Protein 6KN1 (pdb70)

GO terms:
  GO:0005737 cytoplasm (C, IDA)
  GO:0005829 cytosol (C, IDA)
  GO:0042742 defense response to bacterium (P, IDA)
  GO:0008289 lipid binding (F, IDA)
  GO:0051604 protein maturation (P, IDA)
  GO:0001530 lipopolysaccharide binding (F, IDA)
  GO:0160074 non-canonical inflammasome complex (C, IDA)
  GO:0004197 cysteine-type endopeptidase activity (F, IDA)
  GO:2000494 positive regulation of interleukin-18-mediated signaling pathway (P, IDA)
  GO:0016540 protein autoprocessing (P, IDA)
  GO:0141201 pyroptotic cell death (P, IDA)
  GO:0160075 non-canonical inflammasome complex assembly (P, IDA)
  GO:1900227 positive regulation of NLRP3 inflammasome complex assembly (P, IDA)
  GO:0032497 detection of lipopolysaccharide (P, IDA)
  GO:0050830 defense response to Gram-positive bacterium (P, IDA)
  GO:0050727 regulation of inflammatory response (P, IDA)
  GO:0050729 positive regulation of inflammatory response (P, IDA)
  GO:0070269 pyroptotic inflammatory response (P, IDA)
  GO:0061702 canonical inflammasome complex (C, EXP)
  GO:0042742 defense response to bacterium (P, IMP)

Sequence (494 aa):
LKLCSPEEFTRLCREKTQEIYPIKEANGRTRKALIICNTEFKHLSLRYGANFDIIGMKGLLEDLGYDVVVKEELTAEGMESEMKDFAALSEHQTSDSTFLVLMSHGTLHGICGTMHSEKTPDVLQYDTIYQIFNNCHCPGLRDKPKVIIVQAARGGNSGEMWIRVKLSHVEKDFIAFYSTTPHHLSYRDKTGGSYFITRLISCFRKHACSCHLFDIFLKVQQSFEKASIHSQMPTIDRATLTRYFYLFPGNFTRLCREKTQEIYPIKEANGRTRKALIICNTEFKHLSLRYGANFDIIGMKGLLEDLGYDVVVKEELTAEGMESEMKDFAALSEHQTSDSTFLVLMSHGTLHGICGTMHSEKTPDVLQYDTIYQIFNNCHCPGLRDKPKVIIVQAARGGNSGEMWIAVKLSHVEKDFIAFYSTTPHHLSYRDKTGGSYFITRLISCFRKHACSCHLFDIFLKVQQSFEKASIHSQMPTIDRATLTRYFYLFPGN

Solvent-accessible surface area: 20625 Å² total; per-residue (Å²): 55,97,119,11,57,92,148,63,16,60,87,16,37,156,105,95,69,120,52,3,6,94,22,79,115,51,151,55,39,46,7,36,0,1,0,0,0,0,38,110,16,143,100,57,78,117,13,150,5,1,85,105,3,8,108,20,2,79,26,1,1,80,71,5,35,4,80,20,34,44,73,83,77,26,52,13,127,20,1,42,59,41,2,110,87,6,5,81,60,94,63,0,118,65,0,3,0,0,2,1,0,1,1,3,47,18,44,64,113,0,0,2,0,17,80,24,17,172,192,69,104,19,52,5,94,16,40,33,1,5,102,10,0,10,2,56,100,1,75,12,0,58,92,27,1,0,0,2,0,0,6,2,22,17,22,65,85,52,4,29,39,160,10,212,163,134,48,10,7,25,8,11,1,0,2,0,0,7,0,0,4,8,54,15,61,28,37,70,46,212,98,3,7,0,72,0,2,67,78,0,27,67,17,2,68,114,50,2,31,82,19,18,0,17,21,1,0,9,64,0,2,58,50,16,33,167,14,44,111,101,5,6,2,0,0,1,20,24,4,0,12,2,43,29,2,35,2,4,2,59,22,146,84,169,101,27,184,97,76,78,87,76,5,5,86,37,81,139,56,153,56,36,48,6,35,0,1,0,1,0,0,40,114,18,138,104,45,78,120,15,140,2,0,79,90,4,18,120,20,2,77,24,5,0,83,91,11,32,5,77,16,37,47,75,89,80,26,50,11,141,19,0,55,56,45,0,104,85,6,5,83,60,92,61,0,116,65,0,3,0,0,2,0,0,0,0,4,50,18,42,59,112,0,0,3,0,11,74,22,9,137,179,78,101,21,36,7,82,12,55,40,0,6,95,10,0,12,1,54,101,0,81,13,0,56,80,31,1,0,0,3,1,0,8,2,22,16,26,63,89,52,5,29,32,165,61,136,93,119,46,9,4,20,8,12,1,0,0,0,0,8,0,0,4,8,59,14,63,29,39,70,36,191,82,0,8,0,76,0,3,71,79,1,25,44,15,2,120,136,59,7,106,85,18,22,0,15,17,0,0,16,39,0,2,60,54,18,43,186,21,55,109,103,4,7,2,0,0,1,21,23,3,0,12,2,44,37,2,62,1,36,35,81,81

B-factor: mean 35.71, std 12.39, range [16.39, 105.65]

Secondary structure (DSSP, 8-state):
-PPPPHHHHHHHHHHTGGGB-----TTT---EEEEEE----SSS---TTHHHHHHHHHHHHHHTTPEEEEEES--HHHHHHHHHHHHT-GGGTT-S-EEEEEES-B-SSEEEPTT--SSS--EEEHHHHHHHHSTTT-GGGTTS-EEEEEES-S-SB-SEEEE-/--EEESS-SEEEEESS-TTB---B-TTS-BHHHHHHHHHHHHHTTT--HHHHHHHHHHHT-S--TT----EEESB---SB----TT-/-HHHHHHTTTTB-----TTT---EEEEEE----SSS---TTHHHHHHHHHHHHHHTTPEEEEEES--HHHHHHHHHHHHT-GGGTT-S-EEEEEES-B-SSEEE-TT--SSS--EEEHHHHHHHHSTTT-GGGTTS-EEEEEES-S-SB-SEEE-/--EEEESS-SEEEEESS-TTB---B-TTS-BHHHHHHHHHHHHHTTTS-HHHHHHHHHHHT-S--TT----EEESB---SB----TT-

Foldseek 3Di:
DDDDDPVVVVVCCVVPVPPDQDFDDLPQAAAAEEEEEEAAAPPDDGDPCVVVVVVVVCVVVVVVPHDYHYHYQFFLVRVLVVLLVVLPDLSLLRHQEYEYEYYAEEEQFFHGHRHDDPVRHGGHGPVVSCVCNDVVNRVSQVSHYYHYHYHYDHHDDDDDDDDD/DDDDDPDADDKDKAQADPPADFDADPVGHGLLVVLLVVLCVVPLQPAFDVVSSVVSQVVQPDDDPRGGGIDMDPHHYPDTHRPNPPD/DVVVLVVVVVVDQDFDDQPQAAAAEEEEAEAAADPDDGNPCVVVVCVVVCVVVVVVPHDYHYHYQFFLVRVLVVLLVVLADLSLLRHQEYEYEYYAAAEQFFGGHRHDDPVRHGTHGPVSSCVSNDVVNRVSQVSHYYHYHYHYDHDDDDDDDDD/DDDDDDPDAADKDKAQADPPADFDADPVRHGLLVVLLVVLCVVPLQPAFDVVSSVVSQVVQPDDDPRGGGIDMDPHHYPDTHRPNPPD

CATH classification: 3.40.50.1460

Radius of gyration: 22.17 Å; Cα contacts (8 Å, |Δi|>4): 1161; chains: 4; bounding box: 57×60×59 Å

Nearest PDB structures (foldseek):
  6kmv-assembly1_g  TM=9.885E-01  e=2.119E-16  Mus musculus
  6kmz-assembly1_b  TM=9.619E-01  e=1.067E-12  Homo sapiens
  2h54-assembly1_B-2  TM=9.780E-01  e=7.090E-12  Homo sapiens
  3d6m-assembly1_B-2  TM=9.780E-01  e=1.138E-11  Homo sapiens
  2h48-assembly1_B-2  TM=9.779E-01  e=1.218E-11  Homo sapiens

InterPro domains:
  IPR001309 Peptidase C14, p20 domain [PS50208] (130-258)
  IPR001315 CARD domain [PF00619] (4-84)
  IPR001315 CARD domain [PS50209] (1-81)
  IPR001315 CARD domain [SM00114] (1-92)
  IPR002138 Peptidase C14, caspase non-catalytic subunit p10 [PS50207] (286-371)
  IPR002398 Peptidase C14 family [PTHR47901] (1-373)
  IPR011029 Death-like domain superfamily [G3DSA:1.10.533.10] (4-85)
  IPR011029 Death-like domain superfamily [SSF47986] (8-81)
  IPR011600 Peptidase C14, caspase domain [PF00656] (131-368)
  IPR015917 Peptidase C14A, caspase catalytic domain [PR00376] (130-143)
  IPR015917 Peptidase C14A, caspase catalytic domain [PR00376] (148-166)
  IPR015917 Peptidase C14A, caspase catalytic domain [PR00376] (166-184)
  IPR015917 Peptidase C14A, caspase catalytic domain [PR00376] (199-207)
  IPR015917 Peptidase C14A, caspase catalytic domain [PR00376] (239-257)
  IPR015917 Peptidase C14A, caspase catalytic domain [PR00376] (308-319)
  IPR015917 Peptidase C14A, caspase catalytic domain [PR00376] (361-370)
  IPR015917 Peptidase C14A, caspase catalytic domain [SM00115] (121-371)
  IPR015917 Peptidase C14A, caspase catalytic domain [cd00032] (121-370)
  IPR016129 Peptidase family C14A, His active site [PS01121] (193-207)
  IPR029030 Caspase-like domain superfamily [SSF52129] (109-372)

Structure (mmCIF, N/CA/C/O backbone):
data_6KN1
#
_entry.id   6KN1
#
_cell.length_a   52.001
_cell.length_b   99.941
_cell.length_c   58.294
_cell.angle_alpha   90.00
_cell.angle_beta   114.38
_cell.angle_gamma   90.00
#
_symmetry.space_group_name_H-M   'P 1 21 1'
#
loop_
_entity.id
_entity.type
_entity.pdbx_description
1 polymer Caspase-4
2 polymer Caspase-4
3 polymer Caspase-4
4 polymer Caspase-4
5 water water
#
loop_
_atom_site.group_PDB
_atom_site.id
_atom_site.type_symbol
_atom_site.label_atom_id
_atom_site.label_alt_id
_atom_site.label_comp_id
_atom_site.label_asym_id
_atom_site.label_entity_id
_atom_site.label_seq_id
_atom_site.pdbx_PDB_ins_code
_atom_site.Cartn_x
_atom_site.Cartn_y
_atom_site.Cartn_z
_atom_site.occupancy
_atom_site.B_iso_or_equiv
_atom_site.auth_seq_id
_atom_site.auth_comp_id
_atom_site.auth_asym_id
_atom_site.auth_atom_id
_atom_site.pdbx_PDB_model_num
ATOM 1 N N . LEU A 1 1 ? 3.567 -6.644 -6.116 1.00 43.12 102 LEU A N 1
ATOM 2 C CA . LEU A 1 1 ? 3.526 -5.186 -6.066 1.00 50.60 102 LEU A CA 1
ATOM 3 C C . LEU A 1 1 ? 2.288 -4.625 -6.761 1.00 54.06 102 LEU A C 1
ATOM 4 O O . LEU A 1 1 ? 2.132 -4.762 -7.975 1.00 49.45 102 LEU A O 1
ATOM 9 N N . LYS A 1 2 ? 1.416 -3.984 -5.987 1.00 38.52 103 LYS A N 1
ATOM 10 C CA . LYS A 1 2 ? 0.251 -3.333 -6.567 1.00 42.39 103 LYS A CA 1
ATOM 11 C C . LYS A 1 2 ? 0.678 -2.083 -7.327 1.00 48.72 103 LYS A C 1
ATOM 12 O O . LYS A 1 2 ? 1.519 -1.308 -6.862 1.00 42.50 103 LYS A O 1
ATOM 18 N N . LEU A 1 3 ? 0.096 -1.892 -8.504 1.00 41.21 104 LEU A N 1
ATOM 19 C CA . LEU A 1 3 ? 0.497 -0.822 -9.403 1.00 45.54 104 LEU A CA 1
ATOM 20 C C . LEU A 1 3 ? -0.449 0.367 -9.298 1.00 38.90 104 LEU A C 1
ATOM 21 O O . LEU A 1 3 ? -1.628 0.223 -8.964 1.00 40.29 104 LEU A O 1
ATOM 26 N N . CYS A 1 4 ? 0.088 1.549 -9.588 1.00 44.32 105 CYS A N 1
ATOM 27 C CA . CYS A 1 4 ? -0.704 2.761 -9.725 1.00 39.15 105 CYS A CA 1
ATOM 28 C C . CYS A 1 4 ? -1.143 2.904 -11.177 1.00 47.95 105 CYS A C 1
ATOM 29 O O . CYS A 1 4 ? -0.381 2.603 -12.100 1.00 51.98 105 CYS A O 1
ATOM 32 N N . SER A 1 5 ? -2.378 3.352 -11.374 1.00 49.42 106 SER A N 1
ATOM 33 C CA . SER A 1 5 ? -2.880 3.477 -12.733 1.00 45.79 106 SER A CA 1
ATOM 34 C C . SER A 1 5 ? -2.279 4.702 -13.419 1.00 41.54 106 SER A C 1
ATOM 35 O O . SER A 1 5 ? -1.935 5.688 -12.760 1.00 46.60 106 SER A O 1
ATOM 38 N N . PRO A 1 6 ? -2.130 4.660 -14.744 1.00 53.16 107 PRO A N 1
ATOM 39 C CA . PRO A 1 6 ? -1.677 5.862 -15.460 1.00 44.98 107 PRO A CA 1
ATOM 40 C C . PRO A 1 6 ? -2.574 7.066 -15.239 1.00 46.77 107 PRO A C 1
ATOM 41 O O . PRO A 1 6 ? -2.084 8.202 -15.252 1.00 57.46 107 PRO A O 1
ATOM 45 N N . GLU A 1 7 ? -3.875 6.853 -15.022 1.00 54.32 108 GLU A N 1
ATOM 46 C CA . GLU A 1 7 ? -4.781 7.976 -14.800 1.00 50.82 108 GLU A CA 1
ATOM 47 C C . GLU A 1 7 ? -4.462 8.687 -13.492 1.00 57.77 108 GLU A C 1
ATOM 48 O O . GLU A 1 7 ? -4.409 9.922 -13.440 1.00 48.84 108 GLU A O 1
ATOM 54 N N . GLU A 1 8 ? -4.254 7.919 -12.419 1.00 48.92 109 GLU A N 1
ATOM 55 C CA . GLU A 1 8 ? -3.927 8.518 -11.131 1.00 49.14 109 GLU A CA 1
ATOM 56 C C . GLU A 1 8 ? -2.519 9.100 -11.135 1.00 42.75 109 GLU A C 1
ATOM 57 O O . GLU A 1 8 ? -2.270 10.142 -10.519 1.00 46.00 109 GLU A O 1
ATOM 63 N N . PHE A 1 9 ? -1.585 8.430 -11.815 1.00 43.84 110 PHE A N 1
ATOM 64 C CA . PHE A 1 9 ? -0.245 8.978 -11.996 1.00 42.37 110 PHE A CA 1
ATOM 65 C C . PHE A 1 9 ? -0.304 10.346 -12.663 1.00 48.82 110 PHE A C 1
ATOM 66 O O . PHE A 1 9 ? 0.337 11.301 -12.210 1.00 45.51 110 PHE A O 1
ATOM 74 N N . THR A 1 10 ? -1.097 10.464 -13.729 1.00 46.68 111 THR A N 1
ATOM 75 C CA . THR A 1 10 ? -1.207 11.740 -14.429 1.00 44.51 111 THR A CA 1
ATOM 76 C C . THR A 1 10 ? -1.982 12.760 -13.605 1.00 47.67 111 THR A C 1
ATOM 77 O O . THR A 1 10 ? -1.633 13.948 -13.592 1.00 52.10 111 THR A O 1
ATOM 81 N N . ARG A 1 11 ? -3.028 12.318 -12.903 1.00 43.54 112 ARG A N 1
ATOM 82 C CA . ARG A 1 11 ? -3.839 13.241 -12.115 1.00 47.99 112 ARG A CA 1
ATOM 83 C C . ARG A 1 11 ? -3.009 13.917 -11.029 1.00 57.25 112 ARG A C 1
ATOM 84 O O . ARG A 1 11 ? -3.069 15.140 -10.855 1.00 52.40 112 ARG A O 1
ATOM 92 N N . LEU A 1 12 ? -2.225 13.131 -10.286 1.00 54.60 113 LEU A N 1
ATOM 93 C CA . LEU A 1 12 ? -1.431 13.688 -9.194 1.00 50.48 113 LEU A CA 1
ATOM 94 C C . LEU A 1 12 ? -0.314 14.584 -9.711 1.00 45.76 113 LEU A C 1
ATOM 95 O O . LEU A 1 12 ? -0.089 15.674 -9.172 1.00 46.86 113 LEU A O 1
ATOM 100 N N . CYS A 1 13 ? 0.406 14.140 -10.746 1.00 46.63 114 CYS A N 1
ATOM 101 C CA . CYS A 1 13 ? 1.490 14.942 -11.303 1.00 45.63 114 CYS A CA 1
ATOM 102 C C . CYS A 1 13 ? 0.991 16.251 -11.898 1.00 56.80 114 CYS A C 1
ATOM 103 O O . CYS A 1 13 ? 1.796 17.154 -12.150 1.00 59.03 114 CYS A O 1
ATOM 106 N N . ARG A 1 14 ? -0.317 16.369 -12.123 1.00 58.17 115 ARG A N 1
ATOM 107 C CA . ARG A 1 14 ? -0.890 17.622 -12.681 1.00 64.20 115 ARG A CA 1
ATOM 108 C C . ARG A 1 14 ? -1.464 18.509 -11.570 1.00 58.31 115 ARG A C 1
ATOM 109 O O . ARG A 1 14 ? -1.213 19.716 -11.591 1.00 59.25 115 ARG A O 1
ATOM 117 N N . GLU A 1 15 ? -2.258 17.912 -10.683 1.00 52.98 116 GLU A N 1
ATOM 118 C CA . GLU A 1 15 ? -2.955 18.604 -9.569 1.00 58.57 116 GLU A CA 1
ATOM 119 C C . GLU A 1 15 ? -1.992 19.125 -8.492 1.00 51.52 116 GLU A C 1
ATOM 120 O O . GLU A 1 15 ? -2.200 20.248 -8.024 1.00 54.88 116 GLU A O 1
ATOM 126 N N . LYS A 1 16 ? -0.957 18.363 -8.140 1.00 51.42 117 LYS A N 1
ATOM 127 C CA . LYS A 1 16 ? -0.045 18.816 -7.058 1.00 43.05 117 LYS A CA 1
ATOM 128 C C . LYS A 1 16 ? 1.396 18.770 -7.559 1.00 51.15 117 LYS A C 1
ATOM 129 O O . LYS A 1 16 ? 2.241 18.178 -6.885 1.00 37.82 117 LYS A O 1
ATOM 135 N N . THR A 1 17 ? 1.649 19.476 -8.661 1.00 43.57 118 THR A N 1
ATOM 136 C CA . THR A 1 17 ? 2.973 19.501 -9.326 1.00 38.60 118 THR A CA 1
ATOM 137 C C . THR A 1 17 ? 4.054 20.097 -8.424 1.00 31.25 118 THR A C 1
ATOM 138 O O . THR A 1 17 ? 5.146 19.545 -8.412 1.00 41.52 118 THR A O 1
ATOM 142 N N . GLN A 1 18 ? 3.743 21.160 -7.685 1.00 29.22 119 GLN A N 1
ATOM 143 C CA . GLN A 1 18 ? 4.770 21.818 -6.885 1.00 29.95 119 GLN A CA 1
ATOM 144 C C . GLN A 1 18 ? 5.083 21.098 -5.577 1.00 40.29 119 GLN A C 1
ATOM 145 O O . GLN A 1 18 ? 6.050 21.472 -4.906 1.00 40.52 119 GLN A O 1
ATOM 151 N N . GLU A 1 19 ? 4.309 20.085 -5.193 1.00 32.87 120 GLU A N 1
ATOM 152 C CA . GLU A 1 19 ? 4.525 19.430 -3.906 1.00 34.17 120 GLU A CA 1
ATOM 153 C C . GLU A 1 19 ? 4.817 17.938 -4.017 1.00 40.63 120 GLU A C 1
ATOM 154 O O . GLU A 1 19 ? 4.820 17.242 -2.992 1.00 30.77 120 GLU A O 1
ATOM 160 N N . ILE A 1 20 ? 5.084 17.424 -5.220 1.00 31.13 121 ILE A N 1
ATOM 161 C CA . ILE A 1 20 ? 5.567 16.060 -5.386 1.00 27.69 121 ILE A CA 1
ATOM 162 C C . ILE A 1 20 ? 6.859 16.103 -6.189 1.00 27.89 121 ILE A C 1
ATOM 163 O O . ILE A 1 20 ? 7.068 16.995 -7.016 1.00 29.22 121 ILE A O 1
ATOM 168 N N . TYR A 1 21 ? 7.731 15.138 -5.939 1.00 27.94 122 TYR A N 1
ATOM 169 C CA . TYR A 1 21 ? 8.943 15.043 -6.732 1.00 24.72 122 TYR A CA 1
ATOM 170 C C . TYR A 1 21 ? 8.581 14.614 -8.147 1.00 26.09 122 TYR A C 1
ATOM 171 O O . TYR A 1 21 ? 7.835 13.643 -8.322 1.00 25.66 122 TYR A O 1
ATOM 180 N N . PRO A 1 22 ? 9.062 15.315 -9.168 1.00 32.62 123 PRO A N 1
ATOM 181 C CA . PRO A 1 22 ? 8.706 14.948 -10.543 1.00 29.54 123 PRO A CA 1
ATOM 182 C C . PRO A 1 22 ? 9.273 13.589 -10.909 1.00 29.89 123 PRO A C 1
ATOM 183 O O . PRO A 1 22 ? 10.401 13.247 -10.547 1.00 31.65 123 PRO A O 1
ATOM 187 N N . ILE A 1 23 ? 8.472 12.815 -11.634 1.00 28.13 124 ILE A N 1
ATOM 188 C CA . ILE A 1 23 ? 8.824 11.467 -12.047 1.00 34.36 124 ILE A CA 1
ATOM 189 C C . ILE A 1 23 ? 9.106 11.486 -13.541 1.00 38.86 124 ILE A C 1
ATOM 190 O O . ILE A 1 23 ? 8.359 12.101 -14.313 1.00 46.41 124 ILE A O 1
ATOM 195 N N . LYS A 1 24 ? 10.188 10.835 -13.946 1.00 32.82 125 LYS A N 1
ATOM 196 C CA . LYS A 1 24 ? 10.488 10.702 -15.363 1.00 52.39 125 LYS A CA 1
ATOM 197 C C . LYS A 1 24 ? 9.715 9.528 -15.947 1.00 42.88 125 LYS A C 1
ATOM 198 O O . LYS A 1 24 ? 9.553 8.492 -15.298 1.00 49.12 125 LYS A O 1
ATOM 204 N N . GLU A 1 25 ? 9.219 9.702 -17.172 1.00 68.15 126 GLU A N 1
ATOM 205 C CA . GLU A 1 25 ? 8.549 8.601 -17.851 1.00 72.23 126 GLU A CA 1
ATOM 206 C C . GLU A 1 25 ? 9.536 7.468 -18.091 1.00 47.08 126 GLU A C 1
ATOM 207 O O . GLU A 1 25 ? 10.714 7.700 -18.379 1.00 49.71 126 GLU A O 1
ATOM 213 N N . ALA A 1 26 ? 9.035 6.243 -18.003 1.00 52.42 127 ALA A N 1
ATOM 214 C CA . ALA A 1 26 ? 9.904 5.051 -18.032 1.00 51.08 127 ALA A CA 1
ATOM 215 C C . ALA A 1 26 ? 10.661 4.876 -19.350 1.00 45.90 127 ALA A C 1
ATOM 216 O O . ALA A 1 26 ? 11.664 4.161 -19.323 1.00 49.22 127 ALA A O 1
ATOM 218 N N . ASN A 1 27 ? 10.226 5.507 -20.440 1.00 53.71 128 ASN A N 1
ATOM 219 C CA . ASN A 1 27 ? 10.860 5.186 -21.746 1.00 53.28 128 ASN A CA 1
ATOM 220 C C . ASN A 1 27 ? 12.370 5.449 -21.748 1.00 47.82 128 ASN A C 1
ATOM 221 O O . ASN A 1 27 ? 13.106 4.507 -22.053 1.00 68.23 128 ASN A O 1
ATOM 226 N N . GLY A 1 28 ? 12.836 6.609 -21.308 1.00 46.05 129 GLY A N 1
ATOM 227 C CA . GLY A 1 28 ? 14.292 6.853 -21.324 1.00 51.92 129 GLY A CA 1
ATOM 228 C C . GLY A 1 28 ? 14.876 6.855 -19.925 1.00 50.49 129 GLY A C 1
ATOM 229 O O . GLY A 1 28 ? 16.041 7.224 -19.767 1.00 38.23 129 GLY A O 1
ATOM 230 N N . ARG A 1 29 ? 14.086 6.398 -18.957 1.00 42.26 130 ARG A N 1
ATOM 231 C CA . ARG A 1 29 ? 14.442 6.451 -17.546 1.00 38.25 130 ARG A CA 1
ATOM 232 C C . ARG A 1 29 ? 15.478 5.384 -17.212 1.00 33.94 130 ARG A C 1
ATOM 233 O O . ARG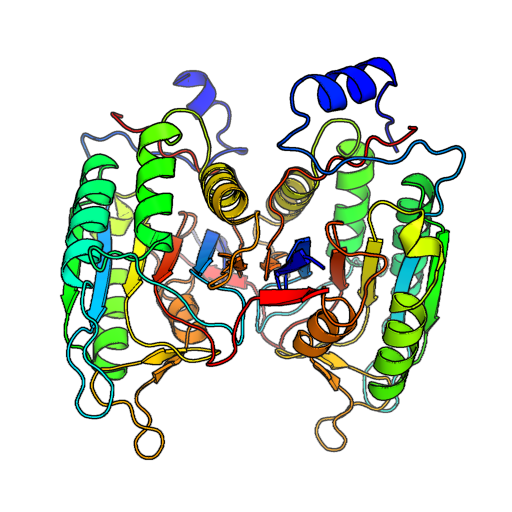 A 1 29 ? 15.407 4.251 -17.696 1.00 36.20 130 ARG A O 1
ATOM 241 N N . THR A 1 30 ? 16.452 5.753 -16.375 1.00 30.67 131 THR A N 1
ATOM 242 C CA . THR A 1 30 ? 17.557 4.865 -16.011 1.00 32.25 131 THR A CA 1
ATOM 243 C C . THR A 1 30 ? 17.761 4.873 -14.489 1.00 28.59 131 THR A C 1
ATOM 244 O O . THR A 1 30 ? 18.827 5.226 -13.991 1.00 32.40 131 THR A O 1
ATOM 248 N N . ARG A 1 31 ? 16.734 4.458 -13.745 1.00 30.38 132 ARG A N 1
ATOM 249 C CA . ARG A 1 31 ? 16.838 4.424 -12.287 1.00 27.22 132 ARG A CA 1
ATOM 250 C C . ARG A 1 31 ? 17.909 3.437 -11.835 1.00 30.55 132 ARG A C 1
ATOM 251 O O . ARG A 1 31 ? 17.956 2.292 -12.294 1.00 28.03 132 ARG A O 1
ATOM 259 N N . LYS A 1 32 ? 18.768 3.889 -10.926 1.00 22.32 133 LYS A N 1
ATOM 260 C CA . LYS A 1 32 ? 19.793 3.058 -10.314 1.00 19.96 133 LYS A CA 1
ATOM 261 C C . LYS A 1 32 ? 19.590 3.030 -8.806 1.00 27.13 133 LYS A C 1
ATOM 262 O O . LYS A 1 32 ? 19.273 4.057 -8.195 1.00 27.80 133 LYS A O 1
ATOM 268 N N . ALA A 1 33 ? 19.772 1.853 -8.208 1.00 25.48 134 ALA A N 1
ATOM 269 C CA . ALA A 1 33 ? 19.824 1.723 -6.760 1.00 27.95 134 ALA A CA 1
ATOM 270 C C . ALA A 1 33 ? 21.038 0.885 -6.380 1.00 29.21 134 ALA A C 1
ATOM 271 O O . ALA A 1 33 ? 21.563 0.109 -7.183 1.00 28.81 134 ALA A O 1
ATOM 273 N N . LEU A 1 34 ? 21.487 1.060 -5.140 1.00 24.76 135 LEU A N 1
ATOM 274 C CA . LEU A 1 34 ? 22.704 0.434 -4.643 1.00 22.86 135 LEU A CA 1
ATOM 275 C C . LEU A 1 34 ? 22.399 -0.366 -3.385 1.00 29.78 135 LEU A C 1
ATOM 276 O O . LEU A 1 34 ? 21.743 0.142 -2.468 1.00 25.43 135 LEU A O 1
ATOM 281 N N . ILE A 1 35 ? 22.883 -1.607 -3.338 1.00 26.31 136 ILE A N 1
ATOM 282 C CA . ILE A 1 35 ? 22.815 -2.434 -2.136 1.00 27.97 136 ILE A CA 1
ATOM 283 C C . ILE A 1 35 ? 24.236 -2.815 -1.749 1.00 24.24 136 ILE A C 1
ATOM 284 O O . ILE A 1 35 ? 24.945 -3.467 -2.525 1.00 35.52 136 ILE A O 1
ATOM 289 N N . ILE A 1 36 ? 24.655 -2.404 -0.557 1.00 22.92 137 ILE A N 1
ATOM 290 C CA . ILE A 1 36 ? 25.934 -2.799 0.018 1.00 19.27 137 ILE A CA 1
ATOM 291 C C . ILE A 1 36 ? 25.636 -3.716 1.195 1.00 34.73 137 ILE A C 1
ATOM 292 O O . ILE A 1 36 ? 24.903 -3.331 2.114 1.00 25.19 137 ILE A O 1
ATOM 297 N N . CYS A 1 37 ? 26.197 -4.926 1.169 1.00 25.63 138 CYS A N 1
ATOM 298 C CA . CYS A 1 37 ? 25.934 -5.908 2.215 1.00 28.59 138 CYS A CA 1
ATOM 299 C C . CYS A 1 37 ? 27.217 -6.619 2.612 1.00 35.14 138 CYS A C 1
ATOM 300 O O . CYS A 1 37 ? 27.956 -7.110 1.751 1.00 30.83 138 CYS A O 1
ATOM 303 N N . ASN A 1 38 ? 27.466 -6.679 3.917 1.00 27.02 139 ASN A N 1
ATOM 304 C CA . ASN A 1 38 ? 28.588 -7.408 4.491 1.00 35.54 139 ASN A CA 1
ATOM 305 C C . ASN A 1 38 ? 28.048 -8.583 5.299 1.00 41.18 139 ASN A C 1
ATOM 306 O O . ASN A 1 38 ? 27.325 -8.384 6.281 1.00 30.07 139 ASN A O 1
ATOM 311 N N . THR A 1 39 ? 28.399 -9.800 4.890 1.00 27.43 140 THR A N 1
ATOM 312 C CA . THR A 1 39 ? 27.947 -11.006 5.576 1.00 25.56 140 THR A CA 1
ATOM 313 C C . THR A 1 39 ? 29.026 -11.622 6.457 1.00 31.38 140 THR A C 1
ATOM 314 O O . THR A 1 39 ? 28.758 -11.990 7.607 1.00 31.66 140 THR A O 1
ATOM 318 N N . GLU A 1 40 ? 30.247 -11.735 5.946 1.00 28.43 141 GLU A N 1
ATOM 319 C CA . GLU A 1 40 ? 31.332 -12.397 6.652 1.00 38.20 141 GLU A CA 1
ATOM 320 C C . GLU A 1 40 ? 32.354 -11.373 7.120 1.00 31.75 141 GLU A C 1
ATOM 321 O O . GLU A 1 40 ? 32.715 -10.453 6.379 1.00 35.94 141 GLU A O 1
ATOM 327 N N . PHE A 1 41 ? 32.830 -11.555 8.346 1.00 27.49 142 PHE A N 1
ATOM 328 C CA . PHE A 1 41 ? 33.666 -10.580 9.024 1.00 35.80 142 PHE A CA 1
ATOM 329 C C . PHE A 1 41 ? 34.887 -11.267 9.615 1.00 41.37 142 PHE A C 1
ATOM 330 O O . PHE A 1 41 ? 34.822 -12.422 10.045 1.00 40.68 142 PHE A O 1
ATOM 338 N N . LYS A 1 42 ? 36.002 -10.535 9.648 1.00 37.32 143 LYS A N 1
ATOM 339 C CA . LYS A 1 42 ? 37.221 -11.084 10.232 1.00 45.85 143 LYS A CA 1
ATOM 340 C C . LYS A 1 42 ? 37.062 -11.329 11.728 1.00 45.91 143 LYS A C 1
ATOM 341 O O . LYS A 1 42 ? 37.510 -12.359 12.244 1.00 45.13 143 LYS A O 1
ATOM 347 N N . HIS A 1 43 ? 36.421 -10.402 12.440 1.00 38.88 144 HIS A N 1
ATOM 348 C CA . HIS A 1 43 ? 36.337 -10.467 13.891 1.00 44.54 144 HIS A CA 1
ATOM 349 C C . HIS A 1 43 ? 34.918 -10.559 14.431 1.00 40.71 144 HIS A C 1
ATOM 350 O O . HIS A 1 43 ? 34.751 -10.845 15.621 1.00 47.44 144 HIS A O 1
ATOM 357 N N . LEU A 1 44 ? 33.902 -10.328 13.610 1.00 44.94 145 LEU A N 1
ATOM 358 C CA . LEU A 1 44 ? 32.522 -10.273 14.064 1.00 40.48 145 LEU A CA 1
ATOM 359 C C . LEU A 1 44 ? 31.744 -11.469 13.531 1.00 41.24 145 LEU A C 1
ATOM 360 O O . LEU A 1 44 ? 32.198 -12.195 12.643 1.00 38.08 145 LEU A O 1
ATOM 365 N N . SER A 1 45 ? 30.549 -11.656 14.084 1.00 36.52 146 SER A N 1
ATOM 366 C CA . SER A 1 45 ? 29.768 -12.849 13.800 1.00 38.74 146 SER A CA 1
ATOM 367 C C . SER A 1 45 ? 29.173 -12.812 12.395 1.00 39.84 146 SER A C 1
ATOM 368 O O . SER A 1 45 ? 28.892 -11.750 11.831 1.00 33.76 146 SER A O 1
ATOM 371 N N . LEU A 1 46 ? 28.986 -14.005 11.837 1.00 30.13 147 LEU A N 1
ATOM 372 C CA . LEU A 1 46 ? 28.379 -14.169 10.525 1.00 31.16 147 LEU A CA 1
ATOM 373 C C . LEU A 1 46 ? 26.929 -13.704 10.549 1.00 31.12 147 LEU A C 1
ATOM 374 O O . LEU A 1 46 ? 26.187 -13.994 11.490 1.00 28.98 147 LEU A O 1
ATOM 379 N N . ARG A 1 47 ? 26.513 -13.007 9.492 1.00 30.43 148 ARG A N 1
ATOM 380 C CA . ARG A 1 47 ? 25.171 -12.428 9.432 1.00 34.24 148 ARG A CA 1
ATOM 381 C C . ARG A 1 47 ? 24.264 -13.356 8.628 1.00 28.73 148 ARG A C 1
ATOM 382 O O . ARG A 1 47 ? 23.962 -13.122 7.459 1.00 30.95 148 ARG A O 1
ATOM 390 N N . TYR A 1 48 ? 23.805 -14.421 9.291 1.00 35.44 149 TYR A N 1
ATOM 391 C CA . TYR A 1 48 ? 22.874 -15.348 8.663 1.00 34.90 149 TYR A CA 1
ATOM 392 C C . TYR A 1 48 ? 21.586 -14.632 8.285 1.00 37.55 149 TYR A C 1
ATOM 393 O O . TYR A 1 48 ? 21.118 -13.741 8.999 1.00 41.64 149 TYR A O 1
ATOM 402 N N . GLY A 1 49 ? 21.003 -15.038 7.158 1.00 32.39 150 GLY A N 1
ATOM 403 C CA . GLY A 1 49 ? 19.808 -14.404 6.648 1.00 36.12 150 GLY A CA 1
ATOM 404 C C . GLY A 1 49 ? 20.039 -13.141 5.846 1.00 31.02 150 GLY A C 1
ATOM 405 O O . GLY A 1 49 ? 19.086 -12.627 5.245 1.00 33.40 150 GLY A O 1
ATOM 406 N N . ALA A 1 50 ? 21.270 -12.625 5.806 1.00 32.34 151 ALA A N 1
ATOM 407 C CA . ALA A 1 50 ? 21.537 -11.424 5.020 1.00 38.06 151 ALA A CA 1
ATOM 408 C C . ALA A 1 50 ? 21.196 -11.633 3.549 1.00 34.82 151 ALA A C 1
ATOM 409 O O . ALA A 1 50 ? 20.676 -10.724 2.893 1.00 27.21 151 ALA A O 1
ATOM 411 N N . ASN A 1 51 ? 21.461 -12.826 3.010 1.00 32.83 152 ASN A N 1
ATOM 412 C CA . ASN A 1 51 ? 21.160 -13.028 1.596 1.00 34.24 152 ASN A CA 1
ATOM 413 C C . ASN A 1 51 ? 19.661 -13.024 1.340 1.00 29.15 152 ASN A C 1
ATOM 414 O O . ASN A 1 51 ? 19.220 -12.600 0.266 1.00 29.59 152 ASN A O 1
ATOM 419 N N . PHE A 1 52 ? 18.866 -13.481 2.311 1.00 30.55 153 PHE A N 1
ATOM 420 C CA . PHE A 1 52 ? 17.419 -13.325 2.215 1.00 30.74 153 PHE A CA 1
ATOM 421 C C . PHE A 1 52 ? 17.031 -11.856 2.121 1.00 28.99 153 PHE A C 1
ATOM 422 O O . PHE A 1 52 ? 16.114 -11.497 1.373 1.00 29.17 153 PHE A O 1
ATOM 430 N N . ASP A 1 53 ? 17.713 -10.989 2.877 1.00 30.71 154 ASP A N 1
ATOM 431 C CA . ASP A 1 53 ? 17.421 -9.560 2.800 1.00 26.85 154 ASP A CA 1
ATOM 432 C C . ASP A 1 53 ? 17.835 -8.978 1.450 1.00 33.80 154 ASP A C 1
ATOM 433 O O . ASP A 1 53 ? 17.102 -8.167 0.871 1.00 32.84 154 ASP A O 1
ATOM 438 N N . ILE A 1 54 ? 19.017 -9.358 0.948 1.00 33.29 155 ILE A N 1
ATOM 439 C CA . ILE A 1 54 ? 19.456 -8.895 -0.371 1.00 26.93 155 ILE A CA 1
ATOM 440 C C . ILE A 1 54 ? 18.415 -9.246 -1.422 1.00 31.88 155 ILE A C 1
ATOM 441 O O . ILE A 1 54 ? 17.950 -8.386 -2.177 1.00 29.90 155 ILE A O 1
ATOM 446 N N . ILE A 1 55 ? 18.040 -10.526 -1.488 1.00 31.58 156 ILE A N 1
ATOM 447 C CA . ILE A 1 55 ? 17.112 -10.978 -2.521 1.00 34.93 156 ILE A CA 1
ATOM 448 C C . ILE A 1 55 ? 15.785 -10.245 -2.402 1.00 25.17 156 ILE A C 1
ATOM 449 O O . ILE A 1 55 ? 15.189 -9.841 -3.410 1.00 31.89 156 ILE A O 1
ATOM 454 N N . GLY A 1 56 ? 15.316 -10.035 -1.170 1.00 32.34 157 GLY A N 1
ATOM 455 C CA . GLY A 1 56 ? 14.050 -9.349 -0.975 1.00 30.68 157 GLY A CA 1
ATOM 456 C C . GLY A 1 56 ? 14.106 -7.884 -1.365 1.00 35.00 157 GLY A C 1
ATOM 457 O O . GLY A 1 56 ? 13.195 -7.374 -2.023 1.00 30.18 157 GLY A O 1
ATOM 458 N N . MET A 1 57 ? 15.167 -7.181 -0.958 1.00 28.78 158 MET A N 1
ATOM 459 C CA . MET A 1 57 ? 15.292 -5.772 -1.328 1.00 26.75 158 MET A CA 1
ATOM 460 C C . MET A 1 57 ? 15.582 -5.611 -2.816 1.00 27.36 158 MET A C 1
ATOM 461 O O . MET A 1 57 ? 15.042 -4.706 -3.461 1.00 27.09 158 MET A O 1
ATOM 466 N N . LYS A 1 58 ? 16.427 -6.480 -3.378 1.00 31.62 159 LYS A N 1
ATOM 467 C CA . LYS A 1 58 ? 16.735 -6.411 -4.806 1.00 30.92 159 LYS A CA 1
ATOM 468 C C . LYS A 1 58 ? 15.469 -6.547 -5.644 1.00 33.09 159 LYS A C 1
ATOM 469 O O . LYS A 1 58 ? 15.224 -5.750 -6.558 1.00 31.97 159 LYS A O 1
ATOM 475 N N . GLY A 1 59 ? 14.637 -7.540 -5.325 1.00 34.20 160 GLY A N 1
ATOM 476 C CA . GLY A 1 59 ? 13.427 -7.760 -6.102 1.00 32.78 160 GLY A CA 1
ATOM 477 C C . GLY A 1 59 ? 12.422 -6.633 -5.969 1.00 37.53 160 GLY A C 1
ATOM 478 O O . GLY A 1 59 ? 11.766 -6.258 -6.944 1.00 36.34 160 GLY A O 1
ATOM 479 N N . LEU A 1 60 ? 12.289 -6.072 -4.763 1.00 30.79 161 LEU A N 1
ATOM 480 C CA . LEU A 1 60 ? 11.378 -4.948 -4.568 1.00 25.36 161 LEU A CA 1
ATOM 481 C C . LEU A 1 60 ? 11.823 -3.720 -5.356 1.00 27.03 161 LEU A C 1
ATOM 482 O O . LEU A 1 60 ? 10.997 -3.032 -5.968 1.00 29.01 161 LEU A O 1
ATOM 487 N N . LEU A 1 61 ? 13.123 -3.423 -5.346 1.00 26.91 162 LEU A N 1
ATOM 488 C CA . LEU A 1 61 ? 13.613 -2.244 -6.053 1.00 37.75 162 LEU A CA 1
ATOM 489 C C . LEU A 1 61 ? 13.493 -2.414 -7.563 1.00 35.28 162 LEU A C 1
ATOM 490 O O . LEU A 1 61 ? 13.211 -1.450 -8.285 1.00 29.83 162 LEU A O 1
ATOM 495 N N . GLU A 1 62 ? 13.701 -3.633 -8.059 1.00 34.46 163 GLU A N 1
ATOM 496 C CA . GLU A 1 62 ? 13.492 -3.885 -9.480 1.00 29.79 163 GLU A CA 1
ATOM 497 C C . GLU A 1 62 ? 12.027 -3.711 -9.857 1.00 32.29 163 GLU A C 1
ATOM 498 O O . GLU A 1 62 ? 11.708 -3.073 -10.868 1.00 31.68 163 GLU A O 1
ATOM 504 N N . ASP A 1 63 ? 11.120 -4.262 -9.047 1.00 33.53 164 ASP A N 1
ATOM 505 C CA . ASP A 1 63 ? 9.694 -4.049 -9.270 1.00 35.26 164 ASP A CA 1
ATOM 506 C C . ASP A 1 63 ? 9.335 -2.570 -9.232 1.00 33.84 164 ASP A C 1
ATOM 507 O O . ASP A 1 63 ? 8.371 -2.149 -9.882 1.00 37.08 164 ASP A O 1
ATOM 512 N N . LEU A 1 64 ? 10.093 -1.766 -8.482 1.00 33.25 165 LEU A N 1
ATOM 513 C CA . LEU A 1 64 ? 9.868 -0.328 -8.427 1.00 34.36 165 LEU A CA 1
ATOM 514 C C . LEU A 1 64 ? 10.531 0.423 -9.577 1.00 33.44 165 LEU A C 1
ATOM 515 O O . LEU A 1 64 ? 10.334 1.637 -9.697 1.00 39.34 165 LEU A O 1
ATOM 520 N N . GLY A 1 65 ? 11.304 -0.254 -10.420 1.00 33.32 166 GLY A N 1
ATOM 521 C CA . GLY A 1 65 ? 11.890 0.367 -11.589 1.00 33.68 166 GLY A CA 1
ATOM 522 C C . GLY A 1 65 ? 13.373 0.650 -11.517 1.00 34.69 166 GLY A C 1
ATOM 523 O O . GLY A 1 65 ? 13.904 1.298 -12.426 1.00 38.98 166 GLY A O 1
ATOM 524 N N . TYR A 1 66 ? 14.065 0.180 -10.487 1.00 29.76 167 TYR A N 1
ATOM 525 C CA . TYR A 1 66 ? 15.484 0.457 -10.324 1.00 28.54 167 TYR A CA 1
ATOM 526 C C . TYR A 1 66 ? 16.321 -0.707 -10.837 1.00 38.10 167 TYR A C 1
ATOM 527 O O . TYR A 1 66 ? 15.998 -1.874 -10.599 1.00 33.14 167 TYR A O 1
ATOM 536 N N . ASP A 1 67 ? 17.393 -0.381 -11.556 1.00 32.14 168 ASP A N 1
ATOM 537 C CA . ASP A 1 67 ? 18.443 -1.354 -11.823 1.00 31.90 168 ASP A CA 1
ATOM 538 C C . ASP A 1 67 ? 19.362 -1.387 -10.611 1.00 40.62 168 ASP A C 1
ATOM 539 O O . ASP A 1 67 ? 19.915 -0.353 -10.223 1.00 32.10 168 ASP A O 1
ATOM 544 N N . VAL A 1 68 ? 19.514 -2.563 -10.004 1.00 29.71 169 VAL A N 1
ATOM 545 C CA . VAL A 1 68 ? 20.122 -2.692 -8.686 1.00 36.86 169 VAL A CA 1
ATOM 546 C C . VAL A 1 68 ? 21.577 -3.117 -8.821 1.00 34.83 169 VAL A C 1
ATOM 547 O O . VAL A 1 68 ? 21.888 -4.134 -9.455 1.00 32.40 169 VAL A O 1
ATOM 551 N N . VAL A 1 69 ? 22.461 -2.335 -8.214 1.00 30.64 170 VAL A N 1
ATOM 552 C CA . VAL A 1 69 ? 23.881 -2.637 -8.091 1.00 24.43 170 VAL A CA 1
ATOM 553 C C . VAL A 1 69 ? 24.102 -3.223 -6.706 1.00 35.70 170 VAL A C 1
ATOM 554 O O . VAL A 1 69 ? 23.775 -2.578 -5.702 1.00 27.28 170 VAL A O 1
ATOM 558 N N . VAL A 1 70 ? 24.696 -4.417 -6.664 1.00 31.68 171 VAL A N 1
ATOM 559 C CA . VAL A 1 70 ? 24.968 -5.102 -5.370 1.00 28.73 171 VAL A CA 1
ATOM 560 C C . VAL A 1 70 ? 26.476 -5.258 -5.188 1.00 29.09 171 VAL A C 1
ATOM 561 O O . VAL A 1 70 ? 27.124 -5.780 -6.090 1.00 36.18 171 VAL A O 1
ATOM 565 N N . LYS A 1 71 ? 26.991 -4.811 -4.046 1.00 27.96 172 LYS A N 1
ATOM 566 C CA . LYS A 1 71 ? 28.426 -4.927 -3.690 1.00 28.07 172 LYS A CA 1
ATOM 567 C C . LYS A 1 71 ? 28.493 -5.618 -2.327 1.00 38.09 172 LYS A C 1
ATOM 568 O O . LYS A 1 71 ? 27.733 -5.211 -1.443 1.00 31.85 172 LYS A O 1
ATOM 574 N N . GLU A 1 72 ? 29.381 -6.597 -2.158 1.00 28.54 173 GLU A N 1
ATOM 575 C CA . GLU A 1 72 ? 29.417 -7.349 -0.880 1.00 31.56 173 GLU A CA 1
ATOM 576 C C . GLU A 1 72 ? 30.834 -7.485 -0.331 1.00 35.51 173 GLU A C 1
ATOM 577 O O . GLU A 1 72 ? 31.791 -7.332 -1.091 1.00 35.02 173 GLU A O 1
ATOM 583 N N . GLU A 1 73 ? 30.926 -7.768 0.968 1.00 32.71 174 GLU A N 1
ATOM 584 C CA . GLU A 1 73 ? 32.216 -8.041 1.643 1.00 33.09 174 GLU A CA 1
ATOM 585 C C . GLU A 1 73 ? 33.214 -6.904 1.416 1.00 38.88 174 GLU A C 1
ATOM 586 O O . GLU A 1 73 ? 34.279 -7.164 0.857 1.00 41.79 174 GLU A O 1
ATOM 592 N N . LEU A 1 74 ? 32.855 -5.695 1.846 1.00 31.01 175 LEU A N 1
ATOM 593 C CA . LEU A 1 74 ? 33.718 -4.504 1.667 1.00 33.66 175 LEU A CA 1
ATOM 594 C C . LEU A 1 74 ? 34.192 -3.951 3.010 1.00 33.41 175 LEU A C 1
ATOM 595 O O . LEU A 1 74 ? 33.456 -4.036 3.986 1.00 30.87 175 LEU A O 1
ATOM 600 N N . THR A 1 75 ? 35.417 -3.438 3.034 1.00 33.76 176 THR A N 1
ATOM 601 C CA . THR A 1 75 ? 35.889 -2.673 4.177 1.00 36.59 176 THR A CA 1
ATOM 602 C C . THR A 1 75 ? 35.196 -1.311 4.185 1.00 27.85 176 THR A C 1
ATOM 603 O O . THR A 1 75 ? 34.361 -1.007 3.330 1.00 37.33 176 THR A O 1
ATOM 607 N N . ALA A 1 76 ? 35.536 -0.473 5.165 1.00 36.91 177 ALA A N 1
ATOM 608 C CA . ALA A 1 76 ? 34.961 0.870 5.181 1.00 38.06 177 ALA A CA 1
ATOM 609 C C . ALA A 1 76 ? 35.431 1.676 3.977 1.00 34.20 177 ALA A C 1
ATOM 610 O O . ALA A 1 76 ? 34.631 2.369 3.335 1.00 37.64 177 ALA A O 1
ATOM 612 N N . GLU A 1 77 ? 36.722 1.588 3.648 1.00 33.32 178 GLU A N 1
ATOM 613 C CA . GLU A 1 77 ? 37.228 2.266 2.459 1.00 36.62 178 GLU A CA 1
ATOM 614 C C . GLU A 1 77 ? 36.633 1.682 1.186 1.00 38.08 178 GLU A C 1
ATOM 615 O O . GLU A 1 77 ? 36.419 2.414 0.213 1.00 35.62 178 GLU A O 1
ATOM 621 N N . GLY A 1 78 ? 36.362 0.376 1.171 1.00 36.19 179 GLY A N 1
ATOM 622 C CA . GLY A 1 78 ? 35.712 -0.215 0.014 1.00 35.37 179 GLY A CA 1
ATOM 623 C C . GLY A 1 78 ? 34.294 0.288 -0.171 1.00 31.26 179 GLY A C 1
ATOM 624 O O . GLY A 1 78 ? 33.863 0.563 -1.294 1.00 31.89 179 GLY A O 1
ATOM 625 N N . MET A 1 79 ? 33.547 0.415 0.930 1.00 34.35 180 MET A N 1
ATOM 626 C CA . MET A 1 79 ? 32.206 0.984 0.853 1.00 31.17 180 MET A CA 1
ATOM 627 C C . MET A 1 79 ? 32.244 2.420 0.348 1.00 28.81 180 MET A C 1
ATOM 628 O O . MET A 1 79 ? 31.414 2.820 -0.474 1.00 28.69 180 MET A O 1
ATOM 633 N N . GLU A 1 80 ? 33.193 3.213 0.847 1.00 31.95 181 GLU A N 1
ATOM 634 C CA . GLU A 1 80 ? 33.335 4.591 0.389 1.00 32.64 181 GLU A CA 1
ATOM 635 C C . GLU A 1 80 ? 33.665 4.638 -1.099 1.00 35.83 181 GLU A C 1
ATOM 636 O O . GLU A 1 80 ? 33.048 5.389 -1.865 1.00 25.84 181 GLU A O 1
ATOM 642 N N . SER A 1 81 ? 34.627 3.821 -1.529 1.00 31.47 182 SER A N 1
ATOM 643 C CA . SER A 1 81 ? 34.974 3.765 -2.945 1.00 31.29 182 SER A CA 1
ATOM 644 C C . SER A 1 81 ? 33.757 3.417 -3.796 1.00 29.78 182 SER A C 1
ATOM 645 O O . SER A 1 81 ? 33.455 4.105 -4.776 1.00 31.23 182 SER A O 1
ATOM 648 N N . GLU A 1 82 ? 33.024 2.366 -3.414 1.00 32.59 183 GLU A N 1
ATOM 649 C CA . GLU A 1 82 ? 31.882 1.926 -4.213 1.00 32.56 183 GLU A CA 1
ATOM 650 C C . GLU A 1 82 ? 30.770 2.970 -4.239 1.00 28.74 183 GLU A C 1
ATOM 651 O O . GLU A 1 82 ? 30.103 3.144 -5.267 1.00 29.78 183 GLU A O 1
ATOM 657 N N . MET A 1 83 ? 30.536 3.659 -3.115 1.00 30.82 184 MET A N 1
ATOM 658 C CA . MET A 1 83 ? 29.520 4.709 -3.103 1.00 27.01 184 MET A CA 1
ATOM 659 C C . MET A 1 83 ? 29.914 5.871 -4.004 1.00 29.21 184 MET A C 1
ATOM 660 O O . MET A 1 83 ? 29.076 6.403 -4.743 1.00 30.92 184 MET A O 1
ATOM 665 N N . LYS A 1 84 ? 31.179 6.289 -3.952 1.00 27.87 185 LYS A N 1
ATOM 666 C CA . LYS A 1 84 ? 31.640 7.337 -4.857 1.00 28.12 185 LYS A CA 1
ATOM 667 C C . LYS A 1 84 ? 31.499 6.911 -6.315 1.00 24.60 185 LYS A C 1
ATOM 668 O O . LYS A 1 84 ? 31.075 7.708 -7.158 1.00 29.94 185 LYS A O 1
ATOM 674 N N . ASP A 1 85 ? 31.841 5.656 -6.629 1.00 31.49 186 ASP A N 1
ATOM 675 C CA . ASP A 1 85 ? 31.635 5.145 -7.985 1.00 35.71 186 ASP A CA 1
ATOM 676 C C . ASP A 1 85 ? 30.166 5.208 -8.374 1.00 36.41 186 ASP A C 1
ATOM 677 O O . ASP A 1 85 ? 29.819 5.650 -9.477 1.00 23.93 186 ASP A O 1
ATOM 682 N N . PHE A 1 86 ? 29.287 4.766 -7.469 1.00 28.54 187 PHE A N 1
ATOM 683 C CA . PHE A 1 86 ? 27.852 4.762 -7.734 1.00 22.89 187 PHE A CA 1
ATOM 684 C C . PHE A 1 86 ? 27.299 6.177 -7.838 1.00 26.13 187 PHE A C 1
ATOM 685 O O . PHE A 1 86 ? 26.418 6.446 -8.662 1.00 27.40 187 PHE A O 1
ATOM 693 N N . ALA A 1 87 ? 27.784 7.093 -6.993 1.00 30.17 188 ALA A N 1
ATOM 694 C CA . ALA A 1 87 ? 27.315 8.472 -7.059 1.00 22.90 188 ALA A CA 1
ATOM 695 C C . ALA A 1 87 ? 27.689 9.142 -8.375 1.00 24.69 188 ALA A C 1
ATOM 696 O O . ALA A 1 87 ? 27.020 10.097 -8.786 1.00 27.11 188 ALA A O 1
ATOM 698 N N . ALA A 1 88 ? 28.733 8.663 -9.045 1.00 26.97 189 ALA A N 1
ATOM 699 C CA . ALA A 1 88 ? 29.214 9.266 -10.283 1.00 30.35 189 ALA A CA 1
ATOM 700 C C . ALA A 1 88 ? 28.634 8.631 -11.540 1.00 32.39 189 ALA A C 1
ATOM 701 O O . ALA A 1 88 ? 29.015 9.035 -12.643 1.00 29.87 189 ALA A O 1
ATOM 703 N N . LEU A 1 89 ? 27.728 7.661 -11.415 1.00 32.48 190 LEU A N 1
ATOM 704 C CA . LEU A 1 89 ? 27.130 7.048 -12.598 1.00 31.12 190 LEU A CA 1
ATOM 705 C C . LEU A 1 89 ? 26.339 8.087 -13.385 1.00 39.09 190 LEU A C 1
ATOM 706 O O . LEU A 1 89 ? 25.515 8.814 -12.823 1.00 33.05 190 LEU A O 1
ATOM 711 N N . SER A 1 90 ? 26.586 8.161 -14.697 1.00 31.00 191 SER A N 1
ATOM 712 C CA . SER A 1 90 ? 25.871 9.158 -15.485 1.00 28.71 191 SER A CA 1
ATOM 713 C C . SER A 1 90 ? 24.389 8.831 -15.608 1.00 28.09 191 SER A C 1
ATOM 714 O O . SER A 1 90 ? 23.593 9.730 -15.899 1.00 27.87 191 SER A O 1
ATOM 717 N N . GLU A 1 91 ? 23.997 7.580 -15.342 1.00 28.52 192 GLU A N 1
ATOM 718 C CA . GLU A 1 91 ? 22.590 7.200 -15.401 1.00 30.91 192 GLU A CA 1
ATOM 719 C C . GLU A 1 91 ? 21.737 7.924 -14.366 1.00 27.80 192 GLU A C 1
ATOM 720 O O . GLU A 1 91 ? 20.513 7.974 -14.521 1.00 24.64 192 GLU A O 1
ATOM 726 N N . HIS A 1 92 ? 22.342 8.490 -13.319 1.00 31.10 193 HIS A N 1
ATOM 727 C CA . HIS A 1 92 ? 21.552 9.269 -12.371 1.00 29.70 193 HIS A CA 1
ATOM 728 C C . HIS A 1 92 ? 20.935 10.494 -13.036 1.00 26.75 193 HIS A C 1
ATOM 729 O O . HIS A 1 92 ? 19.835 10.916 -12.665 1.00 27.80 193 HIS A O 1
ATOM 736 N N . GLN A 1 93 ? 21.616 11.074 -14.028 1.00 28.44 194 GLN A N 1
ATOM 737 C CA . GLN A 1 93 ? 21.074 12.264 -14.671 1.00 22.17 194 GLN A CA 1
ATOM 738 C C . GLN A 1 93 ? 19.760 11.963 -15.384 1.00 25.51 194 GLN A C 1
ATOM 739 O O . GLN A 1 93 ? 18.858 12.807 -15.409 1.00 32.28 194 GLN A O 1
ATOM 745 N N . THR A 1 94 ? 19.629 10.765 -15.966 1.00 27.30 195 THR A N 1
ATOM 746 C CA . THR A 1 94 ? 18.385 10.342 -16.598 1.00 28.08 195 THR A CA 1
ATOM 747 C C . THR A 1 94 ? 17.484 9.558 -15.643 1.00 33.95 195 THR A C 1
ATOM 748 O O . THR A 1 94 ? 16.542 8.892 -16.088 1.00 28.38 195 THR A O 1
ATOM 752 N N . SER A 1 95 ? 17.746 9.637 -14.347 1.00 31.11 196 SER A N 1
ATOM 753 C CA . SER A 1 95 ? 16.905 9.054 -13.314 1.00 32.45 196 SER A CA 1
ATOM 754 C C . SER A 1 95 ? 16.188 10.171 -12.560 1.00 28.00 196 SER A C 1
ATOM 755 O O . SER A 1 95 ? 16.424 11.359 -12.792 1.00 25.74 196 SER A O 1
ATOM 758 N N . ASP A 1 96 ? 15.296 9.781 -11.647 1.00 28.73 197 ASP A N 1
ATOM 759 C CA . ASP A 1 96 ? 14.557 10.743 -10.840 1.00 26.70 197 ASP A CA 1
ATOM 760 C C . ASP A 1 96 ? 14.741 10.550 -9.342 1.00 22.04 197 ASP A C 1
ATOM 761 O O . ASP A 1 96 ? 14.155 11.310 -8.560 1.00 28.82 197 ASP A O 1
ATOM 766 N N . SER A 1 97 ? 15.552 9.585 -8.925 1.00 31.29 198 SER A N 1
ATOM 767 C CA . SER A 1 97 ? 15.637 9.197 -7.522 1.00 33.73 198 SER A CA 1
ATOM 768 C C . SER A 1 97 ? 16.674 8.092 -7.402 1.00 28.34 198 SER A C 1
ATOM 769 O O . SER A 1 97 ? 17.123 7.523 -8.402 1.00 30.11 198 SER A O 1
ATOM 772 N N . THR A 1 98 ? 17.045 7.783 -6.161 1.00 23.06 199 THR A N 1
ATOM 773 C CA . THR A 1 98 ? 17.831 6.585 -5.919 1.00 18.75 199 THR A CA 1
ATOM 774 C C . THR A 1 98 ? 17.511 6.036 -4.538 1.00 21.71 199 THR A C 1
ATOM 775 O O . THR A 1 98 ? 17.040 6.754 -3.654 1.00 22.89 199 THR A O 1
ATOM 779 N N . PHE A 1 99 ? 17.766 4.740 -4.376 1.00 22.35 200 PHE A N 1
ATOM 780 C CA . PHE A 1 99 ? 17.750 4.076 -3.081 1.00 26.43 200 PHE A CA 1
ATOM 781 C C . PHE A 1 99 ? 19.153 3.566 -2.791 1.00 24.85 200 PHE A C 1
ATOM 782 O O . PHE A 1 99 ? 19.835 3.042 -3.681 1.00 29.48 200 PHE A O 1
ATOM 790 N N . LEU A 1 100 ? 19.578 3.738 -1.548 1.00 23.10 201 LEU A N 1
ATOM 791 C CA . LEU A 1 100 ? 20.869 3.278 -1.052 1.00 22.92 201 LEU A CA 1
ATOM 792 C C . LEU A 1 100 ? 20.581 2.392 0.154 1.00 22.12 201 LEU A C 1
ATOM 793 O O . LEU A 1 100 ? 20.143 2.885 1.199 1.00 24.29 201 LEU A O 1
ATOM 798 N N . VAL A 1 101 ? 20.784 1.086 0.004 1.00 23.11 202 VAL A N 1
ATOM 799 C CA . VAL A 1 101 ? 20.461 0.113 1.049 1.00 28.98 202 VAL A CA 1
ATOM 800 C C . VAL A 1 101 ? 21.764 -0.436 1.613 1.00 30.91 202 VAL A C 1
ATOM 801 O O . VAL A 1 101 ? 22.571 -1.020 0.878 1.00 32.74 202 VAL A O 1
ATOM 805 N N . LEU A 1 102 ? 21.968 -0.261 2.917 1.00 23.56 203 LEU A N 1
ATOM 806 C CA . LEU A 1 102 ? 23.196 -0.672 3.585 1.00 24.30 203 LEU A CA 1
ATOM 807 C C . LEU A 1 102 ? 22.879 -1.717 4.649 1.00 27.54 203 LEU A C 1
ATOM 808 O O . LEU A 1 102 ? 22.033 -1.483 5.521 1.00 26.94 203 LEU A O 1
ATOM 813 N N . MET A 1 103 ? 23.503 -2.894 4.518 1.00 30.25 204 MET A N 1
ATOM 814 C CA . MET A 1 103 ? 23.272 -4.027 5.455 1.00 32.17 204 MET A CA 1
ATOM 815 C C . MET A 1 103 ? 24.605 -4.548 5.995 1.00 26.69 204 MET A C 1
ATOM 816 O O . MET A 1 103 ? 25.384 -5.076 5.196 1.00 33.39 204 MET A O 1
ATOM 821 N N . SER A 1 104 ? 24.797 -4.474 7.312 1.00 25.09 205 SER A N 1
ATOM 822 C CA . SER A 1 104 ? 26.049 -4.908 7.979 1.00 24.71 205 SER A CA 1
ATOM 823 C C . SER A 1 104 ? 25.881 -4.846 9.491 1.00 30.48 205 SER A C 1
ATOM 824 O O . SER A 1 104 ? 24.775 -4.632 9.962 1.00 28.24 205 SER A O 1
ATOM 827 N N . HIS A 1 105 ? 26.965 -5.144 10.194 1.00 30.55 206 HIS A N 1
ATOM 828 C CA . HIS A 1 105 ? 27.010 -4.890 11.650 1.00 29.43 206 HIS A CA 1
ATOM 829 C C . HIS A 1 105 ? 27.097 -3.365 11.785 1.00 25.23 206 HIS A C 1
ATOM 830 O O . HIS A 1 105 ? 27.761 -2.729 10.964 1.00 29.46 206 HIS A O 1
ATOM 837 N N . GLY A 1 106 ? 26.478 -2.810 12.812 1.00 28.92 207 GLY A N 1
ATOM 838 C CA . GLY A 1 106 ? 26.433 -1.380 12.984 1.00 26.82 207 GLY A CA 1
ATOM 839 C C . GLY A 1 106 ? 26.867 -0.969 14.376 1.00 32.01 207 GLY A C 1
ATOM 840 O O . GLY A 1 106 ? 26.811 -1.742 15.332 1.00 29.33 207 GLY A O 1
ATOM 841 N N . THR A 1 107 ? 27.323 0.273 14.459 1.00 35.43 208 THR A N 1
ATOM 842 C CA . THR A 1 107 ? 27.585 0.969 15.705 1.00 34.70 208 THR A CA 1
ATOM 843 C C . THR A 1 107 ? 26.717 2.223 15.743 1.00 33.55 208 THR A C 1
ATOM 844 O O . THR A 1 107 ? 25.981 2.528 14.799 1.00 29.19 208 THR A O 1
ATOM 848 N N . LEU A 1 108 ? 26.825 2.960 16.847 1.00 28.93 209 LEU A N 1
ATOM 849 C CA . LEU A 1 108 ? 26.050 4.185 16.998 1.00 26.51 209 LEU A CA 1
ATOM 850 C C . LEU A 1 108 ? 26.324 5.162 15.862 1.00 32.45 209 LEU A C 1
ATOM 851 O O . LEU A 1 108 ? 25.407 5.832 15.373 1.00 39.25 209 LEU A O 1
ATOM 856 N N . HIS A 1 109 ? 27.573 5.246 15.413 1.00 31.95 210 HIS A N 1
ATOM 857 C CA . HIS A 1 109 ? 27.973 6.304 14.501 1.00 44.31 210 HIS A CA 1
ATOM 858 C C . HIS A 1 109 ? 28.294 5.817 13.097 1.00 33.11 210 HIS A C 1
ATOM 859 O O . HIS A 1 109 ? 28.578 6.645 12.228 1.00 30.64 210 HIS A O 1
ATOM 866 N N . GLY A 1 110 ? 28.236 4.516 12.836 1.00 32.71 211 GLY A N 1
ATOM 867 C CA . GLY A 1 110 ? 28.541 4.096 11.484 1.00 30.90 211 GLY A CA 1
ATOM 868 C C . GLY A 1 110 ? 28.273 2.627 11.249 1.00 32.41 211 GLY A C 1
ATOM 869 O O . GLY A 1 110 ? 27.880 1.880 12.151 1.00 33.25 211 GLY A O 1
ATOM 870 N N . ILE A 1 111 ? 28.502 2.231 10.000 1.00 28.71 212 ILE A N 1
ATOM 871 C CA . ILE A 1 111 ? 28.314 0.862 9.535 1.00 35.86 212 ILE A CA 1
ATOM 872 C C . ILE A 1 111 ? 29.677 0.187 9.451 1.00 28.67 212 ILE A C 1
ATOM 873 O O . ILE A 1 111 ? 30.671 0.808 9.052 1.00 31.62 212 ILE A O 1
ATOM 878 N N . CYS A 1 112 ? 29.735 -1.083 9.849 1.00 32.51 213 CYS A N 1
ATOM 879 C CA . CYS A 1 112 ? 31.001 -1.790 9.992 1.00 29.61 213 CYS A CA 1
ATOM 880 C C . CYS A 1 112 ? 31.470 -2.388 8.673 1.00 31.32 213 CYS A C 1
ATOM 881 O O . CYS A 1 112 ? 30.694 -3.012 7.945 1.00 31.58 213 CYS A O 1
ATOM 884 N N . GLY A 1 113 ? 32.757 -2.211 8.384 1.00 31.35 214 GLY A N 1
ATOM 885 C CA . GLY A 1 113 ? 33.387 -2.974 7.330 1.00 29.37 214 GLY A CA 1
ATOM 886 C C . GLY A 1 113 ? 33.739 -4.379 7.792 1.00 36.16 214 GLY A C 1
ATOM 887 O O . GLY A 1 113 ? 33.639 -4.720 8.972 1.00 33.82 214 GLY A O 1
ATOM 888 N N . THR A 1 114 ? 34.166 -5.201 6.828 1.00 40.13 215 THR A N 1
ATOM 889 C CA . THR A 1 114 ? 34.454 -6.609 7.095 1.00 27.97 215 THR A CA 1
ATOM 890 C C . THR A 1 114 ? 35.556 -6.806 8.127 1.00 34.35 215 THR A C 1
ATOM 891 O O . THR A 1 114 ? 35.603 -7.859 8.775 1.00 37.27 215 THR A O 1
ATOM 895 N N . MET A 1 115 ? 36.445 -5.828 8.292 1.00 35.08 216 MET A N 1
ATOM 896 C CA . MET A 1 115 ? 37.618 -5.964 9.144 1.00 34.83 216 MET A CA 1
ATOM 897 C C . MET A 1 115 ? 37.435 -5.336 10.520 1.00 34.82 216 MET A C 1
ATOM 898 O O . MET A 1 115 ? 38.413 -5.206 11.263 1.00 38.81 216 MET A O 1
ATOM 903 N N . HIS A 1 116 ? 36.213 -4.961 10.885 1.00 36.99 217 HIS A N 1
ATOM 904 C CA . HIS A 1 116 ? 36.018 -4.173 12.094 1.00 33.76 217 HIS A CA 1
ATOM 905 C C . HIS A 1 116 ? 36.241 -4.996 13.355 1.00 38.63 217 HIS A C 1
ATOM 906 O O . HIS A 1 116 ? 35.887 -6.176 13.424 1.00 40.08 217 HIS A O 1
ATOM 913 N N . SER A 1 117 ? 36.843 -4.352 14.351 1.00 36.85 218 SER A N 1
ATOM 914 C CA . SER A 1 117 ? 36.848 -4.815 15.732 1.00 44.78 218 SER A CA 1
ATOM 915 C C . SER A 1 117 ? 37.164 -3.609 16.603 1.00 36.45 218 SER A C 1
ATOM 916 O O . SER A 1 117 ? 37.577 -2.558 16.106 1.00 41.58 218 SER A O 1
ATOM 919 N N . GLU A 1 118 ? 36.962 -3.770 17.913 1.00 46.14 219 GLU A N 1
ATOM 920 C CA . GLU A 1 118 ? 37.250 -2.678 18.840 1.00 51.80 219 GLU A CA 1
ATOM 921 C C . GLU A 1 118 ? 38.697 -2.216 18.722 1.00 60.01 219 GLU A C 1
ATOM 922 O O . GLU A 1 118 ? 38.982 -1.015 18.804 1.00 54.25 219 GLU A O 1
ATOM 928 N N . LYS A 1 119 ? 39.624 -3.153 18.520 1.00 59.11 220 LYS A N 1
ATOM 929 C CA . LYS A 1 119 ? 41.033 -2.804 18.392 1.00 54.63 220 LYS A CA 1
ATOM 930 C C . LYS A 1 119 ? 41.421 -2.403 16.975 1.00 57.15 220 LYS A C 1
ATOM 931 O O . LYS A 1 119 ? 42.418 -1.695 16.800 1.00 60.07 220 LYS A O 1
ATOM 937 N N . THR A 1 120 ? 40.661 -2.827 15.968 1.00 47.99 221 THR A N 1
ATOM 938 C CA . THR A 1 120 ? 40.936 -2.505 14.568 1.00 50.63 221 THR A CA 1
ATOM 939 C C . THR A 1 120 ? 39.698 -1.866 13.950 1.00 43.70 221 THR A C 1
ATOM 940 O O . THR A 1 120 ? 38.994 -2.492 13.148 1.00 46.01 221 THR A O 1
ATOM 944 N N . PRO A 1 121 ? 39.370 -0.604 14.291 1.00 50.29 222 PRO A N 1
ATOM 945 C CA . PRO A 1 121 ? 38.150 0.014 13.785 1.00 43.19 222 PRO A CA 1
ATOM 946 C C . PRO A 1 121 ? 38.118 0.072 12.257 1.00 41.38 222 PRO A C 1
ATOM 947 O O . PRO A 1 121 ? 39.065 0.498 11.662 1.00 41.78 222 PRO A O 1
ATOM 951 N N . ASP A 1 122 ? 36.998 -0.369 11.697 1.00 40.81 223 ASP A N 1
ATOM 952 C CA . ASP A 1 122 ? 36.726 -0.381 10.241 1.00 37.35 223 ASP A CA 1
ATOM 953 C C . ASP A 1 122 ? 35.275 0.075 10.073 1.00 32.21 223 ASP A C 1
ATOM 954 O O . ASP A 1 122 ? 34.417 -0.781 9.889 1.00 34.45 223 ASP A O 1
ATOM 959 N N . VAL A 1 123 ? 35.019 1.380 10.159 1.00 36.48 224 VAL A N 1
ATOM 960 C CA . VAL A 1 123 ? 33.611 1.868 10.144 1.00 31.14 224 VAL A CA 1
ATOM 961 C C . VAL A 1 123 ? 33.416 3.007 9.142 1.00 33.35 224 VAL A C 1
ATOM 962 O O . VAL A 1 123 ? 34.263 3.893 9.084 1.00 31.41 224 VAL A O 1
ATOM 966 N N . LEU A 1 124 ? 32.316 2.957 8.395 1.00 29.36 225 LEU A N 1
ATOM 967 C CA . LEU A 1 124 ? 31.958 4.083 7.510 1.00 29.24 225 LEU A CA 1
ATOM 968 C C . LEU A 1 124 ? 30.948 4.935 8.280 1.00 26.44 225 LEU A C 1
ATOM 969 O O . LEU A 1 124 ? 29.866 4.448 8.571 1.00 31.89 225 LEU A O 1
ATOM 974 N N . GLN A 1 125 ? 31.332 6.160 8.603 1.00 31.46 226 GLN A N 1
ATOM 975 C CA . GLN A 1 125 ? 30.442 7.104 9.270 1.00 41.15 226 GLN A CA 1
ATOM 976 C C . GLN A 1 125 ? 29.174 7.314 8.456 1.00 33.46 226 GLN A C 1
ATOM 977 O O . GLN A 1 125 ? 29.233 7.490 7.237 1.00 23.20 226 GLN A O 1
ATOM 983 N N . TYR A 1 126 ? 28.021 7.311 9.129 1.00 22.67 227 TYR A N 1
ATOM 984 C CA . TYR A 1 126 ? 26.794 7.656 8.419 1.00 28.77 227 TYR A CA 1
ATOM 985 C C . TYR A 1 126 ? 26.869 9.058 7.832 1.00 32.41 227 TYR A C 1
ATOM 986 O O . TYR A 1 126 ? 26.276 9.325 6.781 1.00 26.62 227 TYR A O 1
ATOM 995 N N . ASP A 1 127 ? 27.605 9.958 8.484 1.00 28.51 228 ASP A N 1
ATOM 996 C CA . ASP A 1 127 ? 27.750 11.312 7.965 1.00 26.92 228 ASP A CA 1
ATOM 997 C C . ASP A 1 127 ? 28.468 11.333 6.620 1.00 32.86 228 ASP A C 1
ATOM 998 O O . ASP A 1 127 ? 28.208 12.214 5.793 1.00 29.85 228 ASP A O 1
ATOM 1003 N N . THR A 1 128 ? 29.380 10.384 6.387 1.00 32.68 229 THR A N 1
ATOM 1004 C CA . THR A 1 128 ? 30.116 10.340 5.124 1.00 29.02 229 THR A CA 1
ATOM 1005 C C . THR A 1 128 ? 29.202 10.025 3.947 1.00 31.90 229 THR A C 1
ATOM 1006 O O . THR A 1 128 ? 29.434 10.511 2.831 1.00 34.91 229 THR A O 1
ATOM 1010 N N . ILE A 1 129 ? 28.167 9.216 4.175 1.00 28.06 230 ILE A N 1
ATOM 1011 C CA . ILE A 1 129 ? 27.218 8.882 3.117 1.00 28.74 230 ILE A CA 1
ATOM 1012 C C . ILE A 1 129 ? 26.591 10.144 2.546 1.00 28.48 230 ILE A C 1
ATOM 1013 O O . ILE A 1 129 ? 26.500 10.316 1.325 1.00 28.35 230 ILE A O 1
ATOM 1018 N N . TYR A 1 130 ? 26.151 11.051 3.425 1.00 28.65 231 TYR A N 1
ATOM 1019 C CA . TYR A 1 130 ? 25.561 12.301 2.963 1.00 27.27 231 TYR A CA 1
ATOM 1020 C C . TYR A 1 130 ? 26.572 13.133 2.193 1.00 23.67 231 TYR A C 1
ATOM 1021 O O . TYR A 1 130 ? 26.222 13.785 1.203 1.00 28.61 231 TYR A O 1
ATOM 1030 N N . GLN A 1 131 ? 27.831 13.128 2.629 1.00 22.33 232 GLN A N 1
ATOM 1031 C CA . GLN A 1 131 ? 28.832 13.912 1.919 1.00 30.00 232 GLN A CA 1
ATOM 1032 C C . GLN A 1 131 ? 29.055 13.368 0.512 1.00 31.28 232 GLN A C 1
ATOM 1033 O O . GLN A 1 131 ? 29.238 14.141 -0.436 1.00 31.05 232 GLN A O 1
ATOM 1039 N N . ILE A 1 132 ? 29.007 12.047 0.352 1.00 27.38 233 ILE A N 1
ATOM 1040 C CA . ILE A 1 132 ? 29.261 11.450 -0.955 1.00 31.75 233 ILE A CA 1
ATOM 1041 C C . ILE A 1 132 ? 28.139 11.779 -1.935 1.00 28.05 233 ILE A C 1
ATOM 1042 O O . ILE A 1 132 ? 28.384 11.979 -3.133 1.00 27.21 233 ILE A O 1
ATOM 1047 N N . PHE A 1 133 ? 26.898 11.857 -1.450 1.00 22.83 234 PHE A N 1
ATOM 1048 C CA . PHE A 1 133 ? 25.732 11.972 -2.320 1.00 23.47 234 PHE A CA 1
ATOM 1049 C C . PHE A 1 133 ? 25.080 13.353 -2.324 1.00 23.18 234 PHE A C 1
ATOM 1050 O O . PHE A 1 133 ? 24.032 13.519 -2.960 1.00 24.70 234 PHE A O 1
ATOM 1058 N N . ASN A 1 134 ? 25.657 14.352 -1.653 1.00 22.84 235 ASN A N 1
ATOM 1059 C CA . ASN A 1 134 ? 24.967 15.632 -1.555 1.00 23.51 235 ASN A CA 1
ATOM 1060 C C . ASN A 1 134 ? 25.136 16.436 -2.846 1.00 31.63 235 ASN A C 1
ATOM 1061 O O . ASN A 1 134 ? 25.774 15.997 -3.807 1.00 27.03 235 ASN A O 1
ATOM 1066 N N . ASN A 1 135 ? 24.552 17.639 -2.861 1.00 28.80 236 ASN A N 1
ATOM 1067 C CA . ASN A 1 135 ? 24.535 18.453 -4.074 1.00 29.03 236 ASN A CA 1
ATOM 1068 C C . ASN A 1 135 ? 25.923 18.903 -4.499 1.00 30.59 236 ASN A C 1
ATOM 1069 O O . ASN A 1 135 ? 26.116 19.242 -5.670 1.00 30.75 236 ASN A O 1
ATOM 1074 N N . CYS A 1 136 ? 26.888 18.911 -3.580 1.00 31.35 237 CYS A N 1
ATOM 1075 C CA . CYS A 1 136 ? 28.252 19.273 -3.938 1.00 32.03 237 CYS A CA 1
ATOM 1076 C C . CYS A 1 136 ? 28.963 18.146 -4.675 1.00 42.18 237 CYS A C 1
ATOM 1077 O O . CYS A 1 136 ? 29.681 18.398 -5.649 1.00 40.71 237 CYS A O 1
ATOM 1080 N N . HIS A 1 137 ? 28.776 16.899 -4.236 1.00 29.83 238 HIS A N 1
ATOM 1081 C CA . HIS A 1 137 ? 29.577 15.790 -4.734 1.00 31.29 238 HIS A CA 1
ATOM 1082 C C . HIS A 1 137 ? 28.834 14.840 -5.665 1.00 30.89 238 HIS A C 1
ATOM 1083 O O . HIS A 1 137 ? 29.479 13.989 -6.286 1.00 36.82 238 HIS A O 1
ATOM 1090 N N . CYS A 1 138 ? 27.513 14.966 -5.801 1.00 30.15 239 CYS A N 1
ATOM 1091 C CA . CYS A 1 138 ? 26.717 14.077 -6.650 1.00 27.36 239 CYS A CA 1
ATOM 1092 C C . CYS A 1 138 ? 25.800 14.918 -7.527 1.00 27.48 239 CYS A C 1
ATOM 1093 O O . CYS A 1 138 ? 24.621 15.123 -7.208 1.00 26.47 239 CYS A O 1
ATOM 1096 N N . PRO A 1 139 ? 26.308 15.415 -8.658 1.00 26.68 240 PRO A N 1
ATOM 1097 C CA . PRO A 1 139 ? 25.494 16.335 -9.467 1.00 22.10 240 PRO A CA 1
ATOM 1098 C C . PRO A 1 139 ? 24.308 15.668 -10.135 1.00 23.69 240 PRO A C 1
ATOM 1099 O O . PRO A 1 139 ? 23.273 16.320 -10.315 1.00 25.82 240 PRO A O 1
ATOM 1103 N N . GLY A 1 140 ? 24.422 14.391 -10.507 1.00 25.20 241 GLY A N 1
ATOM 1104 C CA . GLY A 1 140 ? 23.348 13.716 -11.217 1.00 26.41 241 GLY A CA 1
ATOM 1105 C C . GLY A 1 140 ? 22.085 13.532 -10.406 1.00 29.71 241 GLY A C 1
ATOM 1106 O O . GLY A 1 140 ? 21.003 13.396 -10.988 1.00 27.56 241 GLY A O 1
ATOM 1107 N N . LEU A 1 141 ? 22.191 13.543 -9.078 1.00 24.15 242 LEU A N 1
ATOM 1108 C CA . LEU A 1 141 ? 21.034 13.393 -8.206 1.00 23.46 242 LEU A CA 1
ATOM 1109 C C . LEU A 1 141 ? 20.615 14.696 -7.532 1.00 27.19 242 LEU A C 1
ATOM 1110 O O . LEU A 1 141 ? 19.820 14.663 -6.585 1.00 22.28 242 LEU A O 1
ATOM 1115 N N . ARG A 1 142 ? 21.112 15.842 -7.996 1.00 25.81 243 ARG A N 1
ATOM 1116 C CA . ARG A 1 142 ? 20.654 17.116 -7.456 1.00 25.13 243 ARG A CA 1
ATOM 1117 C C . ARG A 1 142 ? 19.154 17.267 -7.667 1.00 30.53 243 ARG A C 1
ATOM 1118 O O . ARG A 1 142 ? 18.630 16.957 -8.741 1.00 27.84 243 ARG A O 1
ATOM 1126 N N . ASP A 1 143 ? 18.465 17.715 -6.615 1.00 24.09 244 ASP A N 1
ATOM 1127 C CA . ASP A 1 143 ? 17.018 17.926 -6.550 1.00 27.60 244 ASP A CA 1
ATOM 1128 C C . ASP A 1 143 ? 16.209 16.632 -6.575 1.00 26.80 244 ASP A C 1
ATOM 1129 O O . ASP A 1 143 ? 14.981 16.687 -6.706 1.00 28.18 244 ASP A O 1
ATOM 1134 N N . LYS A 1 144 ? 16.848 15.470 -6.437 1.00 25.62 245 LYS A N 1
ATOM 1135 C CA . LYS A 1 144 ? 16.126 14.208 -6.526 1.00 27.96 245 LYS A CA 1
ATOM 1136 C C . LYS A 1 144 ? 16.206 13.446 -5.205 1.00 25.58 245 LYS A C 1
ATOM 1137 O O . LYS A 1 144 ? 17.226 13.516 -4.510 1.00 24.68 245 LYS A O 1
ATOM 1143 N N . PRO A 1 145 ? 15.147 12.715 -4.840 1.00 27.17 246 PRO A N 1
ATOM 1144 C CA . PRO A 1 145 ? 15.138 11.979 -3.562 1.00 21.52 246 PRO A CA 1
ATOM 1145 C C . PRO A 1 145 ? 16.226 10.917 -3.485 1.00 28.28 246 PRO A C 1
ATOM 1146 O O . PRO A 1 145 ? 16.374 10.071 -4.376 1.00 25.31 246 PRO A O 1
ATOM 1150 N N . LYS A 1 146 ? 16.970 10.954 -2.387 1.00 20.66 247 LYS A N 1
ATOM 1151 C CA . LYS A 1 146 ? 18.019 9.992 -2.078 1.00 20.12 247 LYS A CA 1
ATOM 1152 C C . LYS A 1 146 ? 17.588 9.265 -0.807 1.00 19.39 247 LYS A C 1
ATOM 1153 O O . LYS A 1 146 ? 17.669 9.822 0.291 1.00 23.79 247 LYS A O 1
ATOM 1159 N N . VAL A 1 147 ? 17.110 8.035 -0.960 1.00 24.35 248 VAL A N 1
ATOM 1160 C CA . VAL A 1 147 ? 16.516 7.278 0.140 1.00 26.29 248 VAL A CA 1
ATOM 1161 C C . VAL A 1 147 ? 17.554 6.296 0.664 1.00 26.12 248 VAL A C 1
ATOM 1162 O O . VAL A 1 147 ? 18.023 5.423 -0.074 1.00 25.40 248 VAL A O 1
ATOM 1166 N N . ILE A 1 148 ? 17.900 6.428 1.943 1.00 21.95 249 ILE A N 1
ATOM 1167 C CA . ILE A 1 148 ? 18.889 5.580 2.598 1.00 24.04 249 ILE A CA 1
ATOM 1168 C C . ILE A 1 148 ? 18.164 4.617 3.531 1.00 24.67 249 ILE A C 1
ATOM 1169 O O . ILE A 1 148 ? 17.474 5.049 4.465 1.00 22.95 249 ILE A O 1
ATOM 1174 N N . ILE A 1 149 ? 18.326 3.317 3.287 1.00 21.34 250 ILE A N 1
ATOM 1175 C CA . ILE A 1 149 ? 17.775 2.262 4.140 1.00 23.03 250 ILE A CA 1
ATOM 1176 C C . ILE A 1 149 ? 18.935 1.626 4.894 1.00 22.21 250 ILE A C 1
ATOM 1177 O O . ILE A 1 149 ? 19.885 1.133 4.276 1.00 25.72 250 ILE A O 1
ATOM 1182 N N . VAL A 1 150 ? 18.863 1.613 6.225 1.00 24.70 251 VAL A N 1
ATOM 1183 C CA . VAL A 1 150 ? 19.988 1.168 7.043 1.00 22.04 251 VAL A CA 1
ATOM 1184 C C . VAL A 1 150 ? 19.568 -0.069 7.830 1.00 30.85 251 VAL A C 1
ATOM 1185 O O . VAL A 1 150 ? 18.838 0.026 8.828 1.00 24.14 251 VAL A O 1
ATOM 1189 N N . GLN A 1 151 ? 20.051 -1.234 7.393 1.00 24.79 252 GLN A N 1
ATOM 1190 C CA . GLN A 1 151 ? 19.836 -2.509 8.080 1.00 28.44 252 GLN A CA 1
ATOM 1191 C C . GLN A 1 151 ? 21.058 -2.769 8.956 1.00 31.66 252 GLN A C 1
ATOM 1192 O O . GLN A 1 151 ? 22.048 -3.359 8.521 1.00 29.89 252 GLN A O 1
ATOM 1198 N N . ALA A 1 152 ? 20.986 -2.314 10.204 1.00 28.27 253 ALA A N 1
ATOM 1199 C CA . ALA A 1 152 ? 22.102 -2.424 11.133 1.00 27.05 253 ALA A CA 1
ATOM 1200 C C . ALA A 1 152 ? 21.624 -2.010 12.515 1.00 33.10 253 ALA A C 1
ATOM 1201 O O . ALA A 1 152 ? 20.714 -1.188 12.645 1.00 34.88 253 ALA A O 1
ATOM 1203 N N . ALA A 1 153 ? 22.233 -2.596 13.540 1.00 30.09 254 ALA A N 1
ATOM 1204 C CA . ALA A 1 153 ? 21.994 -2.124 14.894 1.00 34.42 254 ALA A CA 1
ATOM 1205 C C . ALA A 1 153 ? 22.765 -0.833 15.130 1.00 30.97 254 ALA A C 1
ATOM 1206 O O . ALA A 1 153 ? 23.745 -0.530 14.448 1.00 30.71 254 ALA A O 1
ATOM 1208 N N . ARG A 1 154 ? 22.303 -0.057 16.107 1.00 28.57 255 ARG A N 1
ATOM 1209 C CA . ARG A 1 154 ? 22.952 1.202 16.444 1.00 26.09 255 ARG A CA 1
ATOM 1210 C C . ARG A 1 154 ? 23.482 1.192 17.869 1.00 26.73 255 ARG A C 1
ATOM 1211 O O . ARG A 1 154 ? 23.663 2.251 18.478 1.00 25.83 255 ARG A O 1
ATOM 1219 N N . GLY A 1 155 ? 23.754 0.010 18.393 1.00 29.67 256 GLY A N 1
ATOM 1220 C CA . GLY A 1 155 ? 24.230 -0.138 19.751 1.00 29.31 256 GLY A CA 1
ATOM 1221 C C . GLY A 1 155 ? 23.950 -1.544 20.230 1.00 27.45 256 GLY A C 1
ATOM 1222 O O . GLY A 1 155 ? 23.376 -2.365 19.518 1.00 32.22 256 GLY A O 1
ATOM 1223 N N . GLY A 1 156 ? 24.363 -1.801 21.469 1.00 32.58 257 GLY A N 1
ATOM 1224 C CA . GLY A 1 156 ? 24.226 -3.119 22.051 1.00 32.35 257 GLY A CA 1
ATOM 1225 C C . GLY A 1 156 ? 23.136 -3.277 23.086 1.00 41.26 257 GLY A C 1
ATOM 1226 O O . GLY A 1 156 ? 23.042 -4.346 23.705 1.00 37.85 257 GLY A O 1
ATOM 1227 N N . ASN A 1 157 ? 22.304 -2.266 23.302 1.00 35.70 258 ASN A N 1
ATOM 1228 C CA . ASN A 1 157 ? 21.315 -2.313 24.365 1.00 31.71 258 ASN A CA 1
ATOM 1229 C C . ASN A 1 157 ? 19.990 -2.857 23.854 1.00 31.43 258 ASN A C 1
ATOM 1230 O O . ASN A 1 157 ? 19.602 -2.635 22.705 1.00 28.63 258 ASN A O 1
ATOM 1235 N N . SER A 1 158 ? 19.298 -3.579 24.731 1.00 33.92 259 SER A N 1
ATOM 1236 C CA . SER A 1 158 ? 17.934 -4.003 24.458 1.00 27.65 259 SER A CA 1
ATOM 1237 C C . SER A 1 158 ? 17.035 -2.786 24.258 1.00 34.63 259 SER A C 1
ATOM 1238 O O . SER A 1 158 ? 17.225 -1.734 24.881 1.00 32.85 259 SER A O 1
ATOM 1241 N N . GLY A 1 159 ? 16.046 -2.935 23.379 1.00 30.35 260 GLY A N 1
ATOM 1242 C CA . GLY A 1 159 ? 15.132 -1.864 23.049 1.00 34.26 260 GLY A CA 1
ATOM 1243 C C . GLY A 1 159 ? 13.768 -1.956 23.694 1.00 35.81 260 GLY A C 1
ATOM 1244 O O . GLY A 1 159 ? 12.847 -1.252 23.260 1.00 24.63 260 GLY A O 1
ATOM 1245 N N . GLU A 1 160 ? 13.598 -2.813 24.702 1.00 30.13 261 GLU A N 1
ATOM 1246 C CA . GLU A 1 160 ? 12.358 -2.864 25.466 1.00 28.26 261 GLU A CA 1
ATOM 1247 C C . GLU A 1 160 ? 12.689 -2.958 26.949 1.00 32.30 261 GLU A C 1
ATOM 1248 O O . GLU A 1 160 ? 13.846 -3.135 27.344 1.00 35.02 261 GLU A O 1
ATOM 1254 N N . MET A 1 161 ? 11.651 -2.839 27.771 1.00 37.53 262 MET A N 1
ATOM 1255 C CA . MET A 1 161 ? 11.802 -2.917 29.218 1.00 28.05 262 MET A CA 1
ATOM 1256 C C . MET A 1 161 ? 10.440 -3.199 29.831 1.00 32.33 262 MET A C 1
ATOM 1257 O O . MET A 1 161 ? 9.409 -3.130 29.159 1.00 29.74 262 MET A O 1
ATOM 1262 N N . TRP A 1 162 ? 10.453 -3.519 31.126 1.00 33.40 263 TRP A N 1
ATOM 1263 C CA . TRP A 1 162 ? 9.236 -3.772 31.884 1.00 32.13 263 TRP A CA 1
ATOM 1264 C C . TRP A 1 162 ? 8.762 -2.489 32.554 1.00 30.44 263 TRP A C 1
ATOM 1265 O O . TRP A 1 162 ? 9.566 -1.740 33.113 1.00 30.55 263 TRP A O 1
ATOM 1276 N N . ILE A 1 163 ? 7.450 -2.247 32.518 1.00 27.12 264 ILE A N 1
ATOM 1277 C CA . ILE A 1 163 ? 6.849 -1.121 33.218 1.00 36.23 264 ILE A CA 1
ATOM 1278 C C . ILE A 1 163 ? 5.626 -1.604 33.990 1.00 47.67 264 ILE A C 1
ATOM 1279 O O . ILE A 1 163 ? 5.156 -2.729 33.824 1.00 39.01 264 ILE A O 1
ATOM 1284 N N . ARG A 1 164 ? 5.116 -0.724 34.846 1.00 46.13 265 ARG A N 1
ATOM 1285 C CA . ARG A 1 164 ? 3.939 -1.018 35.654 1.00 60.05 265 ARG A CA 1
ATOM 1286 C C . ARG A 1 164 ? 2.929 0.124 35.573 1.00 54.77 265 ARG A C 1
ATOM 1287 O O . ARG A 1 164 ? 1.945 0.048 34.836 1.00 57.64 265 ARG A O 1
ATOM 1295 N N . VAL B 2 1 ? 25.033 29.616 -14.183 1.00 55.86 287 VAL B N 1
ATOM 1296 C CA . VAL B 2 1 ? 25.313 29.693 -12.754 1.00 41.49 287 VAL B CA 1
ATOM 1297 C C . VAL B 2 1 ? 24.014 29.776 -11.958 1.00 30.84 287 VAL B C 1
ATOM 1298 O O . VAL B 2 1 ? 23.101 30.521 -12.309 1.00 41.43 287 VAL B O 1
ATOM 1302 N N . LYS B 2 2 ? 23.926 29.004 -10.878 1.00 33.51 288 LYS B N 1
ATOM 1303 C CA . LYS B 2 2 ? 22.759 29.072 -10.015 1.00 28.99 288 LYS B CA 1
ATOM 1304 C C . LYS B 2 2 ? 23.159 28.666 -8.606 1.00 32.85 288 LYS B C 1
ATOM 1305 O O . LYS B 2 2 ? 24.216 28.070 -8.384 1.00 29.08 288 LYS B O 1
ATOM 1311 N N . LEU B 2 3 ? 22.302 29.012 -7.654 1.00 27.44 289 LEU B N 1
ATOM 1312 C CA . LEU B 2 3 ? 22.519 28.662 -6.261 1.00 29.72 289 LEU B CA 1
ATOM 1313 C C . LEU B 2 3 ? 21.884 27.313 -5.960 1.00 27.86 289 LEU B C 1
ATOM 1314 O O . LEU B 2 3 ? 20.918 26.900 -6.606 1.00 34.50 289 LEU B O 1
ATOM 1319 N N . SER B 2 4 ? 22.440 26.624 -4.968 1.00 31.66 290 SER B N 1
ATOM 1320 C CA . SER B 2 4 ? 21.930 25.319 -4.578 1.00 23.09 290 SER B CA 1
ATOM 1321 C C . SER B 2 4 ? 22.194 25.104 -3.096 1.00 25.01 290 SER B C 1
ATOM 1322 O O . SER B 2 4 ? 23.191 25.590 -2.558 1.00 27.51 290 SER B O 1
ATOM 1325 N N . HIS B 2 5 ? 21.280 24.391 -2.438 1.00 28.75 291 HIS B N 1
ATOM 1326 C CA . HIS B 2 5 ? 21.557 23.890 -1.097 1.00 29.05 291 HIS B CA 1
ATOM 1327 C C . HIS B 2 5 ? 22.714 22.902 -1.147 1.00 25.47 291 HIS B C 1
ATOM 1328 O O . HIS B 2 5 ? 22.901 22.183 -2.131 1.00 29.84 291 HIS B O 1
ATOM 1335 N N . VAL B 2 6 ? 23.500 22.866 -0.073 1.00 24.85 292 VAL B N 1
ATOM 1336 C CA . VAL B 2 6 ? 24.537 21.846 0.039 1.00 30.40 292 VAL B CA 1
ATOM 1337 C C . VAL B 2 6 ? 23.911 20.470 0.246 1.00 29.65 292 VAL B C 1
ATOM 1338 O O . VAL B 2 6 ? 24.241 19.507 -0.456 1.00 24.88 292 VAL B O 1
ATOM 1342 N N . GLU B 2 7 ? 23.003 20.353 1.217 1.00 29.16 293 GLU B N 1
ATOM 1343 C CA . GLU B 2 7 ? 22.377 19.078 1.552 1.00 29.07 293 GLU B CA 1
ATOM 1344 C C . GLU B 2 7 ? 20.864 19.228 1.499 1.00 23.50 293 GLU B C 1
ATOM 1345 O O . GLU B 2 7 ? 20.296 20.067 2.203 1.00 27.63 293 GLU B O 1
ATOM 1351 N N . LYS B 2 8 ? 20.217 18.416 0.664 1.00 22.79 294 LYS B N 1
ATOM 1352 C CA . LYS B 2 8 ? 18.769 18.458 0.509 1.00 22.39 294 LYS B CA 1
ATOM 1353 C C . LYS B 2 8 ? 18.316 17.167 -0.162 1.00 23.84 294 LYS B C 1
ATOM 1354 O O . LYS B 2 8 ? 19.108 16.478 -0.809 1.00 25.01 294 LYS B O 1
ATOM 1360 N N . ASP B 2 9 ? 17.031 16.843 0.020 1.00 19.92 295 ASP B N 1
ATOM 1361 C CA . ASP B 2 9 ? 16.364 15.721 -0.646 1.00 20.21 295 ASP B CA 1
ATOM 1362 C C . ASP B 2 9 ? 16.865 14.362 -0.156 1.00 25.33 295 ASP B C 1
ATOM 1363 O O . ASP B 2 9 ? 16.884 13.386 -0.914 1.00 24.45 295 ASP B O 1
ATOM 1368 N N . PHE B 2 10 ? 17.241 14.275 1.121 1.00 21.33 296 PHE B N 1
ATOM 1369 C CA . PHE B 2 10 ? 17.648 13.029 1.752 1.00 23.39 296 PHE B CA 1
ATOM 1370 C C . PHE B 2 10 ? 16.569 12.551 2.712 1.00 18.96 296 PHE B C 1
ATOM 1371 O O . PHE B 2 10 ? 15.893 13.351 3.368 1.00 21.27 296 PHE B O 1
ATOM 1379 N N . ILE B 2 11 ? 16.436 11.236 2.821 1.00 19.37 297 ILE B N 1
ATOM 1380 C CA . ILE B 2 11 ? 15.697 10.644 3.933 1.00 21.66 297 ILE B CA 1
ATOM 1381 C C . ILE B 2 11 ? 16.372 9.335 4.298 1.00 25.48 297 ILE B C 1
ATOM 1382 O O . ILE B 2 11 ? 16.826 8.588 3.423 1.00 22.68 297 ILE B O 1
ATOM 1387 N N . ALA B 2 12 ? 16.470 9.070 5.593 1.00 21.46 298 ALA B N 1
ATOM 1388 C CA . ALA B 2 12 ? 17.093 7.854 6.083 1.00 19.88 298 ALA B CA 1
ATOM 1389 C C . ALA B 2 12 ? 16.095 7.114 6.955 1.00 23.99 298 ALA B C 1
ATOM 1390 O O . ALA B 2 12 ? 15.346 7.731 7.720 1.00 21.87 298 ALA B O 1
ATOM 1392 N N . PHE B 2 13 ? 16.078 5.792 6.816 1.00 23.47 299 PHE B N 1
ATOM 1393 C CA . PHE B 2 13 ? 15.193 4.926 7.585 1.00 22.74 299 PHE B CA 1
ATOM 1394 C C . PHE B 2 13 ? 16.070 3.843 8.195 1.00 23.98 299 PHE B C 1
ATOM 1395 O O . PHE B 2 13 ? 16.584 2.980 7.475 1.00 23.07 299 PHE B O 1
ATOM 1403 N N . TYR B 2 14 ? 16.280 3.917 9.508 1.00 25.25 300 TYR B N 1
ATOM 1404 C CA . TYR B 2 14 ? 17.106 2.963 10.237 1.00 23.08 300 TYR B CA 1
ATOM 1405 C C . TYR B 2 14 ? 16.235 1.862 10.828 1.00 20.02 300 TYR B C 1
ATOM 1406 O O . TYR B 2 14 ? 15.093 2.102 11.222 1.00 22.90 300 TYR B O 1
ATOM 1415 N N . SER B 2 15 ? 16.797 0.651 10.919 1.00 22.83 301 SER B N 1
ATOM 1416 C CA . SER B 2 15 ? 16.036 -0.472 11.456 1.00 26.70 301 SER B CA 1
ATOM 1417 C C . SER B 2 15 ? 15.733 -0.322 12.941 1.00 23.20 301 SER B C 1
ATOM 1418 O O . SER B 2 15 ? 14.837 -1.008 13.445 1.00 21.77 301 SER B O 1
ATOM 1421 N N . THR B 2 16 ? 16.452 0.546 13.648 1.00 24.87 302 THR B N 1
ATOM 1422 C CA . THR B 2 16 ? 16.291 0.654 15.089 1.00 24.24 302 THR B CA 1
ATOM 1423 C C . THR B 2 16 ? 16.573 2.080 15.538 1.00 26.15 302 THR B C 1
ATOM 1424 O O . THR B 2 16 ? 17.038 2.926 14.762 1.00 18.34 302 THR B O 1
ATOM 1428 N N . THR B 2 17 ? 16.223 2.336 16.791 1.00 20.54 303 THR B N 1
ATOM 1429 C CA . THR B 2 17 ? 16.514 3.638 17.429 1.00 25.56 303 THR B CA 1
ATOM 1430 C C . THR B 2 17 ? 17.981 3.622 17.854 1.00 23.43 303 THR B C 1
ATOM 1431 O O . THR B 2 17 ? 18.555 2.542 17.980 1.00 24.54 303 THR B O 1
ATOM 1435 N N . PRO B 2 18 ? 18.625 4.772 18.116 1.00 24.61 304 PRO B N 1
ATOM 1436 C CA . PRO B 2 18 ? 20.004 4.760 18.559 1.00 20.39 304 PRO B CA 1
ATOM 1437 C C . PRO B 2 18 ? 20.201 3.985 19.872 1.00 25.65 304 PRO B C 1
ATOM 1438 O O . PRO B 2 18 ? 19.332 4.011 20.712 1.00 25.29 304 PRO B O 1
ATOM 1442 N N . HIS B 2 19 ? 21.354 3.308 19.968 1.00 27.05 305 HIS B N 1
ATOM 1443 C CA . HIS B 2 19 ? 21.896 2.492 21.100 1.00 30.30 305 HIS B CA 1
ATOM 1444 C C . HIS B 2 19 ? 21.199 1.130 21.215 1.00 27.16 305 HIS B C 1
ATOM 1445 O O . HIS B 2 19 ? 21.559 0.392 22.129 1.00 30.31 305 HIS B O 1
ATOM 1452 N N . HIS B 2 20 ? 20.334 0.774 20.266 1.00 27.81 306 HIS B N 1
ATOM 1453 C CA . HIS B 2 20 ? 19.506 -0.450 20.398 1.00 27.19 306 HIS B CA 1
ATOM 1454 C C . HIS B 2 20 ? 19.781 -1.495 19.311 1.00 26.27 306 HIS B C 1
ATOM 1455 O O . HIS B 2 20 ? 20.370 -1.171 18.283 1.00 25.13 306 HIS B O 1
ATOM 1462 N N . LEU B 2 21 ? 19.348 -2.720 19.592 1.00 25.08 307 LEU B N 1
ATOM 1463 C CA . LEU B 2 21 ? 19.562 -3.887 18.753 1.00 25.06 307 LEU B CA 1
ATOM 1464 C C . LEU B 2 21 ? 18.493 -4.004 17.670 1.00 26.09 307 LEU B C 1
ATOM 1465 O O . LEU B 2 21 ? 17.383 -3.480 17.789 1.00 29.78 307 LEU B O 1
ATOM 1470 N N . SER B 2 22 ? 18.847 -4.725 16.605 1.00 25.11 308 SER B N 1
ATOM 1471 C CA . SER B 2 22 ? 17.941 -5.115 15.534 1.00 31.57 308 SER B CA 1
ATOM 1472 C C . SER B 2 22 ? 17.796 -6.633 15.540 1.00 26.65 308 SER B C 1
ATOM 1473 O O . SER B 2 22 ? 18.715 -7.347 15.951 1.00 30.13 308 SER B O 1
ATOM 1476 N N . TYR B 2 23 ? 16.633 -7.115 15.121 1.00 25.48 309 TYR B N 1
ATOM 1477 C CA . TYR B 2 23 ? 16.338 -8.562 15.251 1.00 28.45 309 TYR B CA 1
ATOM 1478 C C . TYR B 2 23 ? 15.933 -9.216 13.933 1.00 26.27 309 TYR B C 1
ATOM 1479 O O . TYR B 2 23 ? 15.462 -8.568 13.000 1.00 27.60 309 TYR B O 1
ATOM 1488 N N . ARG B 2 24 ? 16.120 -10.529 13.922 1.00 27.91 310 ARG B N 1
ATOM 1489 C CA . ARG B 2 24 ? 15.813 -11.360 12.744 1.00 34.79 310 ARG B CA 1
ATOM 1490 C C . ARG B 2 24 ? 14.730 -12.371 13.104 1.00 38.27 310 ARG B C 1
ATOM 1491 O O . ARG B 2 24 ? 14.562 -12.715 14.277 1.00 33.06 310 ARG B O 1
ATOM 1499 N N . ASP B 2 25 ? 14.087 -12.860 12.057 1.00 39.99 311 ASP B N 1
ATOM 1500 C CA . ASP B 2 25 ? 13.019 -13.880 12.055 1.00 46.72 311 ASP B CA 1
ATOM 1501 C C . ASP B 2 25 ? 13.607 -15.230 12.453 1.00 44.46 311 ASP B C 1
ATOM 1502 O O . ASP B 2 25 ? 14.810 -15.450 12.303 1.00 44.50 311 ASP B O 1
ATOM 1507 N N . LYS B 2 26 ? 12.740 -16.180 12.795 1.00 44.63 312 LYS B N 1
ATOM 1508 C CA . LYS B 2 26 ? 13.210 -17.567 13.057 1.00 52.24 312 LYS B CA 1
ATOM 1509 C C . LYS B 2 26 ? 13.847 -18.107 11.761 1.00 46.64 312 LYS B C 1
ATOM 1510 O O . LYS B 2 26 ? 14.880 -18.769 11.854 1.00 53.15 312 LYS B O 1
ATOM 1516 N N . THR B 2 27 ? 13.256 -17.803 10.604 1.00 37.66 313 THR B N 1
ATOM 1517 C CA . THR B 2 27 ? 13.790 -18.146 9.264 1.00 45.15 313 THR B CA 1
ATOM 1518 C C . THR B 2 27 ? 15.100 -17.389 8.966 1.00 47.27 313 THR B C 1
ATOM 1519 O O . THR B 2 27 ? 15.796 -17.818 8.043 1.00 43.48 313 THR B O 1
ATOM 1523 N N . GLY B 2 28 ? 15.387 -16.261 9.632 1.00 42.07 314 GLY B N 1
ATOM 1524 C CA . GLY B 2 28 ? 16.618 -15.536 9.381 1.00 36.95 314 GLY B CA 1
ATOM 1525 C C . GLY B 2 28 ? 16.439 -14.181 8.732 1.00 37.28 314 GLY B C 1
ATOM 1526 O O . GLY B 2 28 ? 17.414 -13.425 8.643 1.00 35.13 314 GLY B O 1
ATOM 1527 N N . GLY B 2 29 ? 15.239 -13.849 8.266 1.00 31.32 315 GLY B N 1
ATOM 1528 C CA . GLY B 2 29 ? 15.025 -12.556 7.648 1.00 37.18 315 GLY B CA 1
ATOM 1529 C C . GLY B 2 29 ? 14.918 -11.439 8.671 1.00 34.56 315 GLY B C 1
ATOM 1530 O O . GLY B 2 29 ? 14.448 -11.624 9.792 1.00 28.67 315 GLY B O 1
ATOM 1531 N N . SER B 2 30 ? 15.380 -10.258 8.274 1.00 30.56 316 SER B N 1
ATOM 1532 C CA . SER B 2 30 ? 15.234 -9.083 9.126 1.00 23.26 316 SER B CA 1
ATOM 1533 C C . SER B 2 30 ? 13.770 -8.672 9.188 1.00 22.63 316 SER B C 1
ATOM 1534 O O . SER B 2 30 ? 13.118 -8.523 8.150 1.00 29.38 316 SER B O 1
ATOM 1537 N N . TYR B 2 31 ? 13.239 -8.509 10.407 1.00 24.29 317 TYR B N 1
ATOM 1538 C CA . TYR B 2 31 ? 11.879 -7.993 10.541 1.00 22.61 317 TYR B CA 1
ATOM 1539 C C . TYR B 2 31 ? 11.732 -6.666 9.816 1.00 23.80 317 TYR B C 1
ATOM 1540 O O . TYR B 2 31 ? 10.725 -6.424 9.146 1.00 25.63 317 TYR B O 1
ATOM 1549 N N . PHE B 2 32 ? 12.726 -5.791 9.956 1.00 22.99 318 PHE B N 1
ATOM 1550 C CA . PHE B 2 32 ? 12.682 -4.482 9.312 1.00 23.06 318 PHE B CA 1
ATOM 1551 C C . PHE B 2 32 ? 12.525 -4.622 7.801 1.00 22.26 318 PHE B C 1
ATOM 1552 O O . PHE B 2 32 ? 11.582 -4.088 7.205 1.00 29.34 318 PHE B O 1
ATOM 1560 N N . ILE B 2 33 ? 13.431 -5.369 7.171 1.00 26.77 319 ILE B N 1
ATOM 1561 C CA . ILE B 2 33 ? 13.398 -5.536 5.716 1.00 24.02 319 ILE B CA 1
ATOM 1562 C C . ILE B 2 33 ? 12.094 -6.194 5.279 1.00 25.66 319 ILE B C 1
ATOM 1563 O O . ILE B 2 33 ? 11.453 -5.759 4.317 1.00 25.65 319 ILE B O 1
ATOM 1568 N N . THR B 2 34 ? 11.675 -7.248 5.989 1.00 31.48 320 THR B N 1
ATOM 1569 C CA . THR B 2 34 ? 10.462 -7.971 5.611 1.00 27.96 320 THR B CA 1
ATOM 1570 C C . THR B 2 34 ? 9.243 -7.053 5.618 1.00 31.77 320 THR B C 1
ATOM 1571 O O . THR B 2 34 ? 8.446 -7.057 4.672 1.00 24.60 320 THR B O 1
ATOM 1575 N N . ARG B 2 35 ? 9.082 -6.255 6.682 1.00 28.18 321 ARG B N 1
ATOM 1576 C CA . ARG B 2 35 ? 7.937 -5.351 6.769 1.00 22.84 321 ARG B CA 1
ATOM 1577 C C . ARG B 2 35 ? 8.071 -4.188 5.794 1.00 23.82 321 ARG B C 1
ATOM 1578 O O . ARG B 2 35 ? 7.067 -3.687 5.273 1.00 25.57 321 ARG B O 1
ATOM 1586 N N . LEU B 2 36 ? 9.297 -3.717 5.569 1.00 25.52 322 LEU B N 1
ATOM 1587 C CA . LEU B 2 36 ? 9.521 -2.683 4.565 1.00 25.04 322 LEU B CA 1
ATOM 1588 C C . LEU B 2 36 ? 9.043 -3.148 3.191 1.00 30.30 322 LEU B C 1
ATOM 1589 O O . LEU B 2 36 ? 8.333 -2.421 2.486 1.00 34.04 322 LEU B O 1
ATOM 1594 N N . ILE B 2 37 ? 9.409 -4.372 2.803 1.00 33.87 323 ILE B N 1
ATOM 1595 C CA . ILE B 2 37 ? 8.956 -4.916 1.523 1.00 26.26 323 ILE B CA 1
ATOM 1596 C C . ILE B 2 37 ? 7.440 -5.063 1.517 1.00 28.24 323 ILE B C 1
ATOM 1597 O O . ILE B 2 37 ? 6.767 -4.686 0.551 1.00 31.65 323 ILE B O 1
ATOM 1602 N N . SER B 2 38 ? 6.879 -5.592 2.609 1.00 32.39 324 SER B N 1
ATOM 1603 C CA . SER B 2 38 ? 5.438 -5.808 2.693 1.00 35.91 324 SER B CA 1
ATOM 1604 C C . SER B 2 38 ? 4.657 -4.501 2.548 1.00 39.38 324 SER B C 1
ATOM 1605 O O . SER B 2 38 ? 3.679 -4.435 1.793 1.00 36.02 324 SER B O 1
ATOM 1608 N N . CYS B 2 39 ? 5.066 -3.448 3.268 1.00 34.62 325 CYS B N 1
ATOM 1609 C CA . CYS B 2 39 ? 4.337 -2.182 3.184 1.00 30.92 325 CYS B CA 1
ATOM 1610 C C . CYS B 2 39 ? 4.507 -1.527 1.817 1.00 27.70 325 CYS B C 1
ATOM 1611 O O . CYS B 2 39 ? 3.571 -0.905 1.304 1.00 30.90 325 CYS B O 1
ATOM 1614 N N . PHE B 2 40 ? 5.694 -1.638 1.220 1.00 27.01 326 PHE B N 1
ATOM 1615 C CA . PHE B 2 40 ? 5.886 -1.093 -0.122 1.00 35.19 326 PHE B CA 1
ATOM 1616 C C . PHE B 2 40 ? 4.979 -1.790 -1.130 1.00 34.13 326 PHE B C 1
ATOM 1617 O O . PHE B 2 40 ? 4.276 -1.135 -1.907 1.00 39.15 326 PHE B O 1
ATOM 1625 N N . ARG B 2 41 ? 4.975 -3.125 -1.130 1.00 36.39 327 ARG B N 1
ATOM 1626 C CA . ARG B 2 41 ? 4.186 -3.846 -2.125 1.00 34.95 327 ARG B CA 1
ATOM 1627 C C . ARG B 2 41 ? 2.699 -3.552 -1.988 1.00 41.68 327 ARG B C 1
ATOM 1628 O O . ARG B 2 41 ? 1.973 -3.550 -2.988 1.00 47.34 327 ARG B O 1
ATOM 1636 N N . LYS B 2 42 ? 2.234 -3.278 -0.771 1.00 36.48 328 LYS B N 1
ATOM 1637 C CA . LYS B 2 42 ? 0.822 -3.020 -0.531 1.00 40.08 328 LYS B CA 1
ATOM 1638 C C . LYS B 2 42 ? 0.437 -1.561 -0.761 1.00 45.59 328 LYS B C 1
ATOM 1639 O O . LYS B 2 42 ? -0.663 -1.287 -1.256 1.00 42.25 328 LYS B O 1
ATOM 1645 N N . HIS B 2 43 ? 1.315 -0.612 -0.421 1.00 37.11 329 HIS B N 1
ATOM 1646 C CA . HIS B 2 43 ? 0.923 0.787 -0.328 1.00 32.50 329 HIS B CA 1
ATOM 1647 C C . HIS B 2 43 ? 1.644 1.731 -1.279 1.00 35.34 329 HIS B C 1
ATOM 1648 O O . HIS B 2 43 ? 1.284 2.913 -1.322 1.00 35.45 329 HIS B O 1
ATOM 1655 N N . ALA B 2 44 ? 2.649 1.270 -2.027 1.00 34.47 330 ALA B N 1
ATOM 1656 C CA . ALA B 2 44 ? 3.339 2.177 -2.942 1.00 32.61 330 ALA B CA 1
ATOM 1657 C C . ALA B 2 44 ? 2.395 2.714 -4.010 1.00 44.35 330 ALA B C 1
ATOM 1658 O O . ALA B 2 44 ? 2.608 3.816 -4.530 1.00 36.51 330 ALA B O 1
ATOM 1660 N N . CYS B 2 45 ? 1.361 1.944 -4.321 1.00 37.41 331 CYS B N 1
ATOM 1661 C CA . CYS B 2 45 ? 0.381 2.338 -5.360 1.00 37.24 331 CYS B CA 1
ATOM 1662 C C . CYS B 2 45 ? -0.393 3.598 -4.955 1.00 43.35 331 CYS B C 1
ATOM 1663 O O . CYS B 2 45 ? -0.876 4.286 -5.855 1.00 48.48 331 CYS B O 1
ATOM 1666 N N . SER B 2 46 ? -0.633 3.810 -3.662 1.00 35.31 332 SER B N 1
ATOM 1667 C CA . SER B 2 46 ? -1.451 4.979 -3.257 1.00 38.29 332 SER B CA 1
ATOM 1668 C C . SER B 2 46 ? -0.794 5.875 -2.200 1.00 42.61 332 SER B C 1
ATOM 1669 O O . SER B 2 46 ? -1.413 6.867 -1.835 1.00 46.36 332 SER B O 1
ATOM 1672 N N . CYS B 2 47 ? 0.406 5.563 -1.723 1.00 46.79 333 CYS B N 1
ATOM 1673 C CA . CYS B 2 47 ? 0.977 6.398 -0.635 1.00 38.92 333 CYS B CA 1
ATOM 1674 C C . CYS B 2 47 ? 2.380 6.879 -0.988 1.00 34.96 333 CYS B C 1
ATOM 1675 O O . CYS B 2 47 ? 3.109 6.121 -1.623 1.00 37.04 333 CYS B O 1
ATOM 1678 N N . HIS B 2 48 ? 2.743 8.078 -0.532 1.00 33.42 334 HIS B N 1
ATOM 1679 C CA . HIS B 2 48 ? 4.100 8.550 -0.746 1.00 30.74 334 HIS B CA 1
ATOM 1680 C C . HIS B 2 48 ? 5.037 7.944 0.299 1.00 31.82 334 HIS B C 1
ATOM 1681 O O . HIS B 2 48 ? 4.611 7.315 1.275 1.00 28.96 334 HIS B O 1
ATOM 1688 N N . LEU B 2 49 ? 6.336 8.154 0.078 1.00 30.11 335 LEU B N 1
ATOM 1689 C CA . LEU B 2 49 ? 7.371 7.432 0.811 1.00 27.25 335 LEU B CA 1
ATOM 1690 C C . LEU B 2 49 ? 7.216 7.566 2.325 1.00 28.21 335 LEU B C 1
ATOM 1691 O O . LEU B 2 49 ? 7.335 6.578 3.058 1.00 27.15 335 LEU B O 1
ATOM 1696 N N . PHE B 2 50 ? 6.980 8.787 2.817 1.00 30.09 336 PHE B N 1
ATOM 1697 C CA . PHE B 2 50 ? 6.893 8.973 4.266 1.00 27.42 336 PHE B CA 1
ATOM 1698 C C . PHE B 2 50 ? 5.740 8.179 4.866 1.00 30.83 336 PHE B C 1
ATOM 1699 O O . PHE B 2 50 ? 5.874 7.609 5.955 1.00 32.34 336 PHE B O 1
ATOM 1707 N N . ASP B 2 51 ? 4.586 8.166 4.194 1.00 35.65 337 ASP B N 1
ATOM 1708 C CA . ASP B 2 51 ? 3.449 7.405 4.704 1.00 34.29 337 ASP B CA 1
ATOM 1709 C C . ASP B 2 51 ? 3.739 5.912 4.721 1.00 36.61 337 ASP B C 1
ATOM 1710 O O . ASP B 2 51 ? 3.254 5.195 5.606 1.00 31.90 337 ASP B O 1
ATOM 1715 N N . ILE B 2 52 ? 4.513 5.426 3.748 1.00 26.14 338 ILE B N 1
ATOM 1716 C CA . ILE B 2 52 ? 4.927 4.028 3.755 1.00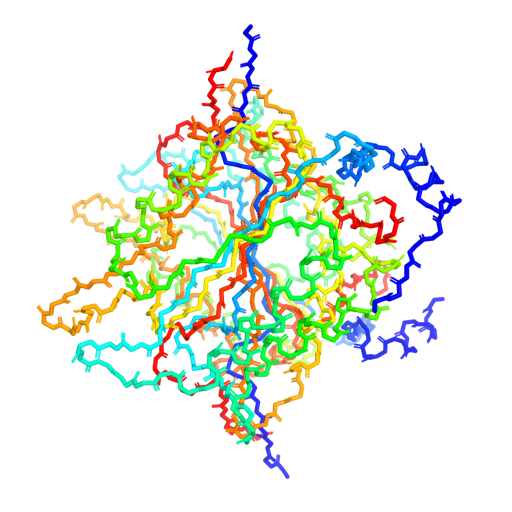 30.51 338 ILE B CA 1
ATOM 1717 C C . ILE B 2 52 ? 5.840 3.760 4.944 1.00 30.38 338 ILE B C 1
ATOM 1718 O O . ILE B 2 52 ? 5.670 2.775 5.671 1.00 28.81 338 ILE B O 1
ATOM 1723 N N . PHE B 2 53 ? 6.820 4.642 5.165 1.00 26.12 339 PHE B N 1
ATOM 1724 C CA . PHE B 2 53 ? 7.697 4.487 6.323 1.00 29.76 339 PHE B CA 1
ATOM 1725 C C . PHE B 2 53 ? 6.901 4.518 7.621 1.00 31.52 339 PHE B C 1
ATOM 1726 O O . PHE B 2 53 ? 7.185 3.752 8.549 1.00 30.27 339 PHE B O 1
ATOM 1734 N N . LEU B 2 54 ? 5.905 5.400 7.703 1.00 28.47 340 LEU B N 1
ATOM 1735 C CA . LEU B 2 54 ? 5.091 5.484 8.912 1.00 29.35 340 LEU B CA 1
ATOM 1736 C C . LEU B 2 54 ? 4.350 4.179 9.169 1.00 31.27 340 LEU B C 1
ATOM 1737 O O . LEU B 2 54 ? 4.284 3.707 10.310 1.00 28.69 340 LEU B O 1
ATOM 1742 N N . LYS B 2 55 ? 3.797 3.571 8.114 1.00 30.08 341 LYS B N 1
ATOM 1743 C CA . LYS B 2 55 ? 3.121 2.287 8.266 1.00 29.74 341 LYS B CA 1
ATOM 1744 C C . LYS B 2 55 ? 4.080 1.203 8.744 1.00 30.06 341 LYS B C 1
ATOM 1745 O O . LYS B 2 55 ? 3.699 0.339 9.543 1.00 28.89 341 LYS B O 1
ATOM 1751 N N . VAL B 2 56 ? 5.327 1.221 8.263 1.00 27.79 342 VAL B N 1
ATOM 1752 C CA . VAL B 2 56 ? 6.328 0.292 8.780 1.00 21.24 342 VAL B CA 1
ATOM 1753 C C . VAL B 2 56 ? 6.501 0.493 10.282 1.00 25.33 342 VAL B C 1
ATOM 1754 O O . VAL B 2 56 ? 6.452 -0.463 11.068 1.00 22.80 342 VAL B O 1
ATOM 1758 N N . GLN B 2 57 ? 6.688 1.749 10.703 1.00 26.42 343 GLN B N 1
ATOM 1759 C CA . GLN B 2 57 ? 6.870 2.050 12.121 1.00 21.93 343 GLN B CA 1
ATOM 1760 C C . GLN B 2 57 ? 5.663 1.614 12.940 1.00 30.93 343 GLN B C 1
ATOM 1761 O O . GLN B 2 57 ? 5.816 1.091 14.049 1.00 25.63 343 GLN B O 1
ATOM 1767 N N . GLN B 2 58 ? 4.454 1.822 12.410 1.00 26.92 344 GLN B N 1
ATOM 1768 C CA . GLN B 2 58 ? 3.253 1.388 13.118 1.00 26.87 344 GLN B CA 1
ATOM 1769 C C . GLN B 2 58 ? 3.247 -0.119 13.348 1.00 29.65 344 GLN B C 1
ATOM 1770 O O . GLN B 2 58 ? 2.750 -0.587 14.380 1.00 26.48 344 GLN B O 1
ATOM 1776 N N . SER B 2 59 ? 3.809 -0.892 12.419 1.00 26.19 345 SER B N 1
ATOM 1777 C CA . SER B 2 59 ? 3.814 -2.344 12.562 1.00 22.65 345 SER B CA 1
ATOM 1778 C C . SER B 2 59 ? 4.722 -2.811 13.691 1.00 27.15 345 SER B C 1
ATOM 1779 O O . SER B 2 59 ? 4.567 -3.940 14.168 1.00 28.18 345 SER B O 1
ATOM 1782 N N . PHE B 2 60 ? 5.664 -1.974 14.126 1.00 26.31 346 PHE B N 1
ATOM 1783 C CA . PHE B 2 60 ? 6.503 -2.255 15.283 1.00 32.07 346 PHE B CA 1
ATOM 1784 C C . PHE B 2 60 ? 5.989 -1.601 16.563 1.00 27.62 346 PHE B C 1
ATOM 1785 O O . PHE B 2 60 ? 6.702 -1.598 17.571 1.00 28.45 346 PHE B O 1
ATOM 1793 N N . GLU B 2 61 ? 4.782 -1.030 16.547 1.00 25.59 347 GLU B N 1
ATOM 1794 C CA . GLU B 2 61 ? 4.348 -0.217 17.681 1.00 26.02 347 GLU B CA 1
ATOM 1795 C C . GLU B 2 61 ? 4.160 -1.064 18.937 1.00 27.36 347 GLU B C 1
ATOM 1796 O O . GLU B 2 61 ? 4.604 -0.678 20.025 1.00 29.40 347 GLU B O 1
ATOM 1802 N N . LYS B 2 62 ? 3.494 -2.210 18.810 1.00 31.84 348 LYS B N 1
ATOM 1803 C CA . LYS B 2 62 ? 3.270 -3.083 19.961 1.00 33.14 348 LYS B CA 1
ATOM 1804 C C . LYS B 2 62 ? 4.595 -3.666 20.434 1.00 32.98 348 LYS B C 1
ATOM 1805 O O . LYS B 2 62 ? 5.284 -4.350 19.672 1.00 36.08 348 LYS B O 1
ATOM 1811 N N . ALA B 2 63 ? 4.946 -3.411 21.689 1.00 28.73 349 ALA B N 1
ATOM 1812 C CA . ALA B 2 63 ? 6.201 -3.925 22.217 1.00 34.16 349 ALA B CA 1
ATOM 1813 C C . ALA B 2 63 ? 6.138 -5.442 22.389 1.00 43.21 349 ALA B C 1
ATOM 1814 O O . ALA B 2 63 ? 5.091 -6.011 22.705 1.00 32.75 349 ALA B O 1
ATOM 1816 N N . SER B 2 64 ? 7.275 -6.097 22.159 1.00 29.56 350 SER B N 1
ATOM 1817 C CA . SER B 2 64 ? 7.441 -7.524 22.405 1.00 26.47 350 SER B CA 1
ATOM 1818 C C . SER B 2 64 ? 8.746 -7.741 23.161 1.00 26.34 350 SER B C 1
ATOM 1819 O O . SER B 2 64 ? 9.444 -6.789 23.520 1.00 28.32 350 SER B O 1
ATOM 1822 N N . ILE B 2 65 ? 9.092 -9.011 23.393 1.00 35.62 351 ILE B N 1
ATOM 1823 C CA . ILE B 2 65 ? 10.303 -9.320 24.146 1.00 30.97 351 ILE B CA 1
ATOM 1824 C C . ILE B 2 65 ? 11.574 -9.013 23.374 1.00 33.00 351 ILE B C 1
ATOM 1825 O O . ILE B 2 65 ? 12.651 -8.959 23.977 1.00 35.10 351 ILE B O 1
ATOM 1830 N N . HIS B 2 66 ? 11.483 -8.814 22.052 1.00 30.19 352 HIS B N 1
ATOM 1831 C CA . HIS B 2 66 ? 12.608 -8.356 21.239 1.00 32.45 352 HIS B CA 1
ATOM 1832 C C . HIS B 2 66 ? 12.116 -7.206 20.355 1.00 32.18 352 HIS B C 1
ATOM 1833 O O . HIS B 2 66 ? 11.985 -7.333 19.135 1.00 29.81 352 HIS B O 1
ATOM 1840 N N . SER B 2 67 ? 11.847 -6.076 21.003 1.00 30.11 353 SER B N 1
ATOM 1841 C CA . SER B 2 67 ? 11.293 -4.899 20.349 1.00 30.04 353 SER B CA 1
ATOM 1842 C C . SER B 2 67 ? 12.371 -4.116 19.618 1.00 25.48 353 SER B C 1
ATOM 1843 O O . SER B 2 67 ? 13.538 -4.090 20.021 1.00 25.69 353 SER B O 1
ATOM 1846 N N . GLN B 2 68 ? 11.954 -3.452 18.541 1.00 25.68 354 GLN B N 1
ATOM 1847 C CA . GLN B 2 68 ? 12.758 -2.432 17.890 1.00 24.80 354 GLN B CA 1
ATOM 1848 C C . GLN B 2 68 ? 11.798 -1.443 17.248 1.00 16.39 354 GLN B C 1
ATOM 1849 O O . GLN B 2 68 ? 10.636 -1.762 16.979 1.00 25.80 354 GLN B O 1
ATOM 1855 N N . MET B 2 69 ? 12.277 -0.224 17.030 1.00 24.23 355 MET B N 1
ATOM 1856 C CA . MET B 2 69 ? 11.455 0.821 16.427 1.00 20.28 355 MET B CA 1
ATOM 1857 C C . MET B 2 69 ? 12.250 1.486 15.312 1.00 20.89 355 MET B C 1
ATOM 1858 O O . MET B 2 69 ? 13.164 2.281 15.591 1.00 21.06 355 MET B O 1
ATOM 1863 N N . PRO B 2 70 ? 11.951 1.172 14.051 1.00 17.80 356 PRO B N 1
ATOM 1864 C CA . PRO B 2 70 ? 12.603 1.873 12.939 1.00 19.78 356 PRO B CA 1
ATOM 1865 C C . PRO B 2 70 ? 12.446 3.380 13.078 1.00 19.76 356 PRO B C 1
ATOM 1866 O O . PRO B 2 70 ? 11.447 3.877 13.605 1.00 23.36 356 PRO B O 1
ATOM 1870 N N . THR B 2 71 ? 13.456 4.106 12.601 1.00 20.96 357 THR B N 1
ATOM 1871 C CA . THR B 2 71 ? 13.625 5.519 12.922 1.00 22.34 357 THR B CA 1
ATOM 1872 C C . THR B 2 71 ? 13.925 6.291 11.650 1.00 23.51 357 THR B C 1
ATOM 1873 O O . THR B 2 71 ? 14.872 5.955 10.930 1.00 21.97 357 THR B O 1
ATOM 1877 N N . ILE B 2 72 ? 13.125 7.315 11.381 1.00 22.87 358 ILE B N 1
ATOM 1878 C CA . ILE B 2 72 ? 13.359 8.213 10.256 1.00 22.80 358 ILE B CA 1
ATOM 1879 C C . ILE B 2 72 ? 14.333 9.293 10.706 1.00 24.90 358 ILE B C 1
ATOM 1880 O O . ILE B 2 72 ? 14.159 9.883 11.778 1.00 25.19 358 ILE B O 1
ATOM 1885 N N . ASP B 2 73 ? 15.356 9.560 9.894 1.00 21.11 359 ASP B N 1
ATOM 1886 C CA . ASP B 2 73 ? 16.447 10.419 10.324 1.00 23.56 359 ASP B CA 1
ATOM 1887 C C . ASP B 2 73 ? 16.907 11.340 9.200 1.00 28.48 359 ASP B C 1
ATOM 1888 O O . ASP B 2 73 ? 16.818 10.999 8.015 1.00 21.71 359 ASP B O 1
ATOM 1893 N N . ARG B 2 74 ? 17.409 12.512 9.604 1.00 20.18 360 ARG B N 1
ATOM 1894 C CA . ARG B 2 74 ? 18.087 13.479 8.722 1.00 21.13 360 ARG B CA 1
ATOM 1895 C C . ARG B 2 74 ? 17.290 13.739 7.443 1.00 22.28 360 ARG B C 1
ATOM 1896 O O . ARG B 2 74 ? 17.827 13.777 6.329 1.00 26.01 360 ARG B O 1
ATOM 1904 N N . ALA B 2 75 ? 15.991 13.955 7.617 1.00 19.28 361 ALA B N 1
ATOM 1905 C CA . ALA B 2 75 ? 15.058 14.041 6.500 1.00 22.22 361 ALA B CA 1
ATOM 1906 C C . ALA B 2 75 ? 15.007 15.472 5.968 1.00 23.06 361 ALA B C 1
ATOM 1907 O O . ALA B 2 75 ? 14.633 16.399 6.697 1.00 24.14 361 ALA B O 1
ATOM 1909 N N . THR B 2 76 ? 15.386 15.654 4.699 1.00 25.28 362 THR B N 1
ATOM 1910 C CA . THR B 2 76 ? 15.307 16.957 4.046 1.00 21.83 362 THR B CA 1
ATOM 1911 C C . THR B 2 76 ? 14.579 16.867 2.713 1.00 23.19 362 THR B C 1
ATOM 1912 O O . THR B 2 76 ? 14.919 17.582 1.765 1.00 22.60 362 THR B O 1
ATOM 1916 N N . LEU B 2 77 ? 13.585 15.991 2.616 1.00 22.35 363 LEU B N 1
ATOM 1917 C CA . LEU B 2 77 ? 12.679 16.051 1.479 1.00 28.34 363 LEU B CA 1
ATOM 1918 C C . LEU B 2 77 ? 11.818 17.304 1.597 1.00 32.19 363 LEU B C 1
ATOM 1919 O O . LEU B 2 77 ? 11.367 17.665 2.689 1.00 29.00 363 LEU B O 1
ATOM 1924 N N . THR B 2 78 ? 11.625 18.002 0.477 1.00 24.25 364 THR B N 1
ATOM 1925 C CA . THR B 2 78 ? 10.760 19.175 0.448 1.00 27.58 364 THR B CA 1
ATOM 1926 C C . THR B 2 78 ? 9.450 18.920 -0.280 1.00 35.92 364 THR B C 1
ATOM 1927 O O . THR B 2 78 ? 8.622 19.833 -0.380 1.00 31.13 364 THR B O 1
ATOM 1931 N N . ARG B 2 79 ? 9.243 17.709 -0.797 1.00 23.60 365 ARG B N 1
ATOM 1932 C CA . ARG B 2 79 ? 8.019 17.340 -1.489 1.00 27.40 365 ARG B CA 1
ATOM 1933 C C . ARG B 2 79 ? 7.645 15.918 -1.098 1.00 26.40 365 ARG B C 1
ATOM 1934 O O . ARG B 2 79 ? 8.421 15.202 -0.462 1.00 25.59 365 ARG B O 1
ATOM 1942 N N . TYR B 2 80 ? 6.440 15.508 -1.481 1.00 24.92 366 TYR B N 1
ATOM 1943 C CA . TYR B 2 80 ? 6.059 14.111 -1.358 1.00 28.61 366 TYR B CA 1
ATOM 1944 C C . TYR B 2 80 ? 6.754 13.305 -2.443 1.00 35.19 366 TYR B C 1
ATOM 1945 O O . TYR B 2 80 ? 6.848 13.744 -3.594 1.00 29.58 366 TYR B O 1
ATOM 1954 N N . PHE B 2 81 ? 7.257 12.133 -2.070 1.00 21.76 367 PHE B N 1
ATOM 1955 C CA . PHE B 2 81 ? 7.902 11.208 -3.000 1.00 26.16 367 PHE B CA 1
ATOM 1956 C C . PHE B 2 81 ? 6.937 10.047 -3.245 1.00 29.71 367 PHE B C 1
ATOM 1957 O O . PHE B 2 81 ? 6.897 9.072 -2.486 1.00 30.14 367 PHE B O 1
ATOM 1965 N N . TYR B 2 82 ? 6.148 10.171 -4.310 1.00 27.34 368 TYR B N 1
ATOM 1966 C CA . TYR B 2 82 ? 5.347 9.070 -4.829 1.00 29.22 368 TYR B CA 1
ATOM 1967 C C . TYR B 2 82 ? 6.166 8.265 -5.829 1.00 30.21 368 TYR B C 1
ATOM 1968 O O . TYR B 2 82 ? 6.854 8.829 -6.683 1.00 31.33 368 TYR B O 1
ATOM 1977 N N . LEU B 2 83 ? 6.078 6.941 -5.729 1.00 33.08 369 LEU B N 1
ATOM 1978 C CA . LEU B 2 83 ? 6.831 6.042 -6.640 1.00 29.18 369 LEU B CA 1
ATOM 1979 C C . LEU B 2 83 ? 6.035 5.704 -7.907 1.00 32.66 369 LEU B C 1
ATOM 1980 O O . LEU B 2 83 ? 6.673 5.278 -8.864 1.00 31.37 369 LEU B O 1
ATOM 1985 N N . PHE B 2 84 ? 4.707 5.833 -7.876 1.00 33.74 370 PHE B N 1
ATOM 1986 C CA . PHE B 2 84 ? 3.840 5.560 -9.055 1.00 38.74 370 PHE B CA 1
ATOM 1987 C C . PHE B 2 84 ? 4.196 4.205 -9.671 1.00 40.55 370 PHE B C 1
ATOM 1988 O O . PHE B 2 84 ? 4.524 4.177 -10.857 1.00 44.04 370 PHE B O 1
ATOM 1996 N N . PRO B 2 85 ? 4.169 3.093 -8.913 1.00 33.53 371 PRO B N 1
ATOM 1997 C CA . PRO B 2 85 ? 4.602 1.807 -9.442 1.00 40.98 371 PRO B CA 1
ATOM 1998 C C . PRO B 2 85 ? 3.808 1.439 -10.701 1.00 43.10 371 PRO B C 1
ATOM 1999 O O . PRO B 2 85 ? 2.620 1.596 -10.707 1.00 43.16 371 PRO B O 1
ATOM 2003 N N . GLY B 2 86 ? 4.519 0.952 -11.718 1.00 41.94 372 GLY B N 1
ATOM 2004 C CA . GLY B 2 86 ? 3.929 0.575 -13.013 1.00 43.03 372 GLY B CA 1
ATOM 2005 C C . GLY B 2 86 ? 3.984 1.700 -14.032 1.00 54.43 372 GLY B C 1
ATOM 2006 O O . GLY B 2 86 ? 3.626 1.443 -15.186 1.00 64.14 372 GLY B O 1
ATOM 2007 N N . ASN B 2 87 ? 4.421 2.899 -13.638 1.00 50.50 373 ASN B N 1
ATOM 2008 C CA . ASN B 2 87 ? 4.527 3.999 -14.590 1.00 40.37 373 ASN B CA 1
ATOM 2009 C C . ASN B 2 87 ? 5.979 4.405 -14.828 1.00 56.46 373 ASN B C 1
ATOM 2010 O O . ASN B 2 87 ? 6.866 4.105 -14.027 1.00 48.97 373 ASN B O 1
ATOM 2016 N N . PHE C 3 1 ? -15.967 14.943 12.205 1.00 57.39 110 PHE C N 1
ATOM 2017 C CA . PHE C 3 1 ? -14.610 14.415 12.283 1.00 67.34 110 PHE C CA 1
ATOM 2018 C C . PHE C 3 1 ? -14.392 13.727 13.609 1.00 58.64 110 PHE C C 1
ATOM 2019 O O . PHE C 3 1 ? -13.480 12.921 13.726 1.00 56.79 110 PHE C O 1
ATOM 2027 N N . THR C 3 2 ? -15.195 14.115 14.605 1.00 54.70 111 THR C N 1
ATOM 2028 C CA . THR C 3 2 ? -15.014 13.626 15.967 1.00 60.33 111 THR C CA 1
ATOM 2029 C C . THR C 3 2 ? -15.039 12.102 16.023 1.00 62.90 111 THR C C 1
ATOM 2030 O O . THR C 3 2 ? -14.144 11.476 16.602 1.00 57.73 111 THR C O 1
ATOM 2034 N N . ARG C 3 3 ? -16.083 11.485 15.472 1.00 62.96 112 ARG C N 1
ATOM 2035 C CA . ARG C 3 3 ? -16.126 10.028 15.449 1.00 64.85 112 ARG C CA 1
ATOM 2036 C C . ARG C 3 3 ? -15.046 9.458 14.534 1.00 59.58 112 ARG C C 1
ATOM 2037 O O . ARG C 3 3 ? -14.535 8.360 14.787 1.00 54.12 112 ARG C O 1
ATOM 2045 N N . LEU C 3 4 ? -14.695 10.183 13.467 1.00 58.02 113 LEU C N 1
ATOM 2046 C CA . LEU C 3 4 ? -13.599 9.759 12.604 1.00 52.83 113 LEU C CA 1
ATOM 2047 C C . LEU C 3 4 ? -12.266 9.864 13.328 1.00 65.91 113 LEU C C 1
ATOM 2048 O O . LEU C 3 4 ? -11.387 9.012 13.152 1.00 60.00 113 LEU C O 1
ATOM 2053 N N . CYS C 3 5 ? -12.098 10.912 14.137 1.00 50.16 114 CYS C N 1
ATOM 2054 C CA . CYS C 3 5 ? -10.963 10.981 15.049 1.00 56.30 114 CYS C CA 1
ATOM 2055 C C . CYS C 3 5 ? -10.952 9.780 15.989 1.00 52.42 114 CYS C C 1
ATOM 2056 O O . CYS C 3 5 ? -9.927 9.104 16.141 1.00 46.98 114 CYS C O 1
ATOM 2059 N N . ARG C 3 6 ? -12.095 9.493 16.622 1.00 49.28 115 ARG C N 1
ATOM 2060 C CA . ARG C 3 6 ? -12.196 8.320 17.486 1.00 53.14 115 ARG C CA 1
ATOM 2061 C C . ARG C 3 6 ? -11.933 7.033 16.714 1.00 55.76 115 ARG C C 1
ATOM 2062 O O . ARG C 3 6 ? -11.379 6.079 17.269 1.00 50.83 115 ARG C O 1
ATOM 2070 N N . GLU C 3 7 ? -12.410 7.008 15.472 1.00 55.45 116 GLU C N 1
ATOM 2071 C CA . GLU C 3 7 ? -12.333 5.843 14.555 1.00 57.01 116 GLU C CA 1
ATOM 2072 C C . GLU C 3 7 ? -10.880 5.502 14.244 1.00 62.23 116 GLU C C 1
ATOM 2073 O O . GLU C 3 7 ? -10.522 4.314 14.302 1.00 49.70 116 GLU C O 1
ATOM 2079 N N . LYS C 3 8 ? -10.047 6.521 14.015 1.00 54.24 117 LYS C N 1
ATOM 2080 C CA . LYS C 3 8 ? -8.621 6.298 13.659 1.00 55.59 117 LYS C CA 1
ATOM 2081 C C . LYS C 3 8 ? -7.742 6.231 14.916 1.00 54.71 117 LYS C C 1
ATOM 2082 O O . LYS C 3 8 ? -6.681 6.818 14.906 1.00 57.80 117 LYS C O 1
ATOM 2088 N N . THR C 3 9 ? -8.139 5.425 15.898 1.00 69.62 118 THR C N 1
ATOM 2089 C CA . THR C 3 9 ? -7.461 5.252 17.200 1.00 61.61 118 THR C CA 1
ATOM 2090 C C . THR C 3 9 ? -6.183 4.443 16.999 1.00 67.55 118 THR C C 1
ATOM 2091 O O . THR C 3 9 ? -5.469 4.265 17.991 1.00 58.52 118 THR C O 1
ATOM 2095 N N . GLN C 3 10 ? -5.990 3.871 15.803 1.00 66.24 119 GLN C N 1
ATOM 2096 C CA . GLN C 3 10 ? -4.716 3.179 15.497 1.00 52.26 119 GLN C CA 1
ATOM 2097 C C . GLN C 3 10 ? -3.898 4.028 14.509 1.00 44.00 119 GLN C C 1
ATOM 2098 O O . GLN C 3 10 ? -2.681 3.849 14.478 1.00 51.06 119 GLN C O 1
ATOM 2104 N N . GLU C 3 11 ? -4.550 4.891 13.720 1.00 38.97 120 GLU C N 1
ATOM 2105 C CA . GLU C 3 11 ? -3.852 5.727 12.696 1.00 35.22 120 GLU C CA 1
ATOM 2106 C C . GLU C 3 11 ? -3.361 7.083 13.230 1.00 35.62 120 GLU C C 1
ATOM 2107 O O . GLU C 3 11 ? -2.430 7.623 12.646 1.00 32.88 120 GLU C O 1
ATOM 2113 N N . ILE C 3 12 ? -3.990 7.621 14.274 1.00 34.70 121 ILE C N 1
ATOM 2114 C CA . ILE C 3 12 ? -3.640 8.924 14.823 1.00 28.33 121 ILE C CA 1
ATOM 2115 C C . ILE C 3 12 ? -3.465 8.811 16.331 1.00 37.86 121 ILE C C 1
ATOM 2116 O O . ILE C 3 12 ? -4.004 7.913 16.985 1.00 29.47 121 ILE C O 1
ATOM 2121 N N . TYR C 3 13 ? -2.688 9.741 16.878 1.00 32.04 122 TYR C N 1
ATOM 2122 C CA . TYR C 3 13 ? -2.502 9.790 18.318 1.00 32.41 122 TYR C CA 1
ATOM 2123 C C . TYR C 3 13 ? -3.786 10.264 18.995 1.00 29.34 122 TYR C C 1
ATOM 2124 O O . TYR C 3 13 ? -4.437 11.193 18.507 1.00 27.47 122 TYR C O 1
ATOM 2133 N N . PRO C 3 14 ? -4.185 9.641 20.105 1.00 27.27 123 PRO C N 1
ATOM 2134 C CA . PRO C 3 14 ? -5.410 10.078 20.782 1.00 28.68 123 PRO C CA 1
ATOM 2135 C C . PRO C 3 14 ? -5.227 11.453 21.403 1.00 33.02 123 PRO C C 1
ATOM 2136 O O . PRO C 3 14 ? -4.194 11.751 22.007 1.00 33.42 123 PRO C O 1
ATOM 2140 N N . ILE C 3 15 ? -6.240 12.298 21.230 1.00 34.27 124 ILE C N 1
ATOM 2141 C CA . ILE C 3 15 ? -6.231 13.675 21.710 1.00 32.36 124 ILE C CA 1
ATOM 2142 C C . ILE C 3 15 ? -7.271 13.807 22.812 1.00 36.97 124 ILE C C 1
ATOM 2143 O O . ILE C 3 15 ? -8.404 13.331 22.665 1.00 41.16 124 ILE C O 1
ATOM 2148 N N . LYS C 3 16 ? -6.888 14.446 23.915 1.00 35.88 125 LYS C N 1
ATOM 2149 C CA . LYS C 3 16 ? -7.807 14.688 25.018 1.00 42.26 125 LYS C CA 1
ATOM 2150 C C . LYS C 3 16 ? -8.519 16.019 24.817 1.00 42.59 125 LYS C C 1
ATOM 2151 O O . LYS C 3 16 ? -7.931 16.983 24.318 1.00 51.49 125 LYS C O 1
ATOM 2157 N N . GLU C 3 17 ? -9.782 16.054 25.242 1.00 56.15 126 GLU C N 1
ATOM 2158 C CA . GLU C 3 17 ? -10.614 17.277 25.151 1.00 56.62 126 GLU C CA 1
ATOM 2159 C C . GLU C 3 17 ? -10.077 18.298 26.149 1.00 51.51 126 GLU C C 1
ATOM 2160 O O . GLU C 3 17 ? -9.460 17.887 27.119 1.00 46.59 126 GLU C O 1
ATOM 2166 N N . ALA C 3 18 ? -10.348 19.571 25.887 1.00 57.16 127 ALA C N 1
ATOM 2167 C CA . ALA C 3 18 ? -9.818 20.727 26.643 1.00 58.43 127 ALA C CA 1
ATOM 2168 C C . ALA C 3 18 ? -10.219 20.748 28.121 1.00 47.12 127 ALA C C 1
ATOM 2169 O O . ALA C 3 18 ? -9.358 21.109 28.920 1.00 49.06 127 ALA C O 1
ATOM 2171 N N . ASN C 3 19 ? -11.419 20.298 28.482 1.00 50.08 128 ASN C N 1
ATOM 2172 C CA . ASN C 3 19 ? -11.897 20.518 29.875 1.00 62.30 128 ASN C CA 1
ATOM 2173 C C . ASN C 3 19 ? -10.963 19.953 30.952 1.00 54.76 128 ASN C C 1
ATOM 2174 O O . ASN C 3 19 ? -10.554 20.743 31.811 1.00 63.59 128 ASN C O 1
ATOM 2179 N N . GLY C 3 20 ? -10.538 18.698 30.874 1.00 44.35 129 GLY C N 1
ATOM 2180 C CA . GLY C 3 20 ? -9.655 18.211 31.951 1.00 49.57 129 GLY C CA 1
ATOM 2181 C C . GLY C 3 20 ? -8.193 18.165 31.544 1.00 44.97 129 GLY C C 1
ATOM 2182 O O . GLY C 3 20 ? -7.376 17.713 32.346 1.00 40.80 129 GLY C O 1
ATOM 2183 N N . ARG C 3 21 ? -7.891 18.622 30.331 1.00 43.15 130 ARG C N 1
ATOM 2184 C CA . ARG C 3 21 ? -6.525 18.554 29.751 1.00 36.58 130 ARG C CA 1
ATOM 2185 C C . ARG C 3 21 ? -5.571 19.546 30.412 1.00 38.16 130 ARG C C 1
ATOM 2186 O O . ARG C 3 21 ? -5.977 20.683 30.643 1.00 38.52 130 ARG C O 1
ATOM 2194 N N . THR C 3 22 ? -4.324 19.116 30.613 1.00 38.25 131 THR C N 1
ATOM 2195 C CA . THR C 3 22 ? -3.253 19.956 31.197 1.00 33.58 131 THR C CA 1
ATOM 2196 C C . THR C 3 22 ? -2.004 19.859 30.312 1.00 29.69 131 THR C C 1
ATOM 2197 O O . THR C 3 22 ? -0.971 19.435 30.805 1.00 29.35 131 THR C O 1
ATOM 2201 N N . ARG C 3 23 ? -2.107 20.298 29.056 1.00 30.37 132 ARG C N 1
ATOM 2202 C CA . ARG C 3 23 ? -0.958 20.291 28.158 1.00 26.98 132 ARG C CA 1
ATOM 2203 C C . ARG C 3 23 ? 0.124 21.235 28.660 1.00 30.61 132 ARG C C 1
ATOM 2204 O O . ARG C 3 23 ? -0.153 22.366 29.065 1.00 27.71 132 ARG C O 1
ATOM 2212 N N . LYS C 3 24 ? 1.367 20.773 28.602 1.00 23.47 133 LYS C N 1
ATOM 2213 C CA . LYS C 3 24 ? 2.516 21.567 28.999 1.00 24.00 133 LYS C CA 1
ATOM 2214 C C . LYS C 3 24 ? 3.515 21.614 27.854 1.00 22.66 133 LYS C C 1
ATOM 2215 O O .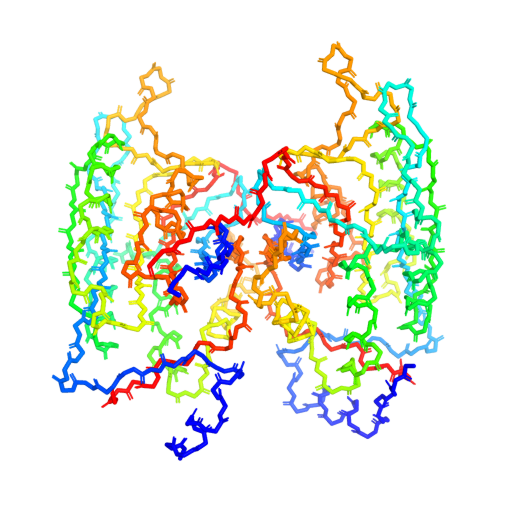 LYS C 3 24 ? 3.666 20.650 27.103 1.00 28.24 133 LYS C O 1
ATOM 2221 N N . ALA C 3 25 ? 4.192 22.753 27.729 1.00 28.92 134 ALA C N 1
ATOM 2222 C CA . ALA C 3 25 ? 5.282 22.916 26.782 1.00 25.39 134 ALA C CA 1
ATOM 2223 C C . ALA C 3 25 ? 6.415 23.648 27.478 1.00 25.85 134 ALA C C 1
ATOM 2224 O O . ALA C 3 25 ? 6.199 24.384 28.447 1.00 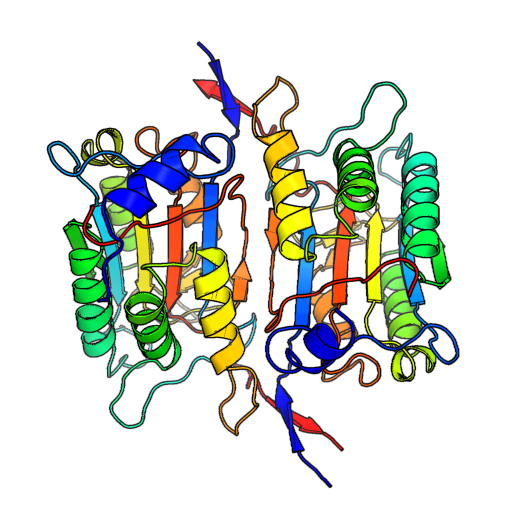26.27 134 ALA C O 1
ATOM 2226 N N . LEU C 3 26 ? 7.626 23.434 26.978 1.00 24.60 135 LEU C N 1
ATOM 2227 C CA . LEU C 3 26 ? 8.831 24.011 27.552 1.00 25.18 135 LEU C CA 1
ATOM 2228 C C . LEU C 3 26 ? 9.603 24.762 26.479 1.00 26.63 135 LEU C C 1
ATOM 2229 O O . LEU C 3 26 ? 9.908 24.202 25.420 1.00 24.49 135 LEU C O 1
ATOM 2234 N N . ILE C 3 27 ? 9.923 26.021 26.758 1.00 26.47 136 ILE C N 1
ATOM 2235 C CA . ILE C 3 27 ? 10.848 26.805 25.949 1.00 22.50 136 ILE C CA 1
ATOM 2236 C C . ILE C 3 27 ? 12.087 27.061 26.794 1.00 24.65 136 ILE C C 1
ATOM 2237 O O . ILE C 3 27 ? 11.993 27.615 27.898 1.00 27.83 136 ILE C O 1
ATOM 2242 N N . ILE C 3 28 ? 13.241 26.645 26.288 1.00 26.14 137 ILE C N 1
ATOM 2243 C CA . ILE C 3 28 ? 14.534 26.974 26.875 1.00 25.29 137 ILE C CA 1
ATOM 2244 C C . ILE C 3 28 ? 15.259 27.884 25.896 1.00 32.11 137 ILE C C 1
ATOM 2245 O O . ILE C 3 28 ? 15.376 27.554 24.711 1.00 26.62 137 ILE C O 1
ATOM 2250 N N . CYS C 3 29 ? 15.734 29.030 26.384 1.00 23.78 138 CYS C N 1
ATOM 2251 C CA . CYS C 3 29 ? 16.394 29.999 25.520 1.00 26.02 138 CYS C CA 1
ATOM 2252 C C . CYS C 3 29 ? 17.546 30.665 26.255 1.00 31.25 138 CYS C C 1
ATOM 2253 O O . CYS C 3 29 ? 17.365 31.183 27.360 1.00 29.66 138 CYS C O 1
ATOM 2256 N N . ASN C 3 30 ? 18.722 30.647 25.640 1.00 27.40 139 ASN C N 1
ATOM 2257 C CA . ASN C 3 30 ? 19.874 31.398 26.113 1.00 30.96 139 ASN C CA 1
ATOM 2258 C C . ASN C 3 30 ? 20.139 32.551 25.156 1.00 30.78 139 ASN C C 1
ATOM 2259 O O . ASN C 3 30 ? 20.287 32.337 23.948 1.00 29.50 139 ASN C O 1
ATOM 2264 N N . THR C 3 31 ? 20.193 33.765 25.697 1.00 26.05 140 THR C N 1
ATOM 2265 C CA . THR C 3 31 ? 20.447 34.961 24.904 1.00 27.74 140 THR C CA 1
ATOM 2266 C C . THR C 3 31 ? 21.831 35.543 25.152 1.00 29.95 140 THR C C 1
ATOM 2267 O O . THR C 3 31 ? 22.554 35.835 24.195 1.00 25.74 140 THR C O 1
ATOM 2271 N N . GLU C 3 32 ? 22.229 35.705 26.412 1.00 27.71 141 GLU C N 1
ATOM 2272 C CA . GLU C 3 32 ? 23.527 36.267 26.759 1.00 32.48 141 GLU C CA 1
ATOM 2273 C C . GLU C 3 32 ? 24.471 35.167 27.230 1.00 27.92 141 GLU C C 1
ATOM 2274 O O . GLU C 3 32 ? 24.072 34.264 27.978 1.00 29.30 141 GLU C O 1
ATOM 2280 N N . PHE C 3 33 ? 25.727 35.267 26.799 1.00 27.00 142 PHE C N 1
ATOM 2281 C CA . PHE C 3 33 ? 26.741 34.241 26.989 1.00 37.82 142 PHE C CA 1
ATOM 2282 C C . PHE C 3 33 ? 28.028 34.880 27.493 1.00 37.67 142 PHE C C 1
ATOM 2283 O O . PHE C 3 33 ? 28.322 36.038 27.189 1.00 35.53 142 PHE C O 1
ATOM 2291 N N . LYS C 3 34 ? 28.808 34.105 28.252 1.00 37.82 143 LYS C N 1
ATOM 2292 C CA . LYS C 3 34 ? 30.065 34.627 28.781 1.00 45.33 143 LYS C CA 1
ATOM 2293 C C . LYS C 3 34 ? 31.110 34.804 27.683 1.00 46.12 143 LYS C C 1
ATOM 2294 O O . LYS C 3 34 ? 31.826 35.811 27.662 1.00 43.03 143 LYS C O 1
ATOM 2300 N N . HIS C 3 35 ? 31.220 33.838 26.767 1.00 38.47 144 HIS C N 1
ATOM 2301 C CA . HIS C 3 35 ? 32.228 33.883 25.718 1.00 42.11 144 HIS C CA 1
ATOM 2302 C C . HIS C 3 35 ? 31.659 33.965 24.311 1.00 40.66 144 HIS C C 1
ATOM 2303 O O . HIS C 3 35 ? 32.413 34.257 23.377 1.00 48.10 144 HIS C O 1
ATOM 2310 N N . LEU C 3 36 ? 30.370 33.714 24.126 1.00 44.61 145 LEU C N 1
ATOM 2311 C CA . LEU C 3 36 ? 29.770 33.651 22.804 1.00 36.39 145 LEU C CA 1
ATOM 2312 C C . LEU C 3 36 ? 28.933 34.894 22.547 1.00 38.94 145 LEU C C 1
ATOM 2313 O O . LEU C 3 36 ? 28.577 35.635 23.467 1.00 40.48 145 LEU C O 1
ATOM 2318 N N . SER C 3 37 ? 28.619 35.108 21.274 1.00 34.65 146 SER C N 1
ATOM 2319 C CA . SER C 3 37 ? 27.944 36.330 20.870 1.00 40.30 146 SER C CA 1
ATOM 2320 C C . SER C 3 37 ? 26.525 36.393 21.426 1.00 39.34 146 SER C C 1
ATOM 2321 O O . SER C 3 37 ? 25.885 35.373 21.700 1.00 31.58 146 SER C O 1
ATOM 2324 N N . LEU C 3 38 ? 26.053 37.623 21.602 1.00 33.27 147 LEU C N 1
ATOM 2325 C CA . LEU C 3 38 ? 24.687 37.892 22.023 1.00 30.05 147 LEU C CA 1
ATOM 2326 C C . LEU C 3 38 ? 23.712 37.469 20.928 1.00 40.70 147 LEU C C 1
ATOM 2327 O O . LEU C 3 38 ? 23.915 37.781 19.750 1.00 27.25 147 LEU C O 1
ATOM 2332 N N . ARG C 3 39 ? 22.644 36.769 21.314 1.00 31.26 148 ARG C N 1
ATOM 2333 C CA . ARG C 3 39 ? 21.688 36.245 20.336 1.00 33.75 148 ARG C CA 1
ATOM 2334 C C . ARG C 3 39 ? 20.573 37.268 20.142 1.00 28.90 148 ARG C C 1
ATOM 2335 O O . ARG C 3 39 ? 19.475 37.172 20.695 1.00 29.72 148 ARG C O 1
ATOM 2343 N N . TYR C 3 40 ? 20.879 38.266 19.319 1.00 30.87 149 TYR C N 1
ATOM 2344 C CA . TYR C 3 40 ? 19.918 39.304 18.980 1.00 30.67 149 TYR C CA 1
ATOM 2345 C C . TYR C 3 40 ? 18.679 38.700 18.329 1.00 36.41 149 TYR C C 1
ATOM 2346 O O . TYR C 3 40 ? 18.773 37.822 17.468 1.00 31.52 149 TYR C O 1
ATOM 2355 N N . GLY C 3 41 ? 17.507 39.163 18.763 1.00 30.92 150 GLY C N 1
ATOM 2356 C CA . GLY C 3 41 ? 16.250 38.693 18.221 1.00 28.46 150 GLY C CA 1
ATOM 2357 C C . GLY C 3 41 ? 15.665 37.475 18.906 1.00 29.60 150 GLY C C 1
ATOM 2358 O O . GLY C 3 41 ? 14.529 37.097 18.592 1.00 31.66 150 GLY C O 1
ATOM 2359 N N . ALA C 3 42 ? 16.397 36.852 19.833 1.00 26.02 151 ALA C N 1
ATOM 2360 C CA . ALA C 3 42 ? 15.872 35.668 20.509 1.00 28.26 151 ALA C CA 1
ATOM 2361 C C . ALA C 3 42 ? 14.571 35.970 21.244 1.00 32.04 151 ALA C C 1
ATOM 2362 O O . ALA C 3 42 ? 13.684 35.112 21.309 1.00 29.77 151 ALA C O 1
ATOM 2364 N N . ASN C 3 43 ? 14.431 37.182 21.787 1.00 32.62 152 ASN C N 1
ATOM 2365 C CA . ASN C 3 43 ? 13.207 37.531 22.506 1.00 33.10 152 ASN C CA 1
ATOM 2366 C C . ASN C 3 43 ? 11.992 37.462 21.587 1.00 38.21 152 ASN C C 1
ATOM 2367 O O . ASN C 3 43 ? 10.903 37.058 22.013 1.00 30.01 152 ASN C O 1
ATOM 2372 N N . PHE C 3 44 ? 12.162 37.852 20.320 1.00 24.79 153 PHE C N 1
ATOM 2373 C CA . PHE C 3 44 ? 11.075 37.742 19.352 1.00 30.02 153 PHE C CA 1
ATOM 2374 C C . PHE C 3 44 ? 10.698 36.282 19.103 1.00 26.33 153 PHE C C 1
ATOM 2375 O O . PHE C 3 44 ? 9.516 35.964 18.926 1.00 27.45 153 PHE C O 1
ATOM 2383 N N . ASP C 3 45 ? 11.688 35.386 19.057 1.00 31.27 154 ASP C N 1
ATOM 2384 C CA . ASP C 3 45 ? 11.386 33.971 18.845 1.00 32.40 154 ASP C CA 1
ATOM 2385 C C . ASP C 3 45 ? 10.595 33.398 20.018 1.00 24.66 154 ASP C C 1
ATOM 2386 O O . ASP C 3 45 ? 9.625 32.660 19.814 1.00 28.14 154 ASP C O 1
ATOM 2391 N N . ILE C 3 46 ? 10.999 33.721 21.249 1.00 31.32 155 ILE C N 1
ATOM 2392 C CA . ILE C 3 46 ? 10.256 33.260 22.423 1.00 29.70 155 ILE C CA 1
ATOM 2393 C C . ILE C 3 46 ? 8.804 33.708 22.339 1.00 35.75 155 ILE C C 1
ATOM 2394 O O . ILE C 3 46 ? 7.878 32.910 22.523 1.00 29.68 155 ILE C O 1
ATOM 2399 N N . ILE C 3 47 ? 8.586 34.995 22.049 1.00 33.05 156 ILE C N 1
ATOM 2400 C CA . ILE C 3 47 ? 7.233 35.545 22.034 1.00 31.93 156 ILE C CA 1
ATOM 2401 C C . ILE C 3 47 ? 6.371 34.821 21.012 1.00 26.59 156 ILE C C 1
ATOM 2402 O O . ILE C 3 47 ? 5.223 34.454 21.295 1.00 31.51 156 ILE C O 1
ATOM 2407 N N . GLY C 3 48 ? 6.906 34.605 19.809 1.00 31.58 157 GLY C N 1
ATOM 2408 C CA . GLY C 3 48 ? 6.132 33.937 18.779 1.00 25.30 157 GLY C CA 1
ATOM 2409 C C . GLY C 3 48 ? 5.826 32.488 19.114 1.00 27.56 157 GLY C C 1
ATOM 2410 O O . GLY C 3 48 ? 4.711 32.011 18.883 1.00 29.37 157 GLY C O 1
ATOM 2411 N N . MET C 3 49 ? 6.810 31.761 19.647 1.00 25.14 158 MET C N 1
ATOM 2412 C CA . MET C 3 49 ? 6.577 30.350 19.957 1.00 26.94 158 MET C CA 1
ATOM 2413 C C . MET C 3 49 ? 5.665 30.195 21.168 1.00 24.10 158 MET C C 1
ATOM 2414 O O . MET C 3 49 ? 4.795 29.317 21.187 1.00 26.21 158 MET C O 1
ATOM 2419 N N . LYS C 3 50 ? 5.842 31.048 22.180 1.00 25.51 159 LYS C N 1
ATOM 2420 C CA . LYS C 3 50 ? 4.958 31.024 23.343 1.00 22.22 159 LYS C CA 1
ATOM 2421 C C . LYS C 3 50 ? 3.512 31.275 22.931 1.00 32.08 159 LYS C C 1
ATOM 2422 O O . LYS C 3 50 ? 2.604 30.538 23.331 1.00 29.84 159 LYS C O 1
ATOM 2428 N N . GLY C 3 51 ? 3.285 32.291 22.094 1.00 34.56 160 GLY C N 1
ATOM 2429 C CA . GLY C 3 51 ? 1.934 32.564 21.626 1.00 32.98 160 GLY C CA 1
ATOM 2430 C C . GLY C 3 51 ? 1.352 31.437 20.791 1.00 33.02 160 GLY C C 1
ATOM 2431 O O . GLY C 3 51 ? 0.166 31.116 20.907 1.00 33.23 160 GLY C O 1
ATOM 2432 N N . LEU C 3 52 ? 2.175 30.822 19.937 1.00 27.49 161 LEU C N 1
ATOM 2433 C CA . LEU C 3 52 ? 1.703 29.701 19.129 1.00 31.89 161 LEU C CA 1
ATOM 2434 C C . LEU C 3 52 ? 1.331 28.509 20.002 1.00 30.42 161 LEU C C 1
ATOM 2435 O O . LEU C 3 52 ? 0.282 27.884 19.809 1.00 29.49 161 LEU C O 1
ATOM 2440 N N . LEU C 3 53 ? 2.196 28.159 20.952 1.00 27.44 162 LEU C N 1
ATOM 2441 C CA . LEU C 3 53 ? 1.915 26.993 21.782 1.00 26.68 162 LEU C CA 1
ATOM 2442 C C . LEU C 3 53 ? 0.712 27.230 22.686 1.00 28.98 162 LEU C C 1
ATOM 2443 O O . LEU C 3 53 ? -0.059 26.299 22.941 1.00 29.77 162 LEU C O 1
ATOM 2448 N N . GLU C 3 54 ? 0.516 28.466 23.151 1.00 28.66 163 GLU C N 1
ATOM 2449 C CA . GLU C 3 54 ? -0.678 28.771 23.932 1.00 31.76 163 GLU C CA 1
ATOM 2450 C C . GLU C 3 54 ? -1.935 28.685 23.075 1.00 35.33 163 GLU C C 1
ATOM 2451 O O . GLU C 3 54 ? -2.976 28.205 23.537 1.00 34.77 163 GLU C O 1
ATOM 2457 N N . ASP C 3 55 ? -1.855 29.122 21.815 1.00 34.02 164 ASP C N 1
ATOM 2458 C CA . ASP C 3 55 ? -3.003 28.992 20.923 1.00 31.83 164 ASP C CA 1
ATOM 2459 C C . ASP C 3 55 ? -3.299 27.537 20.590 1.00 35.81 164 ASP C C 1
ATOM 2460 O O . ASP C 3 55 ? -4.448 27.195 20.288 1.00 41.20 164 ASP C O 1
ATOM 2465 N N . LEU C 3 56 ? -2.287 26.673 20.622 1.00 35.12 165 LEU C N 1
ATOM 2466 C CA . LEU C 3 56 ? -2.488 25.247 20.405 1.00 30.06 165 LEU C CA 1
ATOM 2467 C C . LEU C 3 56 ? -2.931 24.521 21.668 1.00 35.36 165 LEU C C 1
ATOM 2468 O O . LEU C 3 56 ? -3.168 23.309 21.619 1.00 34.77 165 LEU C O 1
ATOM 2473 N N . GLY C 3 57 ? -3.037 25.223 22.789 1.00 31.29 166 GLY C N 1
ATOM 2474 C CA . GLY C 3 57 ? -3.545 24.642 24.012 1.00 34.35 166 GLY C CA 1
ATOM 2475 C C . GLY C 3 57 ? -2.510 24.243 25.039 1.00 32.32 166 GLY C C 1
ATOM 2476 O O . GLY C 3 57 ? -2.841 23.483 25.953 1.00 36.34 166 GLY C O 1
ATOM 2477 N N . TYR C 3 58 ? -1.280 24.733 24.929 1.00 29.75 167 TYR C N 1
ATOM 2478 C CA . TYR C 3 58 ? -0.210 24.352 25.841 1.00 31.61 167 TYR C CA 1
ATOM 2479 C C . TYR C 3 58 ? 0.039 25.468 26.845 1.00 32.34 167 TYR C C 1
ATOM 2480 O O . TYR C 3 58 ? 0.106 26.642 26.468 1.00 31.07 167 TYR C O 1
ATOM 2489 N N . ASP C 3 59 ? 0.165 25.101 28.118 1.00 28.81 168 ASP C N 1
ATOM 2490 C CA . ASP C 3 59 ? 0.702 26.015 29.117 1.00 35.57 168 ASP C CA 1
ATOM 2491 C C . ASP C 3 59 ? 2.219 25.992 28.991 1.00 39.85 168 ASP C C 1
ATOM 2492 O O . ASP C 3 59 ? 2.838 24.930 29.120 1.00 31.66 168 ASP C O 1
ATOM 2497 N N . VAL C 3 60 ? 2.819 27.145 28.710 1.00 28.49 169 VAL C N 1
ATOM 2498 C CA . VAL C 3 60 ? 4.213 27.209 28.290 1.00 27.60 169 VAL C CA 1
ATOM 2499 C C . VAL C 3 60 ? 5.085 27.596 29.476 1.00 28.66 169 VAL C C 1
ATOM 2500 O O . VAL C 3 60 ? 4.898 28.657 30.083 1.00 32.15 169 VAL C O 1
ATOM 2504 N N . VAL C 3 61 ? 6.044 26.733 29.792 1.00 29.90 170 VAL C N 1
ATOM 2505 C CA . VAL C 3 61 ? 7.091 27.013 30.768 1.00 29.67 170 VAL C CA 1
ATOM 2506 C C . VAL C 3 61 ? 8.289 27.593 30.025 1.00 31.88 170 VAL C C 1
ATOM 2507 O O . VAL C 3 61 ? 8.774 26.993 29.059 1.00 27.78 170 VAL C O 1
ATOM 2511 N N . VAL C 3 62 ? 8.772 28.756 30.466 1.00 28.32 171 VAL C N 1
ATOM 2512 C CA . VAL C 3 62 ? 9.903 29.425 29.828 1.00 22.82 171 VAL C CA 1
ATOM 2513 C C . VAL C 3 62 ? 11.050 29.521 30.825 1.00 31.31 171 VAL C C 1
ATOM 2514 O O . VAL C 3 62 ? 10.888 30.080 31.917 1.00 28.94 171 VAL C O 1
ATOM 2518 N N . LYS C 3 63 ? 12.214 29.001 30.436 1.00 26.39 172 LYS C N 1
ATOM 2519 C CA . LYS C 3 63 ? 13.419 29.026 31.257 1.00 27.51 172 LYS C CA 1
ATOM 2520 C C . LYS C 3 63 ? 14.559 29.604 30.430 1.00 36.01 172 LYS C C 1
ATOM 2521 O O . LYS C 3 63 ? 14.812 29.140 29.312 1.00 30.14 172 LYS C O 1
ATOM 2527 N N . GLU C 3 64 ? 15.254 30.604 30.976 1.00 26.21 173 GLU C N 1
ATOM 2528 C CA . GLU C 3 64 ? 16.314 31.304 30.208 1.00 29.37 173 GLU C CA 1
ATOM 2529 C C . GLU C 3 64 ? 17.633 31.384 30.978 1.00 31.52 173 GLU C C 1
ATOM 2530 O O . GLU C 3 64 ? 17.621 31.216 32.188 1.00 32.16 173 GLU C O 1
ATOM 2536 N N . GLU C 3 65 ? 18.720 31.639 30.245 1.00 30.58 174 GLU C N 1
ATOM 2537 C CA . GLU C 3 65 ? 20.082 31.850 30.796 1.00 27.22 174 GLU C CA 1
ATOM 2538 C C . GLU C 3 65 ? 20.554 30.670 31.645 1.00 36.94 174 GLU C C 1
ATOM 2539 O O . GLU C 3 65 ? 20.959 30.890 32.783 1.00 35.81 174 GLU C O 1
ATOM 2545 N N . LEU C 3 66 ? 20.523 29.469 31.072 1.00 30.15 175 LEU C N 1
ATOM 2546 C CA . LEU C 3 66 ? 20.922 28.240 31.794 1.00 29.84 175 LEU C CA 1
ATOM 2547 C C . LEU C 3 66 ? 22.227 27.656 31.254 1.00 36.41 175 LEU C C 1
ATOM 2548 O O . LEU C 3 66 ? 22.465 27.723 30.050 1.00 30.01 175 LEU C O 1
ATOM 2553 N N . THR C 3 67 ? 23.057 27.150 32.162 1.00 33.91 176 THR C N 1
ATOM 2554 C CA . THR C 3 67 ? 24.183 26.317 31.774 1.00 36.12 176 THR C CA 1
ATOM 2555 C C . THR C 3 67 ? 23.671 24.978 31.237 1.00 26.08 176 THR C C 1
ATOM 2556 O O . THR C 3 67 ? 22.477 24.674 31.289 1.00 31.98 176 THR C O 1
ATOM 2560 N N . ALA C 3 68 ? 24.591 24.174 30.699 1.00 27.16 177 ALA C N 1
ATOM 2561 C CA . ALA C 3 68 ? 24.207 22.847 30.219 1.00 31.43 177 ALA C CA 1
ATOM 2562 C C . ALA C 3 68 ? 23.667 21.995 31.358 1.00 33.26 177 ALA C C 1
ATOM 2563 O O . ALA C 3 68 ? 22.711 21.230 31.180 1.00 30.75 177 ALA C O 1
ATOM 2565 N N . GLU C 3 69 ? 24.265 22.126 32.541 1.00 33.56 178 GLU C N 1
ATOM 2566 C CA . GLU C 3 69 ? 23.772 21.410 33.709 1.00 31.57 178 GLU C CA 1
ATOM 2567 C C . GLU C 3 69 ? 22.437 21.974 34.179 1.00 31.68 178 GLU C C 1
ATOM 2568 O O . GLU C 3 69 ? 21.580 21.221 34.658 1.00 35.07 178 GLU C O 1
ATOM 2574 N N . GLY C 3 70 ? 22.233 23.285 34.030 1.00 29.68 179 GLY C N 1
ATOM 2575 C CA . GLY C 3 70 ? 20.943 23.867 34.363 1.00 30.37 179 GLY C CA 1
ATOM 2576 C C . GLY C 3 70 ? 19.860 23.497 33.367 1.00 32.55 179 GLY C C 1
ATOM 2577 O O . GLY C 3 70 ? 18.697 23.320 33.740 1.00 27.60 179 GLY C O 1
ATOM 2578 N N . MET C 3 71 ? 20.221 23.386 32.084 1.00 32.74 180 MET C N 1
ATOM 2579 C CA . MET C 3 71 ? 19.261 22.925 31.084 1.00 30.94 180 MET C CA 1
ATOM 2580 C C . MET C 3 71 ? 18.843 21.484 31.348 1.00 26.83 180 MET C C 1
ATOM 2581 O O . MET C 3 71 ? 17.668 21.130 31.200 1.00 31.25 180 MET C O 1
ATOM 2586 N N . GLU C 3 72 ? 19.794 20.637 31.735 1.00 26.20 181 GLU C N 1
ATOM 2587 C CA . GLU C 3 72 ? 19.457 19.256 32.059 1.00 27.28 181 GLU C CA 1
ATOM 2588 C C . GLU C 3 72 ? 18.534 19.185 33.271 1.00 36.74 181 GLU C C 1
ATOM 2589 O O . GLU C 3 72 ? 17.565 18.417 33.283 1.00 28.16 181 GLU C O 1
ATOM 2595 N N . SER C 3 73 ? 18.811 19.995 34.295 1.00 28.76 182 SER C N 1
ATOM 2596 C CA . SER C 3 73 ? 18.012 19.949 35.517 1.00 32.81 182 SER C CA 1
ATOM 2597 C C . SER C 3 73 ? 16.576 20.399 35.265 1.00 28.21 182 SER C C 1
ATOM 2598 O O . SER C 3 73 ? 15.629 19.791 35.777 1.00 30.68 182 SER C O 1
ATOM 2601 N N . GLU C 3 74 ? 16.393 21.457 34.469 1.00 27.25 183 GLU C N 1
ATOM 2602 C CA . GLU C 3 74 ? 15.050 21.961 34.186 1.00 27.87 183 GLU C CA 1
ATOM 2603 C C . GLU C 3 74 ? 14.247 20.982 33.341 1.00 21.51 183 GLU C C 1
ATOM 2604 O O . GLU C 3 74 ? 13.038 20.829 33.549 1.00 24.55 183 GLU C O 1
ATOM 2610 N N . MET C 3 75 ? 14.888 20.344 32.353 1.00 24.54 184 MET C N 1
ATOM 2611 C CA . MET C 3 75 ? 14.187 19.350 31.544 1.00 22.72 184 MET C CA 1
ATOM 2612 C C . MET C 3 75 ? 13.734 18.166 32.384 1.00 23.89 184 MET C C 1
ATOM 2613 O O . MET C 3 75 ? 12.628 17.648 32.194 1.00 24.94 184 MET C O 1
ATOM 2618 N N . LYS C 3 76 ? 14.585 17.702 33.304 1.00 24.61 185 LYS C N 1
ATOM 2619 C CA . LYS C 3 76 ? 14.178 16.615 34.190 1.00 25.25 185 LYS C CA 1
ATOM 2620 C C . LYS C 3 76 ? 13.009 17.038 35.071 1.00 26.56 185 LYS C C 1
ATOM 2621 O O . LYS C 3 76 ? 12.063 16.267 35.269 1.00 30.08 185 LYS C O 1
ATOM 2627 N N . ASP C 3 77 ? 13.064 18.257 35.619 1.00 26.43 186 ASP C N 1
ATOM 2628 C CA . ASP C 3 77 ? 11.941 18.769 36.399 1.00 23.76 186 ASP C CA 1
ATOM 2629 C C . ASP C 3 77 ? 10.680 18.849 35.553 1.00 27.41 186 ASP C C 1
ATOM 2630 O O . ASP C 3 77 ? 9.596 18.460 35.999 1.00 25.99 186 ASP C O 1
ATOM 2635 N N . PHE C 3 78 ? 10.807 19.348 34.321 1.00 25.48 187 PHE C N 1
ATOM 2636 C CA . PHE C 3 78 ? 9.664 19.412 33.417 1.00 25.00 187 PHE C CA 1
ATOM 2637 C C . PHE C 3 78 ? 9.161 18.016 33.059 1.00 20.59 187 PHE C C 1
ATOM 2638 O O . PHE C 3 78 ? 7.948 17.783 32.998 1.00 27.34 187 PHE C O 1
ATOM 2646 N N . ALA C 3 79 ? 10.074 17.075 32.807 1.00 21.43 188 ALA C N 1
ATOM 2647 C CA . ALA C 3 79 ? 9.649 15.719 32.468 1.00 26.69 188 ALA C CA 1
ATOM 2648 C C . ALA C 3 79 ? 8.884 15.060 33.607 1.00 32.64 188 ALA C C 1
ATOM 2649 O O . ALA C 3 79 ? 8.070 14.164 33.356 1.00 30.61 188 ALA C O 1
ATOM 2651 N N . ALA C 3 80 ? 9.115 15.492 34.845 1.00 25.27 189 ALA C N 1
ATOM 2652 C CA . ALA C 3 80 ? 8.497 14.876 36.012 1.00 28.34 189 ALA C CA 1
ATOM 2653 C C . ALA C 3 80 ? 7.173 15.520 36.409 1.00 31.85 189 ALA C C 1
ATOM 2654 O O . ALA C 3 80 ? 6.532 15.038 37.350 1.00 33.05 189 ALA C O 1
ATOM 2656 N N . LEU C 3 81 ? 6.748 16.583 35.725 1.00 27.65 190 LEU C N 1
ATOM 2657 C CA . LEU C 3 81 ? 5.493 17.250 36.064 1.00 28.46 190 LEU C CA 1
ATOM 2658 C C . LEU C 3 81 ? 4.325 16.278 35.974 1.00 30.91 190 LEU C C 1
ATOM 2659 O O . LEU C 3 81 ? 4.169 15.566 34.979 1.00 27.21 190 LEU C O 1
ATOM 2664 N N . SER C 3 82 ? 3.489 16.255 37.016 1.00 25.39 191 SER C N 1
ATOM 2665 C CA . SER C 3 82 ? 2.370 15.320 37.024 1.00 30.70 191 SER C CA 1
ATOM 2666 C C . SER C 3 82 ? 1.330 15.663 35.968 1.00 26.74 191 SER C C 1
ATOM 2667 O O . SER C 3 82 ? 0.584 14.774 35.543 1.00 30.45 191 SER C O 1
ATOM 2670 N N . GLU C 3 83 ? 1.283 16.922 35.519 1.00 24.09 192 GLU C N 1
ATOM 2671 C CA . GLU C 3 83 ? 0.311 17.341 34.514 1.00 25.34 192 GLU C CA 1
ATOM 2672 C C . GLU C 3 83 ? 0.498 16.631 33.173 1.00 29.13 192 GLU C C 1
ATOM 2673 O O . GLU C 3 83 ? -0.412 16.668 32.334 1.00 26.84 192 GLU C O 1
ATOM 2679 N N . HIS C 3 84 ? 1.647 15.996 32.935 1.00 26.35 193 HIS C N 1
ATOM 2680 C CA . HIS C 3 84 ? 1.796 15.265 31.677 1.00 29.22 193 HIS C CA 1
ATOM 2681 C C . HIS C 3 84 ? 0.852 14.073 31.614 1.00 29.23 193 HIS C C 1
ATOM 2682 O O . HIS C 3 84 ? 0.410 13.691 30.526 1.00 26.16 193 HIS C O 1
ATOM 2689 N N . GLN C 3 85 ? 0.518 13.482 32.766 1.00 27.98 194 GLN C N 1
ATOM 2690 C CA . GLN C 3 85 ? -0.390 12.342 32.763 1.00 26.93 194 GLN C CA 1
ATOM 2691 C C . GLN C 3 85 ? -1.768 12.733 32.241 1.00 23.01 194 GLN C C 1
ATOM 2692 O O . GLN C 3 85 ? -2.428 11.939 31.558 1.00 30.34 194 GLN C O 1
ATOM 2698 N N . THR C 3 86 ? -2.219 13.953 32.538 1.00 21.05 195 THR C N 1
ATOM 2699 C CA . THR C 3 86 ? -3.484 14.445 32.008 1.00 27.22 195 THR C CA 1
ATOM 2700 C C . THR C 3 86 ? -3.301 15.254 30.723 1.00 28.56 195 THR C C 1
ATOM 2701 O O . THR C 3 86 ? -4.181 16.040 30.353 1.00 30.02 195 THR C O 1
ATOM 2705 N N . SER C 3 87 ? -2.196 15.050 30.023 1.00 30.03 196 SER C N 1
ATOM 2706 C CA . SER C 3 87 ? -1.950 15.668 28.731 1.00 26.51 196 SER C CA 1
ATOM 2707 C C . SER C 3 87 ? -1.909 14.581 27.666 1.00 27.49 196 SER C C 1
ATOM 2708 O O . SER C 3 87 ? -1.974 13.386 27.960 1.00 26.50 196 SER C O 1
ATOM 2711 N N . ASP C 3 88 ? -1.820 15.002 26.408 1.00 28.11 197 ASP C N 1
ATOM 2712 C CA . ASP C 3 88 ? -1.786 14.032 25.287 1.00 27.66 197 ASP C CA 1
ATOM 2713 C C . ASP C 3 88 ? -0.507 14.191 24.459 1.00 27.06 197 ASP C C 1
ATOM 2714 O O . ASP C 3 88 ? -0.319 13.387 23.555 1.00 26.45 197 ASP C O 1
ATOM 2719 N N . SER C 3 89 ? 0.307 15.204 24.758 1.00 24.34 198 SER C N 1
ATOM 2720 C CA . SER C 3 89 ? 1.538 15.507 23.983 1.00 27.47 198 SER C CA 1
ATOM 2721 C C . SER C 3 89 ? 2.374 16.567 24.693 1.00 25.50 198 SER C C 1
ATOM 2722 O O . SER C 3 89 ? 1.914 17.107 25.690 1.00 24.60 198 SER C O 1
ATOM 2725 N N . THR C 3 90 ? 3.562 16.837 24.157 1.00 24.11 199 THR C N 1
ATOM 2726 C CA . THR C 3 90 ? 4.379 17.973 24.642 1.00 22.42 199 THR C CA 1
ATOM 2727 C C . THR C 3 90 ? 5.260 18.517 23.518 1.00 24.80 199 THR C C 1
ATOM 2728 O O . THR C 3 90 ? 5.525 17.787 22.567 1.00 20.98 199 THR C O 1
ATOM 2732 N N . PHE C 3 91 ? 5.608 19.795 23.632 1.00 27.21 200 PHE C N 1
ATOM 2733 C CA . PHE C 3 91 ? 6.607 20.440 22.790 1.00 23.08 200 PHE C CA 1
ATOM 2734 C C . PHE C 3 91 ? 7.777 20.875 23.660 1.00 23.73 200 PHE C C 1
ATOM 2735 O O . PHE C 3 91 ? 7.577 21.449 24.737 1.00 25.82 200 PHE C O 1
ATOM 2743 N N . LEU C 3 92 ? 8.988 20.595 23.197 1.00 21.90 201 LEU C N 1
ATOM 2744 C CA . LEU C 3 92 ? 10.212 21.111 23.797 1.00 24.55 201 LEU C CA 1
ATOM 2745 C C . LEU C 3 92 ? 10.903 21.984 22.760 1.00 27.35 201 LEU C C 1
ATOM 2746 O O . LEU C 3 92 ? 11.283 21.496 21.687 1.00 27.34 201 LEU C O 1
ATOM 2751 N N . VAL C 3 93 ? 11.054 23.267 23.067 1.00 22.18 202 VAL C N 1
ATOM 2752 C CA . VAL C 3 93 ? 11.624 24.239 22.134 1.00 25.27 202 VAL C CA 1
ATOM 2753 C C . VAL C 3 93 ? 12.943 24.725 22.714 1.00 26.99 202 VAL C C 1
ATOM 2754 O O . VAL C 3 93 ? 12.973 25.302 23.808 1.00 29.87 202 VAL C O 1
ATOM 2758 N N . LEU C 3 94 ? 14.033 24.488 21.989 1.00 19.29 203 LEU C N 1
ATOM 2759 C CA . LEU C 3 94 ? 15.375 24.827 22.451 1.00 26.21 203 LEU C CA 1
ATOM 2760 C C . LEU C 3 94 ? 15.974 25.890 21.538 1.00 28.01 203 LEU C C 1
ATOM 2761 O O . LEU C 3 94 ? 16.075 25.683 20.322 1.00 25.49 203 LEU C O 1
ATOM 2766 N N . MET C 3 95 ? 16.378 27.021 22.129 1.00 30.61 204 MET C N 1
ATOM 2767 C CA . MET C 3 95 ? 16.922 28.171 21.397 1.00 28.19 204 MET C CA 1
ATOM 2768 C C . MET C 3 95 ? 18.247 28.575 22.032 1.00 25.39 204 MET C C 1
ATOM 2769 O O . MET C 3 95 ? 18.262 29.078 23.160 1.00 28.50 204 MET C O 1
ATOM 2774 N N . SER C 3 96 ? 19.348 28.398 21.313 1.00 22.50 205 SER C N 1
ATOM 2775 C CA . SER C 3 96 ? 20.654 28.797 21.829 1.00 20.96 205 SER C CA 1
ATOM 2776 C C . SER C 3 96 ? 21.646 28.782 20.678 1.00 24.37 205 SER C C 1
ATOM 2777 O O . SER C 3 96 ? 21.293 28.485 19.533 1.00 27.43 205 SER C O 1
ATOM 2780 N N . HIS C 3 97 ? 22.895 29.118 20.989 1.00 24.65 206 HIS C N 1
ATOM 2781 C CA . HIS C 3 97 ? 23.984 28.677 20.137 1.00 30.51 206 HIS C CA 1
ATOM 2782 C C . HIS C 3 97 ? 24.055 27.160 20.209 1.00 25.54 206 HIS C C 1
ATOM 2783 O O . HIS C 3 97 ? 23.742 26.547 21.236 1.00 27.39 206 HIS C O 1
ATOM 2790 N N . GLY C 3 98 ? 24.449 26.541 19.101 1.00 25.65 207 GLY C N 1
ATOM 2791 C CA . GLY C 3 98 ? 24.465 25.100 19.017 1.00 27.96 207 GLY C CA 1
ATOM 2792 C C . GLY C 3 98 ? 25.750 24.599 18.394 1.00 31.69 207 GLY C C 1
ATOM 2793 O O . GLY C 3 98 ? 26.443 25.320 17.670 1.00 30.31 207 GLY C O 1
ATOM 2794 N N . THR C 3 99 ? 26.060 23.346 18.703 1.00 29.07 208 THR C N 1
ATOM 2795 C CA . THR C 3 99 ? 27.134 22.589 18.079 1.00 35.29 208 THR C CA 1
ATOM 2796 C C . THR C 3 99 ? 26.527 21.416 17.310 1.00 28.41 208 THR C C 1
ATOM 2797 O O . THR C 3 99 ? 25.308 21.219 17.295 1.00 26.28 208 THR C O 1
ATOM 2801 N N . LEU C 3 100 ? 27.395 20.626 16.678 1.00 24.67 209 LEU C N 1
ATOM 2802 C CA . LEU C 3 100 ? 26.927 19.540 15.819 1.00 26.68 209 LEU C CA 1
ATOM 2803 C C . LEU C 3 100 ? 25.992 18.596 16.565 1.00 32.81 209 LEU C C 1
ATOM 2804 O O . LEU C 3 100 ? 24.912 18.258 16.072 1.00 37.95 209 LEU C O 1
ATOM 2809 N N . HIS C 3 101 ? 26.378 18.177 17.769 1.00 28.58 210 HIS C N 1
ATOM 2810 C CA . HIS C 3 101 ? 25.607 17.184 18.507 1.00 26.04 210 HIS C CA 1
ATOM 2811 C C . HIS C 3 101 ? 25.054 17.710 19.825 1.00 32.03 210 HIS C C 1
ATOM 2812 O O . HIS C 3 101 ? 24.576 16.915 20.642 1.00 26.38 210 HIS C O 1
ATOM 2819 N N . GLY C 3 102 ? 25.086 19.019 20.054 1.00 32.95 211 GLY C N 1
ATOM 2820 C CA . GLY C 3 102 ? 24.574 19.515 21.317 1.00 31.05 211 GLY C CA 1
ATOM 2821 C C . GLY C 3 102 ? 24.235 20.985 21.246 1.00 34.02 211 GLY C C 1
ATOM 2822 O O . GLY C 3 102 ? 24.509 21.673 20.259 1.00 30.73 211 GLY C O 1
ATOM 2823 N N . ILE C 3 103 ? 23.634 21.459 22.333 1.00 30.14 212 ILE C N 1
ATOM 2824 C CA . ILE C 3 103 ? 23.186 22.839 22.457 1.00 29.71 212 ILE C CA 1
ATOM 2825 C C . ILE C 3 103 ? 23.971 23.500 23.585 1.00 27.92 212 ILE C C 1
ATOM 2826 O O . ILE C 3 103 ? 24.260 22.867 24.605 1.00 27.83 212 ILE C O 1
ATOM 2831 N N . CYS C 3 104 ? 24.324 24.768 23.394 1.00 28.79 213 CYS C N 1
ATOM 2832 C CA . CYS C 3 104 ? 25.295 25.446 24.244 1.00 27.05 213 CYS C CA 1
ATOM 2833 C C . CYS C 3 104 ? 24.641 26.099 25.456 1.00 31.33 213 CYS C C 1
ATOM 2834 O O . CYS C 3 104 ? 23.625 26.792 25.335 1.00 30.25 213 CYS C O 1
ATOM 2837 N N . GLY C 3 105 ? 25.246 25.891 26.621 1.00 27.18 214 GLY C N 1
ATOM 2838 C CA . GLY C 3 105 ? 24.905 26.676 27.786 1.00 26.15 214 GLY C CA 1
ATOM 2839 C C . GLY C 3 105 ? 25.591 28.034 27.769 1.00 28.27 214 GLY C C 1
ATOM 2840 O O . GLY C 3 105 ? 26.437 28.332 26.921 1.00 31.62 214 GLY C O 1
ATOM 2841 N N . THR C 3 106 ? 25.212 28.870 28.740 1.00 29.67 215 THR C N 1
ATOM 2842 C CA . THR C 3 106 ? 25.713 30.241 28.780 1.00 27.09 215 THR C CA 1
ATOM 2843 C C . THR C 3 106 ? 27.229 30.291 28.924 1.00 31.30 215 THR C C 1
ATOM 2844 O O . THR C 3 106 ? 27.861 31.258 28.481 1.00 37.50 215 THR C O 1
ATOM 2848 N N . MET C 3 107 ? 27.827 29.270 29.534 1.00 32.19 216 MET C N 1
ATOM 2849 C CA . MET C 3 107 ? 29.246 29.270 29.861 1.00 29.58 216 MET C CA 1
ATOM 2850 C C . MET C 3 107 ? 30.115 28.634 28.785 1.00 37.35 216 MET C C 1
ATOM 2851 O O . MET C 3 107 ? 31.332 28.533 28.975 1.00 32.80 216 MET C O 1
ATOM 2856 N N . HIS C 3 108 ? 29.534 28.205 27.669 1.00 31.30 217 HIS C N 1
ATOM 2857 C CA . HIS C 3 108 ? 30.285 27.416 26.703 1.00 32.27 217 HIS C CA 1
ATOM 2858 C C . HIS C 3 108 ? 31.395 28.233 26.053 1.00 34.93 217 HIS C C 1
ATOM 2859 O O . HIS C 3 108 ? 31.174 29.357 25.594 1.00 44.27 217 HIS C O 1
ATOM 2866 N N . SER C 3 109 ? 32.592 27.656 26.025 1.00 43.70 218 SER C N 1
ATOM 2867 C CA . SER C 3 109 ? 33.678 28.112 25.174 1.00 52.98 218 SER C CA 1
ATOM 2868 C C . SER C 3 109 ? 34.421 26.881 24.679 1.00 50.26 218 SER C C 1
ATOM 2869 O O . SER C 3 109 ? 34.222 25.771 25.177 1.00 53.45 218 SER C O 1
ATOM 2872 N N . GLU C 3 110 ? 35.278 27.080 23.677 1.00 64.33 219 GLU C N 1
ATOM 2873 C CA . GLU C 3 110 ? 36.033 25.958 23.131 1.00 67.13 219 GLU C CA 1
ATOM 2874 C C . GLU C 3 110 ? 36.940 25.336 24.184 1.00 59.99 219 GLU C C 1
ATOM 2875 O O . GLU C 3 110 ? 37.163 24.120 24.172 1.00 67.01 219 GLU C O 1
ATOM 2881 N N . LYS C 3 111 ? 37.454 26.144 25.108 1.00 62.08 220 LYS C N 1
ATOM 2882 C CA . LYS C 3 111 ? 38.336 25.634 26.148 1.00 70.27 220 LYS C CA 1
ATOM 2883 C C . LYS C 3 111 ? 37.573 25.190 27.389 1.00 66.33 220 LYS C C 1
ATOM 2884 O O . LYS C 3 111 ? 38.017 24.267 28.082 1.00 74.35 220 LYS C O 1
ATOM 2890 N N . THR C 3 112 ? 36.434 25.824 27.683 1.00 64.01 221 THR C N 1
ATOM 2891 C CA . THR C 3 112 ? 35.556 25.444 28.789 1.00 65.65 221 THR C CA 1
ATOM 2892 C C . THR C 3 112 ? 34.215 25.026 28.195 1.00 58.85 221 THR C C 1
ATOM 2893 O O . THR C 3 112 ? 33.270 25.830 28.140 1.00 49.18 221 THR C O 1
ATOM 2897 N N . PRO C 3 113 ? 34.096 23.782 27.734 1.00 53.90 222 PRO C N 1
ATOM 2898 C CA . PRO C 3 113 ? 32.865 23.364 27.053 1.00 46.75 222 PRO C CA 1
ATOM 2899 C C . PRO C 3 113 ? 31.695 23.259 28.018 1.00 44.32 222 PRO C C 1
ATOM 2900 O O . PRO C 3 113 ? 31.823 22.734 29.127 1.00 47.14 222 PRO C O 1
ATOM 2904 N N . ASP C 3 114 ? 30.534 23.769 27.572 1.00 35.82 223 ASP C N 1
ATOM 2905 C CA . ASP C 3 114 ? 29.289 23.764 28.350 1.00 37.12 223 ASP C CA 1
ATOM 2906 C C . ASP C 3 114 ? 28.170 23.424 27.362 1.00 35.27 223 ASP C C 1
ATOM 2907 O O . ASP C 3 114 ? 27.467 24.296 26.847 1.00 35.05 223 ASP C O 1
ATOM 2912 N N . VAL C 3 115 ? 28.016 22.132 27.088 1.00 42.11 224 VAL C N 1
ATOM 2913 C CA . VAL C 3 115 ? 27.140 21.647 26.030 1.00 32.89 224 VAL C CA 1
ATOM 2914 C C . VAL C 3 115 ? 26.260 20.540 26.584 1.00 30.26 224 VAL C C 1
ATOM 2915 O O . VAL C 3 115 ? 26.737 19.649 27.296 1.00 34.27 224 VAL C O 1
ATOM 2919 N N . LEU C 3 116 ? 24.975 20.601 26.265 1.00 27.71 225 LEU C N 1
ATOM 2920 C CA . LEU C 3 116 ? 24.052 19.510 26.539 1.00 29.00 225 LEU C CA 1
ATOM 2921 C C . LEU C 3 116 ? 23.820 18.742 25.243 1.00 32.30 225 LEU C C 1
ATOM 2922 O O . LEU C 3 116 ? 23.349 19.315 24.255 1.00 27.63 225 LEU C O 1
ATOM 2927 N N . GLN C 3 117 ? 24.163 17.455 25.244 1.00 32.99 226 GLN C N 1
ATOM 2928 C CA . GLN C 3 117 ? 24.028 16.649 24.034 1.00 31.78 226 GLN C CA 1
ATOM 2929 C C . GLN C 3 117 ? 22.556 16.415 23.718 1.00 25.20 226 GLN C C 1
ATOM 2930 O O . GLN C 3 117 ? 21.745 16.175 24.615 1.00 22.70 226 GLN C O 1
ATOM 2936 N N . TYR C 3 118 ? 22.200 16.496 22.430 1.00 24.14 227 TYR C N 1
ATOM 2937 C CA . TYR C 3 118 ? 20.816 16.200 22.074 1.00 26.35 227 TYR C CA 1
ATOM 2938 C C . TYR C 3 118 ? 20.435 14.781 22.485 1.00 30.06 227 TYR C C 1
ATOM 2939 O O . TYR C 3 118 ? 19.294 14.538 22.894 1.00 24.32 227 TYR C O 1
ATOM 2948 N N . ASP C 3 119 ? 21.383 13.843 22.416 1.00 31.06 228 ASP C N 1
ATOM 2949 C CA . ASP C 3 119 ? 21.125 12.475 22.861 1.00 29.19 228 ASP C CA 1
ATOM 2950 C C . ASP C 3 119 ? 20.606 12.438 24.296 1.00 29.53 228 ASP C C 1
ATOM 2951 O O . ASP C 3 119 ? 19.697 11.665 24.617 1.00 29.37 228 ASP C O 1
ATOM 2956 N N . THR C 3 120 ? 21.164 13.282 25.169 1.00 27.28 229 THR C N 1
ATOM 2957 C CA . THR C 3 120 ? 20.739 13.316 26.566 1.00 24.80 229 THR C CA 1
ATOM 2958 C C . THR C 3 120 ? 19.279 13.735 26.702 1.00 32.49 229 THR C C 1
ATOM 2959 O O . THR C 3 120 ? 18.597 13.328 27.654 1.00 25.15 229 THR C O 1
ATOM 2963 N N . ILE C 3 121 ? 18.788 14.545 25.765 1.00 25.57 230 ILE C N 1
ATOM 2964 C CA . ILE C 3 121 ? 17.412 15.024 25.824 1.00 22.15 230 ILE C CA 1
ATOM 2965 C C . ILE C 3 121 ? 16.435 13.876 25.618 1.00 21.91 230 ILE C C 1
ATOM 2966 O O . ILE C 3 121 ? 15.417 13.773 26.310 1.00 24.63 230 ILE C O 1
ATOM 2971 N N . TYR C 3 122 ? 16.716 13.013 24.639 1.00 23.15 231 TYR C N 1
ATOM 2972 C CA . TYR C 3 122 ? 15.882 11.833 24.433 1.00 24.37 231 TYR C CA 1
ATOM 2973 C C . TYR C 3 122 ? 15.849 10.963 25.673 1.00 21.02 231 TYR C C 1
ATOM 2974 O O . TYR C 3 122 ? 14.792 10.439 26.044 1.00 25.87 231 TYR C O 1
ATOM 2983 N N . GLN C 3 123 ? 17.000 10.781 26.318 1.00 24.99 232 GLN C N 1
ATOM 2984 C CA . GLN C 3 123 ? 17.033 9.934 27.502 1.00 23.60 232 GLN C CA 1
ATOM 2985 C C . GLN C 3 123 ? 16.129 10.488 28.595 1.00 30.23 232 GLN C C 1
ATOM 2986 O O . GLN C 3 123 ? 15.394 9.732 29.241 1.00 29.87 232 GLN C O 1
ATOM 2992 N N . ILE C 3 124 ? 16.144 11.810 28.791 1.00 27.03 233 ILE C N 1
ATOM 2993 C CA . ILE C 3 124 ? 15.361 12.419 29.867 1.00 23.75 233 ILE C CA 1
ATOM 2994 C C . ILE C 3 124 ? 13.871 12.189 29.648 1.00 23.46 233 ILE C C 1
ATOM 2995 O O . ILE C 3 124 ? 13.114 11.972 30.602 1.00 27.63 233 ILE C O 1
ATOM 3000 N N . PHE C 3 125 ? 13.427 12.199 28.391 1.00 24.67 234 PHE C N 1
ATOM 3001 C CA . PHE C 3 125 ? 12.007 12.141 28.079 1.00 18.17 234 PHE C CA 1
ATOM 3002 C C . PHE C 3 125 ? 11.537 10.780 27.568 1.00 19.03 234 PHE C C 1
ATOM 3003 O O . PHE C 3 125 ? 10.366 10.657 27.202 1.00 26.86 234 PHE C O 1
ATOM 3011 N N . ASN C 3 126 ? 12.392 9.758 27.536 1.00 20.03 235 ASN C N 1
ATOM 3012 C CA . ASN C 3 126 ? 11.952 8.501 26.936 1.00 18.75 235 ASN C CA 1
ATOM 3013 C C . ASN C 3 126 ? 11.077 7.703 27.910 1.00 29.79 235 ASN C C 1
ATOM 3014 O O . ASN C 3 126 ? 10.752 8.151 29.011 1.00 23.20 235 ASN C O 1
ATOM 3019 N N . ASN C 3 127 ? 10.672 6.502 27.482 1.00 24.38 236 ASN C N 1
ATOM 3020 C CA . ASN C 3 127 ? 9.722 5.704 28.248 1.00 27.41 236 ASN C CA 1
ATOM 3021 C C . ASN C 3 127 ? 10.308 5.194 29.556 1.00 28.71 236 ASN C C 1
ATOM 3022 O O . ASN C 3 127 ? 9.547 4.841 30.463 1.00 31.64 236 ASN C O 1
ATOM 3027 N N . CYS C 3 128 ? 11.634 5.135 29.670 1.00 28.60 237 CYS C N 1
ATOM 3028 C CA . CYS C 3 128 ? 12.250 4.736 30.928 1.00 32.54 237 CYS C CA 1
ATOM 3029 C C . CYS C 3 128 ? 12.194 5.852 31.959 1.00 33.33 237 CYS C C 1
ATOM 3030 O O . CYS C 3 128 ? 11.976 5.588 33.144 1.00 31.94 237 CYS C O 1
ATOM 3033 N N . HIS C 3 129 ? 12.376 7.104 31.533 1.00 27.00 238 HIS C N 1
ATOM 3034 C CA . HIS C 3 129 ? 12.580 8.200 32.472 1.00 23.49 238 HIS C CA 1
ATOM 3035 C C . HIS C 3 129 ? 11.426 9.191 32.558 1.00 31.46 238 HIS C C 1
ATOM 3036 O O . HIS C 3 129 ? 11.465 10.074 33.422 1.00 33.08 238 HIS C O 1
ATOM 3043 N N . CYS C 3 130 ? 10.404 9.075 31.716 1.00 27.39 239 CYS C N 1
ATOM 3044 C CA . CYS C 3 130 ? 9.277 10.008 31.730 1.00 22.87 239 CYS C CA 1
ATOM 3045 C C . CYS C 3 130 ? 7.991 9.217 31.561 1.00 30.28 239 CYS C C 1
ATOM 3046 O O . CYS C 3 130 ? 7.477 9.056 30.446 1.00 23.17 239 CYS C O 1
ATOM 3049 N N . PRO C 3 131 ? 7.440 8.687 32.660 1.00 29.44 240 PRO C N 1
ATOM 3050 C CA . PRO C 3 131 ? 6.239 7.851 32.527 1.00 24.88 240 PRO C CA 1
ATOM 3051 C C . PRO C 3 131 ? 5.013 8.634 32.104 1.00 22.35 240 PRO C C 1
ATOM 3052 O O . PRO C 3 131 ? 4.137 8.070 31.436 1.00 24.64 240 PRO C O 1
ATOM 3056 N N . GLY C 3 132 ? 4.929 9.925 32.452 1.00 25.69 241 GLY C N 1
ATOM 3057 C CA . GLY C 3 132 ? 3.737 10.701 32.150 1.00 31.31 241 GLY C CA 1
ATOM 3058 C C . GLY C 3 132 ? 3.517 10.929 30.667 1.00 28.04 241 GLY C C 1
ATOM 3059 O O . GLY C 3 132 ? 2.383 11.144 30.227 1.00 23.48 241 GLY C O 1
ATOM 3060 N N . LEU C 3 133 ? 4.585 10.882 29.876 1.00 24.16 242 LEU C N 1
ATOM 3061 C CA . LEU C 3 133 ? 4.469 11.078 28.438 1.00 23.69 242 LEU C CA 1
ATOM 3062 C C . LEU C 3 133 ? 4.626 9.777 27.652 1.00 27.48 242 LEU C C 1
ATOM 3063 O O . LEU C 3 133 ? 4.855 9.821 26.437 1.00 22.10 242 LEU C O 1
ATOM 3068 N N . ARG C 3 134 ? 4.499 8.633 28.329 1.00 21.79 243 ARG C N 1
ATOM 3069 C CA . ARG C 3 134 ? 4.620 7.336 27.618 1.00 22.99 243 ARG C CA 1
ATOM 3070 C C . ARG C 3 134 ? 3.479 7.243 26.611 1.00 25.08 243 ARG C C 1
ATOM 3071 O O . ARG C 3 134 ? 2.364 7.590 26.988 1.00 24.13 243 ARG C O 1
ATOM 3079 N N . ASP C 3 135 ? 3.810 6.864 25.368 1.00 26.03 244 ASP C N 1
ATOM 3080 C CA . ASP C 3 135 ? 2.896 6.676 24.204 1.00 31.29 244 ASP C CA 1
ATOM 3081 C C . ASP C 3 135 ? 2.371 8.014 23.655 1.00 24.53 244 ASP C C 1
ATOM 3082 O O . ASP C 3 135 ? 1.517 7.970 22.777 1.00 26.18 244 ASP C O 1
ATOM 3087 N N . LYS C 3 136 ? 2.932 9.145 24.079 1.00 23.17 245 LYS C N 1
ATOM 3088 C CA . LYS C 3 136 ? 2.432 10.483 23.682 1.00 23.51 245 LYS C CA 1
ATOM 3089 C C . LYS C 3 136 ? 3.498 11.198 22.854 1.00 21.68 245 LYS C C 1
ATOM 3090 O O . LYS C 3 136 ? 4.659 11.140 23.219 1.00 23.09 245 LYS C O 1
ATOM 3096 N N . PRO C 3 137 ? 3.134 11.902 21.770 1.00 25.62 246 PRO C N 1
ATOM 3097 C CA . PRO C 3 137 ? 4.131 12.562 20.949 1.00 22.88 246 PRO C CA 1
ATOM 3098 C C . PRO C 3 137 ? 4.933 13.590 21.758 1.00 25.23 246 PRO C C 1
ATOM 3099 O O . PRO C 3 137 ? 4.364 14.337 22.510 1.00 22.35 246 PRO C O 1
ATOM 3103 N N . LYS C 3 138 ? 6.246 13.551 21.574 1.00 20.25 247 LYS C N 1
ATOM 3104 C CA . LYS C 3 138 ? 7.192 14.476 22.182 1.00 20.90 247 LYS C CA 1
ATOM 3105 C C . LYS C 3 138 ? 7.910 15.191 21.047 1.00 20.01 247 LYS C C 1
ATOM 3106 O O . LYS C 3 138 ? 8.751 14.593 20.368 1.00 23.18 247 LYS C O 1
ATOM 3112 N N . VAL C 3 139 ? 7.567 16.458 20.837 1.00 21.76 248 VAL C N 1
ATOM 3113 C CA . VAL C 3 139 ? 8.037 17.243 19.696 1.00 24.68 248 VAL C CA 1
ATOM 3114 C C . VAL C 3 139 ? 9.164 18.159 20.154 1.00 23.00 248 VAL C C 1
ATOM 3115 O O . VAL C 3 139 ? 8.955 19.042 20.994 1.00 24.87 248 VAL C O 1
ATOM 3119 N N . ILE C 3 140 ? 10.353 17.967 19.591 1.00 18.38 249 ILE C N 1
ATOM 3120 C CA . ILE C 3 140 ? 11.528 18.765 19.928 1.00 22.40 249 ILE C CA 1
ATOM 3121 C C . ILE C 3 140 ? 11.807 19.734 18.787 1.00 22.08 249 ILE C C 1
ATOM 3122 O O . ILE C 3 140 ? 12.084 19.307 17.660 1.00 22.55 249 ILE C O 1
ATOM 3127 N N . ILE C 3 141 ? 11.755 21.033 19.079 1.00 21.01 250 ILE C N 1
ATOM 3128 C CA . ILE C 3 141 ? 12.055 22.088 18.109 1.00 21.89 250 ILE C CA 1
ATOM 3129 C C . ILE C 3 141 ? 13.403 22.689 18.480 1.00 23.22 250 ILE C C 1
ATOM 3130 O O . ILE C 3 141 ? 13.572 23.200 19.592 1.00 26.53 250 ILE C O 1
ATOM 3135 N N . VAL C 3 142 ? 14.364 22.644 17.559 1.00 21.61 251 VAL C N 1
ATOM 3136 C CA . VAL C 3 142 ? 15.735 23.057 17.855 1.00 22.83 251 VAL C CA 1
ATOM 3137 C C . VAL C 3 142 ? 16.088 24.284 17.022 1.00 27.13 251 VAL C C 1
ATOM 3138 O O . VAL C 3 142 ? 16.328 24.180 15.809 1.00 24.49 251 VAL C O 1
ATOM 3142 N N . GLN C 3 143 ? 16.143 25.442 17.683 1.00 21.84 252 GLN C N 1
ATOM 3143 C CA . GLN C 3 143 ? 16.572 26.705 17.078 1.00 26.81 252 GLN C CA 1
ATOM 3144 C C . GLN C 3 143 ? 18.038 26.918 17.445 1.00 33.68 252 GLN C C 1
ATOM 3145 O O . GLN C 3 143 ? 18.367 27.542 18.458 1.00 27.33 252 GLN C O 1
ATOM 3151 N N . ALA C 3 144 ? 18.923 26.403 16.596 1.00 26.81 253 ALA C N 1
ATOM 3152 C CA . ALA C 3 144 ? 20.364 26.412 16.807 1.00 25.34 253 ALA C CA 1
ATOM 3153 C C . ALA C 3 144 ? 21.031 25.980 15.512 1.00 30.84 253 ALA C C 1
ATOM 3154 O O . ALA C 3 144 ? 20.466 25.191 14.749 1.00 40.35 253 ALA C O 1
ATOM 3156 N N . ALA C 3 145 ? 22.226 26.505 15.267 1.00 26.55 254 ALA C N 1
ATOM 3157 C CA . ALA C 3 145 ? 23.015 26.002 14.157 1.00 34.03 254 ALA C CA 1
ATOM 3158 C C . ALA C 3 145 ? 23.643 24.670 14.541 1.00 29.41 254 ALA C C 1
ATOM 3159 O O . ALA C 3 145 ? 23.708 24.302 15.716 1.00 28.15 254 ALA C O 1
ATOM 3161 N N . ARG C 3 146 ? 24.102 23.932 13.537 1.00 27.56 255 ARG C N 1
ATOM 3162 C CA . ARG C 3 146 ? 24.789 22.676 13.797 1.00 26.26 255 ARG C CA 1
ATOM 3163 C C . ARG C 3 146 ? 26.172 22.663 13.161 1.00 27.07 255 ARG C C 1
ATOM 3164 O O . ARG C 3 146 ? 26.714 21.605 12.847 1.00 27.21 255 ARG C O 1
ATOM 3172 N N . GLY C 3 147 ? 26.758 23.840 13.013 1.00 31.24 256 GLY C N 1
ATOM 3173 C CA . GLY C 3 147 ? 28.083 23.975 12.446 1.00 30.95 256 GLY C CA 1
ATOM 3174 C C . GLY C 3 147 ? 28.310 25.402 12.000 1.00 33.78 256 GLY C C 1
ATOM 3175 O O . GLY C 3 147 ? 27.444 26.263 12.128 1.00 30.24 256 GLY C O 1
ATOM 3176 N N . GLY C 3 148 ? 29.506 25.631 11.461 1.00 35.94 257 GLY C N 1
ATOM 3177 C CA . GLY C 3 148 ? 29.898 26.948 11.005 1.00 38.98 257 GLY C CA 1
ATOM 3178 C C . GLY C 3 148 ? 29.995 27.117 9.508 1.00 34.27 257 GLY C C 1
ATOM 3179 O O . GLY C 3 148 ? 30.474 28.163 9.052 1.00 34.22 257 GLY C O 1
ATOM 3180 N N . ASN C 3 149 ? 29.553 26.145 8.721 1.00 30.52 258 ASN C N 1
ATOM 3181 C CA . ASN C 3 149 ? 29.715 26.198 7.279 1.00 36.56 258 ASN C CA 1
ATOM 3182 C C . ASN C 3 149 ? 28.475 26.774 6.614 1.00 33.28 258 ASN C C 1
ATOM 3183 O O . ASN C 3 149 ? 27.350 26.603 7.091 1.00 26.27 258 ASN C O 1
ATOM 3188 N N . SER C 3 150 ? 28.698 27.473 5.504 1.00 29.77 259 SER C N 1
ATOM 3189 C CA . SER C 3 150 ? 27.599 27.969 4.691 1.00 31.50 259 SER C CA 1
ATOM 3190 C C . SER C 3 150 ? 26.820 26.803 4.090 1.00 30.54 259 SER C C 1
ATOM 3191 O O . SER C 3 150 ? 27.382 25.758 3.758 1.00 31.39 259 SER C O 1
ATOM 3194 N N . GLY C 3 151 ? 25.506 26.983 3.972 1.00 32.60 260 GLY C N 1
ATOM 3195 C CA . GLY C 3 151 ? 24.614 25.942 3.503 1.00 28.07 260 GLY C CA 1
ATOM 3196 C C . GLY C 3 151 ? 24.210 26.051 2.051 1.00 32.79 260 GLY C C 1
ATOM 3197 O O . GLY C 3 151 ? 23.315 25.319 1.609 1.00 26.18 260 GLY C O 1
ATOM 3198 N N . GLU C 3 152 ? 24.830 26.944 1.294 1.00 31.99 261 GLU C N 1
ATOM 3199 C CA . GLU C 3 152 ? 24.574 27.057 -0.128 1.00 22.91 261 GLU C CA 1
ATOM 3200 C C . GLU C 3 152 ? 25.875 26.851 -0.885 1.00 32.84 261 GLU C C 1
ATOM 3201 O O . GLU C 3 152 ? 26.972 27.017 -0.345 1.00 32.82 261 GLU C O 1
ATOM 3207 N N . MET C 3 153 ? 25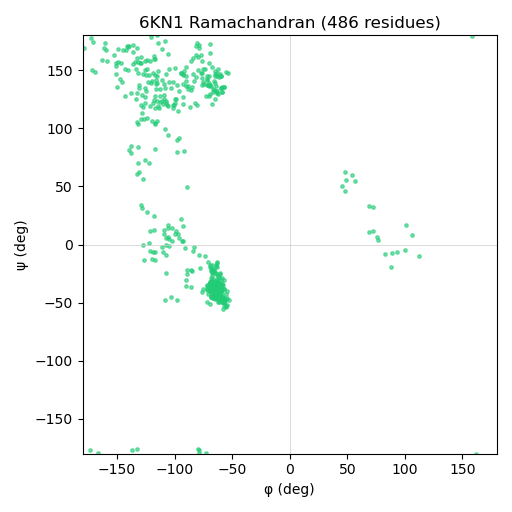.732 26.469 -2.147 1.00 34.59 262 MET C N 1
ATOM 3208 C CA . MET C 3 153 ? 26.865 26.276 -3.032 1.00 35.79 262 MET C CA 1
ATOM 3209 C C . MET C 3 153 ? 26.526 26.903 -4.374 1.00 33.03 262 MET C C 1
ATOM 3210 O O . MET C 3 153 ? 25.368 27.219 -4.660 1.00 31.55 262 MET C O 1
ATOM 3215 N N . TRP C 3 154 ? 27.552 27.080 -5.198 1.00 35.85 263 TRP C N 1
ATOM 3216 C CA . TRP C 3 154 ? 27.404 27.611 -6.544 1.00 36.49 263 TRP C CA 1
ATOM 3217 C C . TRP C 3 154 ? 27.646 26.495 -7.547 1.00 30.65 263 TRP C C 1
ATOM 3218 O O . TRP C 3 154 ? 28.670 25.809 -7.474 1.00 36.00 263 TRP C O 1
ATOM 3229 N N . ILE C 3 155 ? 26.711 26.321 -8.479 1.00 30.39 264 ILE C N 1
ATOM 3230 C CA . ILE C 3 155 ? 26.838 25.294 -9.509 1.00 37.76 264 ILE C CA 1
ATOM 3231 C C . ILE C 3 155 ? 26.584 25.901 -10.883 1.00 48.80 264 ILE C C 1
ATOM 3232 O O . ILE C 3 155 ? 26.420 27.114 -11.015 1.00 38.57 264 ILE C O 1
ATOM 3237 N N . ALA D 4 1 ? -0.823 -6.772 35.052 1.00 59.95 286 ALA D N 1
ATOM 3238 C CA . ALA D 4 1 ? -0.386 -5.503 35.624 1.00 70.64 286 ALA D CA 1
ATOM 3239 C C . ALA D 4 1 ? 0.868 -4.984 34.922 1.00 71.79 286 ALA D C 1
ATOM 3240 O O . ALA D 4 1 ? 0.923 -3.821 34.507 1.00 64.54 286 ALA D O 1
ATOM 3242 N N . VAL D 4 2 ? 1.872 -5.851 34.794 1.00 57.47 287 VAL D N 1
ATOM 3243 C CA . VAL D 4 2 ? 3.123 -5.489 34.137 1.00 43.62 287 VAL D CA 1
ATOM 3244 C C . VAL D 4 2 ? 2.973 -5.661 32.632 1.00 36.32 287 VAL D C 1
ATOM 3245 O O . VAL D 4 2 ? 2.265 -6.553 32.153 1.00 41.86 287 VAL D O 1
ATOM 3249 N N . LYS D 4 3 ? 3.645 -4.802 31.869 1.00 37.28 288 LYS D N 1
ATOM 3250 C CA . LYS D 4 3 ? 3.589 -4.907 30.420 1.00 35.52 288 LYS D CA 1
ATOM 3251 C C . LYS D 4 3 ? 4.935 -4.510 29.833 1.00 31.63 288 LYS D C 1
ATOM 3252 O O . LYS D 4 3 ? 5.807 -3.969 30.517 1.00 29.10 288 LYS D O 1
ATOM 3258 N N . LEU D 4 4 ? 5.098 -4.813 28.550 1.00 24.41 289 LEU D N 1
ATOM 3259 C CA . LEU D 4 4 ? 6.314 -4.497 27.824 1.00 25.87 289 LEU D CA 1
ATOM 3260 C C . LEU D 4 4 ? 6.172 -3.140 27.152 1.00 24.70 289 LEU D C 1
ATOM 3261 O O . LEU D 4 4 ? 5.076 -2.732 26.760 1.00 31.21 289 LEU D O 1
ATOM 3266 N N . SER D 4 5 ? 7.297 -2.443 27.020 1.00 32.20 290 SER D N 1
ATOM 3267 C CA . SER D 4 5 ? 7.305 -1.096 26.471 1.00 26.78 290 SER D CA 1
ATOM 3268 C C . SER D 4 5 ? 8.604 -0.869 25.716 1.00 23.41 290 SER D C 1
ATOM 3269 O O . SER D 4 5 ? 9.659 -1.350 26.137 1.00 28.93 290 SER D O 1
ATOM 3272 N N . HIS D 4 6 ? 8.522 -0.144 24.598 1.00 25.19 291 HIS D N 1
ATOM 3273 C CA . HIS D 4 6 ? 9.727 0.328 23.929 1.00 24.62 291 HIS D CA 1
ATOM 3274 C C . HIS D 4 6 ? 10.501 1.260 24.854 1.00 26.04 291 HIS D C 1
ATOM 3275 O O . HIS D 4 6 ? 9.924 1.954 25.693 1.00 27.70 291 HIS D O 1
ATOM 3282 N N . VAL D 4 7 ? 11.821 1.292 24.684 1.00 22.17 292 VAL D N 1
ATOM 3283 C CA . VAL D 4 7 ? 12.627 2.248 25.439 1.00 22.57 292 VAL D CA 1
ATOM 3284 C C . VAL D 4 7 ? 12.404 3.661 24.912 1.00 29.23 292 VAL D C 1
ATOM 3285 O O . VAL D 4 7 ? 12.139 4.594 25.680 1.00 25.21 292 VAL D O 1
ATOM 3289 N N . GLU D 4 8 ? 12.502 3.840 23.596 1.00 22.64 293 GLU D N 1
ATOM 3290 C CA . GLU D 4 8 ? 12.387 5.153 22.963 1.00 25.28 293 GLU D CA 1
ATOM 3291 C C . GLU D 4 8 ? 11.375 5.075 21.832 1.00 25.28 293 GLU D C 1
ATOM 3292 O O . GLU D 4 8 ? 11.553 4.296 20.891 1.00 28.68 293 GLU D O 1
ATOM 3298 N N . LYS D 4 9 ? 10.320 5.878 21.924 1.00 24.48 294 LYS D N 1
ATOM 3299 C CA . LYS D 4 9 ? 9.276 5.904 20.908 1.00 27.38 294 LYS D CA 1
ATOM 3300 C C . LYS D 4 9 ? 8.534 7.230 21.025 1.00 27.59 294 LYS D C 1
ATOM 3301 O O . LYS D 4 9 ? 8.579 7.894 22.066 1.00 23.25 294 LYS D O 1
ATOM 3307 N N . ASP D 4 10 ? 7.885 7.623 19.926 1.00 27.10 295 ASP D N 1
ATOM 3308 C CA . ASP D 4 10 ? 6.978 8.769 19.883 1.00 24.06 295 ASP D CA 1
ATOM 3309 C C . ASP D 4 10 ? 7.713 10.105 19.968 1.00 24.61 295 ASP D C 1
ATOM 3310 O O . ASP D 4 10 ? 7.177 11.076 20.508 1.00 24.96 295 ASP D O 1
ATOM 3315 N N . PHE D 4 11 ? 8.931 10.174 19.429 1.00 21.17 296 PHE D N 1
ATOM 3316 C CA . PHE D 4 11 ? 9.692 11.411 19.322 1.00 23.76 296 PHE D CA 1
ATOM 3317 C C . PHE D 4 11 ? 9.683 11.918 17.885 1.00 20.59 296 PHE D C 1
ATOM 3318 O O . PHE D 4 11 ? 9.603 11.137 16.934 1.00 22.85 296 PHE D O 1
ATOM 3326 N N . ILE D 4 12 ? 9.790 13.233 17.739 1.00 22.74 297 ILE D N 1
ATOM 3327 C CA . ILE D 4 12 ? 10.160 13.843 16.463 1.00 20.91 297 ILE D CA 1
ATOM 3328 C C . ILE D 4 12 ? 10.887 15.144 16.769 1.00 21.55 297 ILE D C 1
ATOM 3329 O O . ILE D 4 12 ? 10.476 15.907 17.649 1.00 21.42 297 ILE D O 1
ATOM 3334 N N . ALA D 4 13 ? 11.997 15.378 16.071 1.00 18.65 298 ALA D N 1
ATOM 3335 C CA . ALA D 4 13 ? 12.781 16.590 16.250 1.00 18.77 298 ALA D CA 1
ATOM 3336 C C . ALA D 4 13 ? 12.829 17.350 14.937 1.00 23.95 298 ALA D C 1
ATOM 3337 O O . ALA D 4 13 ? 12.940 16.748 13.867 1.00 23.94 298 ALA D O 1
ATOM 3339 N N . PHE D 4 14 ? 12.743 18.673 15.030 1.00 21.26 299 PHE D N 1
ATOM 3340 C CA . PHE D 4 14 ? 12.797 19.550 13.866 1.00 23.08 299 PHE D CA 1
ATOM 3341 C C . PHE D 4 14 ? 13.890 20.572 14.140 1.00 24.51 299 PHE D C 1
ATOM 3342 O O . PHE D 4 14 ? 13.727 21.440 15.006 1.00 21.43 299 PHE D O 1
ATOM 3350 N N . TYR D 4 15 ? 15.014 20.435 13.435 1.00 22.31 300 TYR D N 1
ATOM 3351 C CA . TYR D 4 15 ? 16.154 21.336 13.535 1.00 23.83 300 TYR D CA 1
ATOM 3352 C C . TYR D 4 15 ? 16.052 22.436 12.484 1.00 24.20 300 TYR D C 1
ATOM 3353 O O . TYR D 4 15 ? 15.573 22.208 11.372 1.00 21.95 300 TYR D O 1
ATOM 3362 N N . SER D 4 16 ? 16.541 23.628 12.840 1.00 21.07 301 SER D N 1
ATOM 3363 C CA . SER D 4 16 ? 16.483 24.768 11.928 1.00 19.62 301 SER D CA 1
ATOM 3364 C C . SER D 4 16 ? 17.385 24.598 10.714 1.00 21.36 301 SER D C 1
ATOM 3365 O O . SER D 4 16 ? 17.144 25.246 9.687 1.00 23.84 301 SER D O 1
ATOM 3368 N N . THR D 4 17 ? 18.412 23.756 10.803 1.00 23.71 302 THR D N 1
ATOM 3369 C CA . THR D 4 17 ? 19.366 23.593 9.712 1.00 23.86 302 THR D CA 1
ATOM 3370 C C . THR D 4 17 ? 19.770 22.130 9.572 1.00 20.18 302 THR D C 1
ATOM 3371 O O . THR D 4 17 ? 19.460 21.291 10.420 1.00 21.22 302 THR D O 1
ATOM 3375 N N . THR D 4 18 ? 20.481 21.854 8.487 1.00 24.84 303 THR D N 1
ATOM 3376 C CA . THR D 4 18 ? 21.074 20.517 8.271 1.00 23.13 303 THR D CA 1
ATOM 3377 C C . THR D 4 18 ? 22.375 20.458 9.074 1.00 26.22 303 THR D C 1
ATOM 3378 O O . THR D 4 18 ? 22.891 21.511 9.466 1.00 20.41 303 THR D O 1
ATOM 3382 N N . PRO D 4 19 ? 22.954 19.273 9.337 1.00 22.85 304 PRO D N 1
ATOM 3383 C CA . PRO D 4 19 ? 24.197 19.203 10.083 1.00 21.71 304 PRO D CA 1
ATOM 3384 C C . PRO D 4 19 ? 25.321 19.968 9.375 1.00 25.83 304 PRO D C 1
ATOM 3385 O O . PRO D 4 19 ? 25.309 20.029 8.174 1.00 28.87 304 PRO D O 1
ATOM 3389 N N . HIS D 4 20 ? 26.193 20.589 10.181 1.00 25.71 305 HIS D N 1
ATOM 3390 C CA . HIS D 4 20 ? 27.423 21.362 9.838 1.00 25.82 305 HIS D CA 1
ATOM 3391 C C . HIS D 4 20 ? 27.101 22.762 9.301 1.00 26.88 305 HIS D C 1
ATOM 3392 O O . HIS D 4 20 ? 28.057 23.478 9.018 1.00 30.18 305 HIS D O 1
ATOM 3399 N N . HIS D 4 21 ? 25.831 23.163 9.276 1.00 23.40 306 HIS D N 1
ATOM 3400 C CA . HIS D 4 21 ? 25.442 24.430 8.605 1.00 29.44 306 HIS D CA 1
ATOM 3401 C C . HIS D 4 21 ? 24.847 25.479 9.553 1.00 24.84 306 HIS D C 1
ATOM 3402 O O . HIS D 4 21 ? 24.356 25.135 10.623 1.00 23.04 306 HIS D O 1
ATOM 3409 N N . LEU D 4 22 ? 24.882 26.724 9.090 1.00 25.72 307 LEU D N 1
ATOM 3410 C CA . LEU D 4 22 ? 24.461 27.907 9.822 1.00 28.95 307 LEU D CA 1
ATOM 3411 C C . LEU D 4 22 ? 22.954 28.126 9.723 1.00 30.34 307 LEU D C 1
ATOM 3412 O O . LEU D 4 22 ? 22.277 27.632 8.817 1.00 27.54 307 LEU D O 1
ATOM 3417 N N . SER D 4 23 ? 22.443 28.907 10.669 1.00 25.59 308 SER D N 1
ATOM 3418 C CA . SER D 4 23 ? 21.052 29.328 10.726 1.00 25.12 308 SER D CA 1
ATOM 3419 C C . SER D 4 23 ? 21.004 30.848 10.635 1.00 29.23 308 SER D C 1
ATOM 3420 O O . SER D 4 23 ? 21.905 31.534 11.129 1.00 27.18 308 SER D O 1
ATOM 3423 N N . TYR D 4 24 ? 19.943 31.384 10.032 1.00 23.98 309 TYR D N 1
ATOM 3424 C CA . TYR D 4 24 ? 19.909 32.808 9.717 1.00 23.93 309 TYR D CA 1
ATOM 34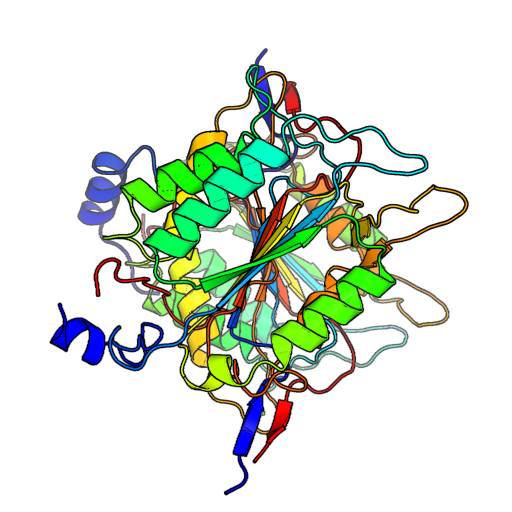25 C C . TYR D 4 24 ? 18.690 33.511 10.313 1.00 29.06 309 TYR D C 1
ATOM 3426 O O . TYR D 4 24 ? 17.683 32.887 10.658 1.00 30.42 309 TYR D O 1
ATOM 3435 N N . ARG D 4 25 ? 18.811 34.837 10.445 1.00 29.43 310 ARG D N 1
ATOM 3436 C CA . ARG D 4 25 ? 17.759 35.707 10.956 1.00 26.32 310 ARG D CA 1
ATOM 3437 C C . ARG D 4 25 ? 17.444 36.794 9.938 1.00 30.22 310 ARG D C 1
ATOM 3438 O O . ARG D 4 25 ? 18.312 37.209 9.162 1.00 31.36 310 ARG D O 1
ATOM 3446 N N . ASP D 4 26 ? 16.199 37.263 9.952 1.00 33.53 311 ASP D N 1
ATOM 3447 C CA . ASP D 4 26 ? 15.788 38.310 9.030 1.00 40.63 311 ASP D CA 1
ATOM 3448 C C . ASP D 4 26 ? 16.257 39.678 9.527 1.00 43.85 311 ASP D C 1
ATOM 3449 O O . ASP D 4 26 ? 16.952 39.799 10.541 1.00 39.41 311 ASP D O 1
ATOM 3454 N N . LYS D 4 27 ? 15.856 40.724 8.796 1.00 43.58 312 LYS D N 1
ATOM 3455 C CA . LYS D 4 27 ? 16.211 42.090 9.169 1.00 46.67 312 LYS D CA 1
ATOM 3456 C C . LYS D 4 27 ? 15.722 42.427 10.574 1.00 46.63 312 LYS D C 1
ATOM 3457 O O . LYS D 4 27 ? 16.459 43.008 11.380 1.00 52.72 312 LYS D O 1
ATOM 3463 N N . THR D 4 28 ? 14.475 42.061 10.884 1.00 46.96 313 THR D N 1
ATOM 3464 C CA . THR D 4 28 ? 13.890 42.337 12.192 1.00 50.77 313 THR D CA 1
ATOM 3465 C C . THR D 4 28 ? 14.621 41.614 13.320 1.00 48.06 313 THR D C 1
ATOM 3466 O O . THR D 4 28 ? 14.476 41.995 14.487 1.00 44.24 313 THR D O 1
ATOM 3470 N N . GLY D 4 29 ? 15.409 40.589 12.999 1.00 43.77 314 GLY D N 1
ATOM 3471 C CA . GLY D 4 29 ? 16.077 39.781 13.993 1.00 40.76 314 GLY D CA 1
ATOM 3472 C C . GLY D 4 29 ? 15.398 38.461 14.283 1.00 42.83 314 GLY D C 1
ATOM 3473 O O . GLY D 4 29 ? 15.946 37.654 15.046 1.00 34.53 314 GLY D O 1
ATOM 3474 N N . GLY D 4 30 ? 14.230 38.215 13.695 1.00 35.28 315 GLY D N 1
ATOM 3475 C CA . GLY D 4 30 ? 13.539 36.960 13.927 1.00 41.27 315 GLY D CA 1
ATOM 3476 C C . GLY D 4 30 ? 14.188 35.820 13.156 1.00 30.56 315 GLY D C 1
ATOM 3477 O O . GLY D 4 30 ? 14.672 35.988 12.039 1.00 30.25 315 GLY D O 1
ATOM 3478 N N . SER D 4 31 ? 14.208 34.649 13.785 1.00 31.35 316 SER D N 1
ATOM 3479 C CA . SER D 4 31 ? 14.680 33.449 13.113 1.00 28.38 316 SER D CA 1
ATOM 3480 C C . SER D 4 31 ? 13.748 33.092 11.962 1.00 25.85 316 SER D C 1
ATOM 3481 O O . SER D 4 31 ? 12.535 32.971 12.155 1.00 31.13 316 SER D O 1
ATOM 3484 N N . TYR D 4 32 ? 14.316 32.948 10.757 1.00 24.75 317 TYR D N 1
ATOM 3485 C CA . TYR D 4 32 ? 13.533 32.492 9.611 1.00 24.68 317 TYR D CA 1
ATOM 3486 C C . TYR D 4 32 ? 12.796 31.198 9.929 1.00 29.58 317 TYR D C 1
ATOM 3487 O O . TYR D 4 32 ? 11.601 31.058 9.646 1.00 30.54 317 TYR D O 1
ATOM 3496 N N . PHE D 4 33 ? 13.512 30.233 10.504 1.00 25.49 318 PHE D N 1
ATOM 3497 C CA . PHE D 4 33 ? 12.919 28.952 10.882 1.00 22.75 318 PHE D CA 1
ATOM 3498 C C . PHE D 4 33 ? 11.697 29.140 11.778 1.00 27.24 318 PHE D C 1
ATOM 3499 O O . PHE D 4 33 ? 10.617 28.610 11.496 1.00 24.56 318 PHE D O 1
ATOM 3507 N N . ILE D 4 34 ? 11.847 29.906 12.859 1.00 22.41 319 ILE D N 1
ATOM 3508 C CA . ILE D 4 34 ? 10.736 30.081 13.796 1.00 23.09 319 ILE D CA 1
ATOM 3509 C C . ILE D 4 34 ? 9.585 30.822 13.126 1.00 27.17 319 ILE D C 1
ATOM 3510 O O . ILE D 4 34 ? 8.418 30.448 13.277 1.00 24.02 319 ILE D O 1
ATOM 3515 N N . THR D 4 35 ? 9.897 31.870 12.356 1.00 27.20 320 THR D N 1
ATOM 3516 C CA . THR D 4 35 ? 8.850 32.625 11.675 1.00 30.34 320 THR D CA 1
ATOM 3517 C C . THR D 4 35 ? 8.050 31.737 10.727 1.00 26.40 320 THR D C 1
ATOM 3518 O O . THR D 4 35 ? 6.813 31.750 10.749 1.00 32.46 320 THR D O 1
ATOM 3522 N N . ARG D 4 36 ? 8.741 30.939 9.900 1.00 26.53 321 ARG D N 1
ATOM 3523 C CA . ARG D 4 36 ? 8.048 30.053 8.964 1.00 23.61 321 ARG D CA 1
ATOM 3524 C C . ARG D 4 36 ? 7.275 28.964 9.697 1.00 32.82 321 ARG D C 1
ATOM 3525 O O . ARG D 4 36 ? 6.160 28.607 9.298 1.00 28.99 321 ARG D O 1
ATOM 3533 N N . LEU D 4 37 ? 7.872 28.396 10.744 1.00 27.58 322 LEU D N 1
ATOM 3534 C CA . LEU D 4 37 ? 7.187 27.371 11.525 1.00 23.75 322 LEU D CA 1
ATOM 3535 C C . LEU D 4 37 ? 5.865 27.898 12.069 1.00 29.09 322 LEU D C 1
ATOM 3536 O O . LEU D 4 37 ? 4.826 27.238 11.951 1.00 32.08 322 LEU D O 1
ATOM 3541 N N . ILE D 4 38 ? 5.882 29.106 12.643 1.00 30.81 323 ILE D N 1
ATOM 3542 C CA . ILE D 4 38 ? 4.661 29.688 13.201 1.00 27.01 323 ILE D CA 1
ATOM 3543 C C . ILE D 4 38 ? 3.637 29.918 12.098 1.00 27.19 323 ILE D C 1
ATOM 3544 O O . ILE D 4 38 ? 2.462 29.559 12.232 1.00 31.98 323 ILE D O 1
ATOM 3549 N N . SER D 4 39 ? 4.077 30.509 10.983 1.00 34.49 324 SER D N 1
ATOM 3550 C CA . SER D 4 39 ? 3.173 30.768 9.868 1.00 35.26 324 SER D CA 1
ATOM 3551 C C . SER D 4 39 ? 2.523 29.482 9.365 1.00 34.08 324 SER D C 1
ATOM 3552 O O . SER D 4 39 ? 1.308 29.443 9.139 1.00 37.86 324 SER D O 1
ATOM 3555 N N . CYS D 4 40 ? 3.309 28.413 9.202 1.00 38.35 325 CYS D N 1
ATOM 3556 C CA . CYS D 4 40 ? 2.749 27.158 8.702 1.00 34.09 325 CYS D CA 1
ATOM 3557 C C . CYS D 4 40 ? 1.793 26.532 9.712 1.00 38.28 325 CYS D C 1
ATOM 3558 O O . CYS D 4 40 ? 0.752 25.984 9.331 1.00 35.67 325 CYS D O 1
ATOM 3561 N N . 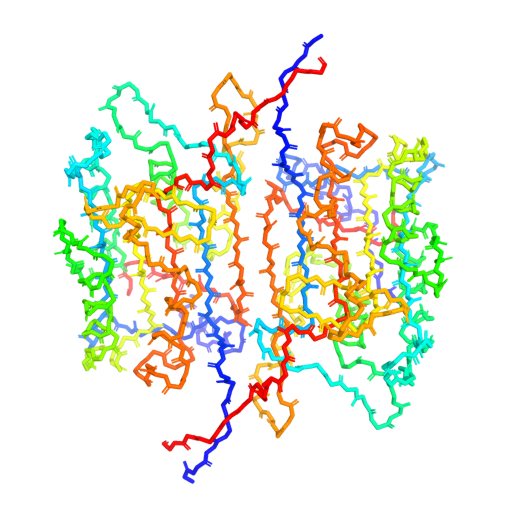PHE D 4 41 ? 2.124 26.598 11.002 1.00 28.31 326 PHE D N 1
ATOM 3562 C CA . PHE D 4 41 ? 1.203 26.086 12.013 1.00 37.60 326 PHE D CA 1
ATOM 3563 C C . PHE D 4 41 ? -0.120 26.842 11.982 1.00 35.07 326 PHE D C 1
ATOM 3564 O O . PHE D 4 41 ? -1.193 26.234 11.924 1.00 35.67 326 PHE D O 1
ATOM 3572 N N . ARG D 4 42 ? -0.066 28.175 11.986 1.00 33.55 327 ARG D N 1
ATOM 3573 C CA . ARG D 4 42 ? -1.306 28.943 12.024 1.00 46.83 327 ARG D CA 1
ATOM 3574 C C . ARG D 4 42 ? -2.150 28.712 10.777 1.00 41.45 327 ARG D C 1
ATOM 3575 O O . ARG D 4 42 ? -3.379 28.841 10.826 1.00 51.28 327 ARG D O 1
ATOM 3583 N N . LYS D 4 43 ? -1.519 28.336 9.667 1.00 39.85 328 LYS D N 1
ATOM 3584 C CA . LYS D 4 43 ? -2.232 28.132 8.413 1.00 38.70 328 LYS D CA 1
ATOM 3585 C C . LYS D 4 43 ? -2.739 26.703 8.240 1.00 45.54 328 LYS D C 1
ATOM 3586 O O . LYS D 4 43 ? -3.822 26.504 7.681 1.00 47.66 328 LYS D O 1
ATOM 3592 N N . HIS D 4 44 ? -1.988 25.697 8.706 1.00 34.29 329 HIS D N 1
ATOM 3593 C CA . HIS D 4 44 ? -2.291 24.307 8.385 1.00 40.88 329 HIS D CA 1
ATOM 3594 C C . HIS D 4 44 ? -2.643 23.429 9.579 1.00 41.06 329 HIS D C 1
ATOM 3595 O O . HIS D 4 44 ? -3.029 22.272 9.369 1.00 36.93 329 HIS D O 1
ATOM 3602 N N . ALA D 4 45 ? -2.520 23.927 10.813 1.00 39.42 330 ALA D N 1
ATOM 3603 C CA . ALA D 4 45 ? -2.745 23.080 11.983 1.00 35.40 330 ALA D CA 1
ATOM 3604 C C . ALA D 4 45 ? -4.155 22.513 12.035 1.00 45.65 330 ALA D C 1
ATOM 3605 O O . ALA D 4 45 ? -4.365 21.460 12.646 1.00 43.40 330 ALA D O 1
ATOM 3607 N N . CYS D 4 46 ? -5.125 23.181 11.409 1.00 47.17 331 CYS D N 1
ATOM 3608 C CA . CYS D 4 46 ? -6.503 22.708 11.449 1.00 47.22 331 CYS D CA 1
ATOM 3609 C C . CYS D 4 46 ? -6.760 21.547 10.500 1.00 44.68 331 CYS D C 1
ATOM 3610 O O . CYS D 4 46 ? -7.731 20.811 10.697 1.00 45.42 331 CYS D O 1
ATOM 3613 N N . SER D 4 47 ? -5.913 21.350 9.490 1.00 40.48 332 SER D N 1
ATOM 3614 C CA . SER D 4 47 ? -6.164 20.327 8.486 1.00 45.85 332 SER D CA 1
ATOM 3615 C C . SER D 4 47 ? -5.022 19.344 8.273 1.00 39.28 332 SER D C 1
ATOM 3616 O O . SER D 4 47 ? -5.247 18.310 7.638 1.00 45.11 332 SER D O 1
ATOM 3619 N N . CYS D 4 48 ? -3.821 19.616 8.773 1.00 37.64 333 CYS D N 1
ATOM 3620 C CA . CYS D 4 48 ? -2.662 18.782 8.490 1.00 39.06 333 CYS D CA 1
ATOM 3621 C C . CYS D 4 48 ? -2.052 18.252 9.781 1.00 25.50 333 CYS D C 1
ATOM 3622 O O . CYS D 4 48 ? -2.043 18.937 10.806 1.00 33.43 333 CYS D O 1
ATOM 3625 N N . HIS D 4 49 ? -1.526 17.031 9.716 1.00 32.98 334 HIS D N 1
ATOM 3626 C CA . HIS D 4 49 ? -0.836 16.474 10.867 1.00 34.76 334 HIS D CA 1
ATOM 3627 C C . HIS D 4 49 ? 0.577 17.047 10.959 1.00 32.29 334 HIS D C 1
ATOM 3628 O O . HIS D 4 49 ? 1.074 17.706 10.039 1.00 33.76 334 HIS D O 1
ATOM 3635 N N . LEU D 4 50 ? 1.225 16.781 12.097 1.00 25.60 335 LEU D N 1
ATOM 3636 C CA . LEU D 4 50 ? 2.470 17.466 12.443 1.00 27.96 335 LEU D CA 1
ATOM 3637 C C . LEU D 4 50 ? 3.543 17.275 11.375 1.00 29.32 335 LEU D C 1
ATOM 3638 O O . LEU D 4 50 ? 4.150 18.247 10.909 1.00 27.31 335 LEU D O 1
ATOM 3643 N N . PHE D 4 51 ? 3.820 16.023 11.002 1.00 28.34 336 PHE D N 1
ATOM 3644 C CA . PHE D 4 51 ? 4.880 15.769 10.029 1.00 23.52 336 PHE D CA 1
ATOM 3645 C C . PHE D 4 51 ? 4.606 16.502 8.722 1.00 30.47 336 PHE D C 1
ATOM 3646 O O . PHE D 4 51 ? 5.536 16.971 8.054 1.00 29.06 336 PHE D O 1
ATOM 3654 N N . ASP D 4 52 ? 3.332 16.611 8.344 1.00 32.96 337 ASP D N 1
ATOM 3655 C CA . ASP D 4 52 ? 2.980 17.302 7.110 1.00 28.61 337 ASP D CA 1
ATOM 3656 C C . ASP D 4 52 ? 3.240 18.799 7.223 1.00 29.69 337 ASP D C 1
ATOM 3657 O O . ASP D 4 52 ? 3.694 19.432 6.261 1.00 30.02 337 ASP D O 1
ATOM 3662 N N . ILE D 4 53 ? 2.966 19.378 8.394 1.00 27.76 338 ILE D N 1
ATOM 3663 C CA . ILE D 4 53 ? 3.266 20.788 8.632 1.00 25.37 338 ILE D CA 1
ATOM 3664 C C . ILE D 4 53 ? 4.767 21.040 8.539 1.00 30.42 338 ILE D C 1
ATOM 3665 O O . ILE D 4 53 ? 5.207 22.049 7.973 1.00 29.54 338 ILE D O 1
ATOM 3670 N N . PHE D 4 54 ? 5.575 20.145 9.119 1.00 26.02 339 PHE D N 1
ATOM 3671 C CA . PHE D 4 54 ? 7.027 20.278 9.031 1.00 23.43 339 PHE D CA 1
ATOM 3672 C C . PHE D 4 54 ? 7.491 20.243 7.579 1.00 27.96 339 PHE D C 1
ATOM 3673 O O . PHE D 4 54 ? 8.362 21.024 7.176 1.00 23.46 339 PHE D O 1
ATOM 3681 N N . LEU D 4 55 ? 6.919 19.337 6.786 1.00 25.94 340 LEU D N 1
ATOM 3682 C CA . LEU D 4 55 ? 7.243 19.269 5.364 1.00 32.89 340 LEU D CA 1
ATOM 3683 C C . LEU D 4 55 ? 6.907 20.575 4.654 1.00 26.74 340 LEU D C 1
ATOM 3684 O O . LEU D 4 55 ? 7.630 21.002 3.746 1.00 23.78 340 LEU D O 1
ATOM 3689 N N . LYS D 4 56 ? 5.818 21.233 5.057 1.00 29.68 341 LYS D N 1
ATOM 3690 C CA . LYS D 4 56 ? 5.479 22.515 4.447 1.00 32.80 341 LYS D CA 1
ATOM 3691 C C . LYS D 4 56 ? 6.473 23.605 4.834 1.00 33.69 341 LYS D C 1
ATOM 3692 O O . LYS D 4 56 ? 6.744 24.506 4.030 1.00 30.75 341 LYS D O 1
ATOM 3698 N N . VAL D 4 57 ? 7.032 23.538 6.044 1.00 22.65 342 VAL D N 1
ATOM 3699 C CA . VAL D 4 57 ? 8.100 24.457 6.423 1.00 24.78 342 VAL D CA 1
ATOM 3700 C C . VAL D 4 57 ? 9.342 24.207 5.575 1.00 26.70 342 VAL D C 1
ATOM 3701 O O . VAL D 4 57 ? 9.970 25.148 5.076 1.00 29.39 342 VAL D O 1
ATOM 3705 N N . GLN D 4 58 ? 9.707 22.934 5.384 1.00 27.86 343 GLN D N 1
ATOM 3706 C CA . GLN D 4 58 ? 10.870 22.616 4.560 1.00 21.86 343 GLN D CA 1
ATOM 3707 C C . GLN D 4 58 ? 10.659 23.059 3.120 1.00 26.95 343 GLN D C 1
ATOM 3708 O O . GLN D 4 58 ? 11.597 23.511 2.456 1.00 29.22 343 GLN D O 1
ATOM 3714 N N . GLN D 4 59 ? 9.431 22.929 2.620 1.00 27.29 344 GLN D N 1
ATOM 3715 C CA . GLN D 4 59 ? 9.138 23.369 1.262 1.00 26.62 344 GLN D CA 1
ATOM 3716 C C . GLN D 4 59 ? 9.329 24.874 1.099 1.00 25.89 344 GLN D C 1
ATOM 3717 O O . GLN D 4 59 ? 9.745 25.329 0.025 1.00 34.67 344 GLN D O 1
ATOM 3723 N N . SER D 4 60 ? 9.045 25.664 2.139 1.00 24.06 345 SER D N 1
ATOM 3724 C CA . SER D 4 60 ? 9.238 27.107 2.034 1.00 29.85 345 SER D CA 1
ATOM 3725 C C . SER D 4 60 ? 10.710 27.481 1.924 1.00 40.92 345 SER D C 1
ATOM 3726 O O . SER D 4 60 ? 11.023 28.568 1.425 1.00 33.04 345 SER D O 1
ATOM 3729 N N . PHE D 4 61 ? 11.617 26.600 2.347 1.00 28.94 346 PHE D N 1
ATOM 3730 C CA . PHE D 4 61 ? 13.052 26.830 2.241 1.00 24.60 346 PHE D CA 1
ATOM 3731 C C . PHE D 4 61 ? 13.664 26.195 0.999 1.00 26.66 346 PHE D C 1
ATOM 3732 O O . PHE D 4 61 ? 14.889 26.226 0.843 1.00 25.65 346 PHE D O 1
ATOM 3740 N N . GLU D 4 62 ? 12.840 25.625 0.114 1.00 27.13 347 GLU D N 1
ATOM 3741 C CA . GLU D 4 62 ? 13.356 24.782 -0.961 1.00 26.74 347 GLU D CA 1
ATOM 3742 C C . GLU D 4 62 ? 14.227 25.570 -1.938 1.00 28.96 347 GLU D C 1
ATOM 3743 O O . GLU D 4 62 ? 15.294 25.096 -2.344 1.00 26.52 347 GLU D O 1
ATOM 3749 N N . LYS D 4 63 ? 13.800 26.770 -2.329 1.00 32.60 348 LYS D N 1
ATOM 3750 C CA . LYS D 4 63 ? 14.606 27.571 -3.243 1.00 33.35 348 LYS D CA 1
ATOM 3751 C C . LYS D 4 63 ? 15.832 28.128 -2.526 1.00 28.70 348 LYS D C 1
ATOM 3752 O O . LYS D 4 63 ? 15.720 28.748 -1.463 1.00 32.34 348 LYS D O 1
ATOM 3758 N N . ALA D 4 64 ? 17.002 27.898 -3.109 1.00 26.38 349 ALA D N 1
ATOM 3759 C CA . ALA D 4 64 ? 18.252 28.327 -2.503 1.00 27.61 349 ALA D CA 1
ATOM 3760 C C . ALA D 4 64 ? 18.454 29.827 -2.686 1.00 38.60 349 ALA D C 1
ATOM 3761 O O . ALA D 4 64 ? 18.036 30.414 -3.687 1.00 34.08 349 ALA D O 1
ATOM 3763 N N . SER D 4 65 ? 19.099 30.443 -1.696 1.00 38.50 350 SER D N 1
ATOM 3764 C CA . SER D 4 65 ? 19.453 31.855 -1.730 1.00 37.57 350 SER D CA 1
ATOM 3765 C C . SER D 4 65 ? 20.876 31.998 -1.206 1.00 34.87 350 SER D C 1
ATOM 3766 O O . SER D 4 65 ? 21.544 31.009 -0.892 1.00 26.25 350 SER D O 1
ATOM 3769 N N . ILE D 4 66 ? 21.348 33.244 -1.107 1.00 31.51 351 ILE D N 1
ATOM 3770 C CA . ILE D 4 66 ? 22.718 33.470 -0.658 1.00 31.54 351 ILE D CA 1
ATOM 3771 C C . ILE D 4 66 ? 22.920 33.072 0.800 1.00 31.45 351 ILE D C 1
ATOM 3772 O O . ILE D 4 66 ? 24.055 32.802 1.209 1.00 43.80 351 ILE D O 1
ATOM 3777 N N . HIS D 4 67 ? 21.861 33.040 1.602 1.00 32.91 352 HIS D N 1
ATOM 3778 C CA . HIS D 4 67 ? 21.932 32.598 2.995 1.00 34.61 352 HIS D CA 1
ATOM 3779 C C . HIS D 4 67 ? 20.961 31.436 3.177 1.00 34.12 352 HIS D C 1
ATOM 3780 O O . HIS D 4 67 ? 19.935 31.561 3.854 1.00 35.34 352 HIS D O 1
ATOM 3787 N N . SER D 4 68 ? 21.301 30.299 2.576 1.00 25.07 353 SER D N 1
ATOM 3788 C CA . SER D 4 68 ? 20.409 29.150 2.538 1.00 29.06 353 SER D CA 1
ATOM 3789 C C . SER D 4 68 ? 20.476 28.345 3.829 1.00 25.77 353 SER D C 1
ATOM 3790 O O . SER D 4 68 ? 21.538 28.178 4.435 1.00 24.68 353 SER D O 1
ATOM 3793 N N . GLN D 4 69 ? 19.325 27.812 4.220 1.00 25.72 354 GLN D N 1
ATOM 3794 C CA . GLN D 4 69 ? 19.273 26.780 5.241 1.00 26.25 354 GLN D CA 1
ATOM 3795 C C . GLN D 4 69 ? 18.120 25.851 4.903 1.00 17.81 354 GLN D C 1
ATOM 3796 O O . GLN D 4 69 ? 17.194 26.221 4.176 1.00 26.06 354 GLN D O 1
ATOM 3802 N N . MET D 4 70 ? 18.202 24.624 5.404 1.00 21.47 355 MET D N 1
ATOM 3803 C CA . MET D 4 70 ? 17.160 23.623 5.186 1.00 22.50 355 MET D CA 1
ATOM 3804 C C . MET D 4 70 ? 16.818 22.966 6.514 1.00 23.87 355 MET D C 1
ATOM 3805 O O . MET D 4 70 ? 17.615 22.144 7.012 1.00 21.04 355 MET D O 1
ATOM 3810 N N . PRO D 4 71 ? 15.679 23.297 7.120 1.00 22.92 356 PRO D N 1
ATOM 3811 C CA . PRO D 4 71 ? 15.261 22.590 8.334 1.00 17.91 356 PRO D CA 1
ATOM 3812 C C . PRO D 4 71 ? 15.187 21.092 8.088 1.00 22.18 356 PRO D C 1
ATOM 3813 O O . PRO D 4 71 ? 14.897 20.630 6.980 1.00 22.49 356 PRO D O 1
ATOM 3817 N N . THR D 4 72 ? 15.468 20.329 9.140 1.00 24.61 357 THR D N 1
ATOM 3818 C CA . THR D 4 72 ? 15.721 18.899 9.028 1.00 21.76 357 THR D CA 1
ATOM 3819 C C . THR D 4 72 ? 14.922 18.161 10.091 1.00 22.46 357 THR D C 1
ATOM 3820 O O . THR D 4 72 ? 14.962 18.539 11.264 1.00 19.91 357 THR D O 1
ATOM 3824 N N . ILE D 4 73 ? 14.192 17.123 9.679 1.00 19.12 358 ILE D N 1
ATOM 3825 C CA . ILE D 4 73 ? 13.468 16.258 10.609 1.00 23.29 358 ILE D CA 1
ATOM 3826 C C . ILE D 4 73 ? 14.391 15.120 11.017 1.00 24.86 358 ILE D C 1
ATOM 3827 O O . ILE D 4 73 ? 15.087 14.537 10.176 1.00 22.96 358 ILE D O 1
ATOM 3832 N N . ASP D 4 74 ? 14.413 14.795 12.308 1.00 22.62 359 ASP D N 1
ATOM 3833 C CA . ASP D 4 74 ? 15.437 13.896 12.808 1.00 25.87 359 ASP D CA 1
ATOM 3834 C C . ASP D 4 74 ? 14.885 12.974 13.889 1.00 25.31 359 ASP D C 1
ATOM 3835 O O . ASP D 4 74 ? 13.946 13.322 14.609 1.00 22.54 359 ASP D O 1
ATOM 3840 N N . ARG D 4 75 ? 15.486 11.784 13.973 1.00 20.72 360 ARG D N 1
ATOM 3841 C CA . ARG D 4 75 ? 15.231 10.801 15.036 1.00 21.17 360 ARG D CA 1
ATOM 3842 C C . ARG D 4 75 ? 13.735 10.629 15.297 1.00 20.97 360 ARG D C 1
ATOM 3843 O O . ARG D 4 75 ? 13.261 10.677 16.433 1.00 26.26 360 ARG D O 1
ATOM 3851 N N . ALA D 4 76 ? 12.982 10.413 14.221 1.00 20.92 361 ALA D N 1
ATOM 3852 C CA . ALA D 4 76 ? 11.525 10.418 14.294 1.00 23.19 361 ALA D CA 1
ATOM 3853 C C . ALA D 4 76 ? 11.006 9.001 14.521 1.00 22.98 361 ALA D C 1
ATOM 3854 O O . ALA D 4 76 ? 11.256 8.100 13.710 1.00 23.17 361 ALA D O 1
ATOM 3856 N N . THR D 4 77 ? 10.284 8.808 15.629 1.00 21.75 362 THR D N 1
ATOM 3857 C CA . THR D 4 77 ? 9.699 7.519 15.981 1.00 25.86 362 THR D CA 1
ATOM 3858 C C . THR D 4 77 ? 8.215 7.661 16.287 1.00 27.19 362 THR D C 1
ATOM 3859 O O . THR D 4 77 ? 7.675 6.937 17.129 1.00 23.63 362 THR D O 1
ATOM 3863 N N . LEU D 4 78 ? 7.550 8.611 15.633 1.00 27.43 363 LEU D N 1
ATOM 3864 C CA . LEU D 4 78 ? 6.097 8.637 15.653 1.00 24.09 363 LEU D CA 1
ATOM 3865 C C . LEU D 4 78 ? 5.577 7.401 14.931 1.00 30.73 363 LEU D C 1
ATOM 3866 O O . LEU D 4 78 ? 6.061 7.052 13.851 1.00 31.43 363 LEU D O 1
ATOM 3871 N N . THR D 4 79 ? 4.620 6.711 15.544 1.00 23.27 364 THR D N 1
ATOM 3872 C CA . THR D 4 79 ? 4.012 5.547 14.918 1.00 27.27 364 THR D CA 1
ATOM 3873 C C . THR D 4 79 ? 2.623 5.845 14.383 1.00 27.33 364 THR D C 1
ATOM 3874 O O . THR D 4 79 ? 1.987 4.957 13.804 1.00 28.50 364 THR D O 1
ATOM 3878 N N . ARG D 4 80 ? 2.138 7.069 14.574 1.00 23.51 365 ARG D N 1
ATOM 3879 C CA . ARG D 4 80 ? 0.822 7.487 14.125 1.00 25.58 365 ARG D CA 1
ATOM 3880 C C . ARG D 4 80 ? 0.928 8.901 13.576 1.00 25.47 365 ARG D C 1
ATOM 3881 O O . ARG D 4 80 ? 1.958 9.568 13.714 1.00 27.61 365 ARG D O 1
ATOM 3889 N N . TYR D 4 81 ? -0.156 9.358 12.959 1.00 27.80 366 TYR D N 1
ATOM 3890 C CA . TYR D 4 81 ? -0.291 10.763 12.603 1.00 27.48 366 TYR D CA 1
ATOM 3891 C C . TYR D 4 81 ? -0.622 11.576 13.847 1.00 34.12 366 TYR D C 1
ATOM 3892 O O . TYR D 4 81 ? -1.447 11.167 14.668 1.00 29.20 366 TYR D O 1
ATOM 3901 N N . PHE D 4 82 ? 0.019 12.732 13.990 1.00 28.53 367 PHE D N 1
ATOM 3902 C CA . PHE D 4 82 ? -0.243 13.618 15.126 1.00 27.80 367 PHE D CA 1
ATOM 3903 C C . PHE D 4 82 ? -1.005 14.834 14.607 1.00 30.34 367 PHE D C 1
ATOM 3904 O O . PHE D 4 82 ? -0.410 15.766 14.053 1.00 30.23 367 PHE D O 1
ATOM 3912 N N . TYR D 4 83 ? -2.324 14.814 14.791 1.00 29.59 368 TYR D N 1
ATOM 3913 C CA . TYR D 4 83 ? -3.193 15.946 14.500 1.00 34.31 368 TYR D CA 1
ATOM 3914 C C . TYR D 4 83 ? -3.436 16.718 15.789 1.00 34.56 368 TYR D C 1
ATOM 3915 O O . TYR D 4 83 ? -3.765 16.121 16.819 1.00 41.56 368 TYR D O 1
ATOM 3924 N N . LEU D 4 84 ? -3.280 18.038 15.737 1.00 33.20 369 LEU D N 1
ATOM 3925 C CA . LEU D 4 84 ? -3.430 18.822 16.956 1.00 40.18 369 LEU D CA 1
ATOM 3926 C C . LEU D 4 84 ? -4.871 19.215 17.254 1.00 40.53 369 LEU D C 1
ATOM 3927 O O . LEU D 4 84 ? -5.186 19.492 18.415 1.00 45.68 369 LEU D O 1
ATOM 3932 N N . PHE D 4 85 ? -5.744 19.227 16.249 1.00 48.16 370 PHE D N 1
ATOM 3933 C CA . PHE D 4 85 ? -7.142 19.609 16.406 1.00 43.63 370 PHE D CA 1
ATOM 3934 C C . PHE D 4 85 ? -7.305 20.922 17.179 1.00 50.58 370 PHE D C 1
ATOM 3935 O O . PHE D 4 85 ? -7.900 20.942 18.258 1.00 52.94 370 PHE D O 1
ATOM 3943 N N . PRO D 4 86 ? -6.790 22.034 16.649 1.00 45.14 371 PRO D N 1
ATOM 3944 C CA . PRO D 4 86 ? -6.859 23.295 17.398 1.00 48.06 371 PRO D CA 1
ATOM 3945 C C . PRO D 4 86 ? -8.296 23.753 17.592 1.00 56.39 371 PRO D C 1
ATOM 3946 O O . PRO D 4 86 ? -9.175 23.495 16.768 1.00 50.39 371 PRO D O 1
ATOM 3950 N N . GLY D 4 87 ? -8.526 24.440 18.711 1.00 70.09 372 GLY D N 1
ATOM 3951 C CA . GLY D 4 87 ? -9.852 24.836 19.120 1.00 60.77 372 GLY D CA 1
ATOM 3952 C C . GLY D 4 87 ? -10.589 23.804 19.944 1.00 63.51 372 GLY D C 1
ATOM 3953 O O . GLY D 4 87 ? -11.545 24.157 20.645 1.00 79.09 372 GLY D O 1
ATOM 3954 N N . ASN D 4 88 ? -10.170 22.543 19.886 1.00 63.75 373 ASN D N 1
ATOM 3955 C CA . ASN D 4 88 ? -1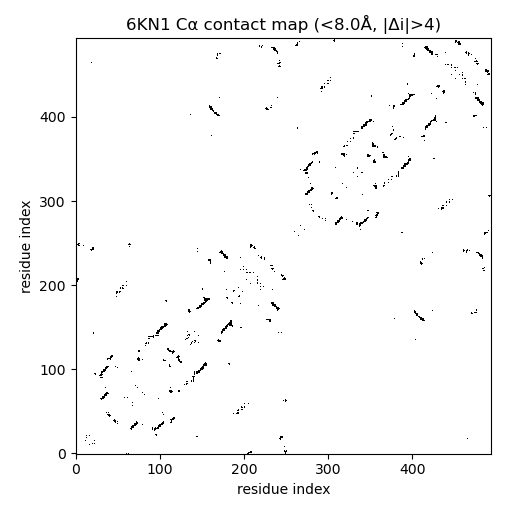0.794 21.482 20.666 1.00 67.76 373 ASN D CA 1
ATOM 3956 C C . ASN D 4 88 ? -9.843 20.978 21.748 1.00 69.72 373 ASN D C 1
ATOM 3957 O O . ASN D 4 88 ? -8.674 21.365 21.787 1.00 60.40 373 ASN D O 1
#

Organism: Mus musculus (NCBI:txid10090)